Protein AF-0000000079817530 (afdb_homodimer)

Organism: NCBI:txid1608957

Radius of gyration: 26.68 Å; Cα contacts (8 Å, |Δi|>4): 1274; chains: 2; bounding box: 103×108×68 Å

Foldseek 3Di:
DPPDDPPPPPPPDPVVVVVVLQVCQQFLLVVLLVVLLVVLVVLDVCCPDPLNVLVLLLVLLLLLLLLLLQLLLQQLQAAALQLLLLLQLLQLQLLLCCVPPNNVVSLVCLLVSLLVLLLVLLCCCLVVVHGSVVSNVVVSVVSLVNSCVSQVQDKRAAPDLVLLCQQQNDDPSHHNSSVVSVVSQVVSQCCLPVDPLNVLSLVSLVPVVVSVVVPDPSSVSNSVSSSSSSSSSSNSSSNVCSNVRMRGSSGRPPSSVLSVLLQVLLPRDSSHNDGGSVSSSSSSSSLSSLVSSCVSSVNDCVCSVVVSVVSSVSSNVSNPVPPPD/DPPPDPPPPPPPDPVVVVVVLQVCQQFLLVVLLVVLLVVLVVLDVCCPDPLNVLVLLLVLLLLLLLLLLQLLLQQLQAAALQLLLLLQLLQLQLLLCCVPPNNVVSLVCLLVSLLVLLLVLLCCCLVVVHGSVVSNVVVSVVSLVNSCVSQVQDKRAAPDLVLLCQQQNDDPSHHNSSVVSVVSQVVSQCCLPVDPLNVLSLVSLVPVVVSVVVPDPSSVSNSVSSSSSSSSSSNSSSNVCSNVRMRGSSRRPPSSVLSVLLQVLLPRDSSHNDGGSVSSSSSSSSLSSLVSSCVSSVNDCVCSVVVSVVSSVSSNVSNPVPPPD

Secondary structure (DSSP, 8-state):
------------SHHHHHHHHHHHHHTHHHHHHHHHHHHHHHH-TTTTSHHHHHHHHHHHHHHHHHHHHHHHHHHTT---TTHHHHHHHHHHHHHHHHHHT-HHHHHHHHHHHHHHHHHHHHHHHHHHT--HHHHHHHHHHHHHHHHHHHHTTS-EE---HHHHHHHH-EETTEEHHHHHHHHHHHHHHHHHHHSHHHHHHHHHHH-HHHHHHTT--HHHHHHHHHHHHHHHHHHHHHHHHHHHTEE-TTTTTTHHHHHHHHHHHTT--TTSS---HHHHHHHHHHHHHHHHHHHHTT--GGGHHHHHHHHHHHHHHHHHTTTT-/------------SHHHHHHHHHHHHHTHHHHHHHHHHHHHHHH-TTTTSHHHHHHHHHHHHHHHHHHHHHHHHHHTT---TTHHHHHHHHHHHHHHHHHHT-HHHHHHHHHHHHHHHHHHHHHHHHHHT--HHHHHHHHHHHHHHHHHHHHTTS-EE---HHHHHHHH-EETTEEHHHHHHHHHHHHHHHHHHHSHHHHHHHHHHH-HHHHHHTT--HHHHHHHHHHHHHHHHHHHHHHHHHHHTEE-TTTTTTHHHHHHHHHHHTT--TTSS---HHHHHHHHHHHHHHHHHHHHTT--GGGHHHHHHHHHHHHHHHHHTTTT-

Solvent-accessible surface area (backbone atoms only — not comparable to full-atom values): 30224 Å² total; per-residue (Å²): 137,85,81,77,74,83,76,79,77,74,86,68,73,73,59,56,58,54,50,47,49,49,48,39,22,75,33,19,46,57,53,51,37,50,51,49,51,49,51,42,48,71,74,32,81,60,48,75,34,69,66,46,51,50,46,54,44,48,73,42,27,40,55,34,43,33,13,37,27,42,38,49,25,22,17,38,53,41,46,66,54,22,38,13,23,36,14,4,31,10,15,30,49,16,31,50,34,26,69,75,74,34,32,64,57,8,50,61,44,4,29,53,49,5,25,52,54,15,34,51,50,17,46,49,26,52,73,39,58,39,61,34,56,60,51,19,48,19,46,20,30,27,34,37,17,50,14,25,58,75,47,70,74,37,72,39,76,36,87,52,64,71,36,26,38,53,36,66,26,61,63,81,94,41,43,42,43,39,52,51,39,53,50,48,50,52,49,54,41,38,44,49,72,67,38,71,65,18,52,47,32,33,38,32,9,60,35,50,69,61,28,41,76,72,68,44,62,57,55,59,53,49,22,48,28,29,18,44,27,15,26,26,14,0,45,23,14,28,35,52,23,14,50,68,31,40,12,37,39,72,39,41,69,64,43,24,59,52,23,52,47,16,20,44,53,28,58,30,34,86,71,17,37,37,64,54,45,68,32,14,42,48,23,40,48,40,55,46,49,54,57,46,47,36,57,78,66,66,46,69,69,62,47,46,42,26,49,51,12,50,50,45,48,49,32,47,47,44,32,28,77,56,78,77,114,138,84,81,78,76,81,76,79,74,73,85,68,74,75,60,54,58,56,48,47,49,50,48,39,25,74,33,19,45,58,53,50,37,51,51,49,52,49,51,42,48,72,73,32,82,60,49,74,34,70,67,45,51,50,47,54,45,47,74,42,27,41,53,35,43,32,12,39,28,42,38,48,25,22,16,38,53,41,47,66,56,23,39,12,23,36,14,4,31,10,16,30,50,16,31,50,34,26,69,74,71,34,34,65,60,8,52,62,43,5,28,53,48,5,25,51,54,15,32,50,50,16,46,48,28,53,73,38,58,40,62,36,56,60,50,20,48,19,45,19,30,27,34,37,16,49,15,25,58,75,46,70,73,38,74,39,76,37,87,50,64,73,36,25,38,52,36,66,27,61,63,83,94,42,44,41,41,39,52,50,40,53,51,48,51,53,50,55,41,37,44,47,73,68,39,72,63,18,50,47,33,32,38,32,8,61,36,48,67,62,28,42,75,70,67,44,62,57,56,59,52,49,22,47,30,29,18,44,28,15,25,25,13,0,45,24,14,28,36,53,24,14,50,68,30,40,11,37,37,71,39,39,71,63,45,25,60,53,24,51,45,17,19,45,54,28,59,31,35,85,71,18,37,36,63,52,46,68,31,14,42,48,22,39,47,41,54,47,48,54,56,47,46,35,59,78,66,66,46,71,71,62,47,46,42,26,50,51,12,51,51,46,46,50,32,46,46,44,32,29,76,58,80,79,117

pLDDT: mean 91.44, std 15.15, range [30.28, 98.94]

Sequence (650 aa):
MTTSDPTLAIGSGGLSLERIGRWLRQYGVLVLLVALFVALSIGSDAFLSSRNLLNILNQNTPLAIIAMAGTLVIIAGGFDLSTGAMFGVASVTAAWVAVNIDPVLGLAIAPLVGLALGTVNGLVITGLKVHSFLATIASSLVYGGLAILITGGFLISVPDEAFAALGRGRVGPINVAVIVLVIAMAVFTYILNGTTVGRYVYAVGGNEEAASLSGIRVGRIKVMTFALSGLASGVAGAIAVSRIASGQPQAGAGLELEAVAAVILGGTSIYGGEGAVWRSVAGVMLLALIQNGFNILNANPFYKDLTTGLVIVLAVALSAGRKGKMTTSDPTLAIGSGGLSLERIGRWLRQYGVLVLLVALFVALSIGSDAFLSSRNLLNILNQNTPLAIIAMAGTLVIIAGGFDLSTGAMFGVASVTAAWVAVNIDPVLGLAIAPLVGLALGTVNGLVITGLKVHSFLATIASSLVYGGLAILITGGFLISVPDEAFAALGRGRVGPINVAVIVLVIAMAVFTYILNGTTVGRYVYAVGGNEEAASLSGIRVGRIKVMTFALSGLASGVAGAIAVSRIASGQPQAGAGLELEAVAAVILGGTSIYGGEGAVWRSVAGVMLLALIQNGFNILNANPFYKDLTTGLVIVLAVALSAGRKGK

Nearest PDB structures (foldseek):
  7lb8-assembly1_B  TM=5.061E-01  e=6.201E-01  Escherichia coli K-12
  7egl-assembly1_A  TM=1.457E-01  e=7.053E-01  Synechocystis sp. PCC 6803 substr. Kazusa
  7xa9-assembly1_B  TM=1.612E-01  e=4.095E+00  Arabidopsis thaliana
  7lb8-assembly1_B  TM=5.060E-01  e=7.347E-01  Escherichia coli K-12
  7egl-assembly1_A  TM=1.457E-01  e=5.937E-01  Synechocystis sp. PCC 6803 substr. Kazusa

Structure (mmCIF, N/CA/C/O backbone):
data_AF-0000000079817530-model_v1
#
loop_
_entity.id
_entity.type
_entity.pdbx_description
1 polymer 'Autoinducer 2 import system permease protein LsrD'
#
loop_
_atom_site.group_PDB
_atom_site.id
_atom_site.type_symbol
_atom_site.label_atom_id
_atom_site.label_alt_id
_atom_site.label_comp_id
_atom_site.label_asym_id
_atom_site.label_entity_id
_atom_site.label_seq_id
_atom_site.pdbx_PDB_ins_code
_atom_site.Cartn_x
_atom_site.Cartn_y
_atom_site.Cartn_z
_atom_site.occupancy
_atom_site.B_iso_or_equiv
_atom_site.auth_seq_id
_atom_site.auth_comp_id
_atom_site.auth_asym_id
_atom_site.auth_atom_id
_atom_site.pdbx_PDB_model_num
ATOM 1 N N . MET A 1 1 ? 69.75 7.031 37.188 1 30.28 1 MET A N 1
ATOM 2 C CA . MET A 1 1 ? 68.625 7.77 36.656 1 30.28 1 MET A CA 1
ATOM 3 C C . MET A 1 1 ? 67.75 6.875 35.781 1 30.28 1 MET A C 1
ATOM 5 O O . MET A 1 1 ? 68 6.668 34.594 1 30.28 1 MET A O 1
ATOM 9 N N . THR A 1 2 ? 67.062 5.766 36.312 1 34.59 2 THR A N 1
ATOM 10 C CA . THR A 1 2 ? 66.25 4.633 35.844 1 34.59 2 THR A CA 1
ATOM 11 C C . THR A 1 2 ? 64.938 5.098 35.25 1 34.59 2 THR A C 1
ATOM 13 O O . THR A 1 2 ? 64.062 5.629 36 1 34.59 2 THR A O 1
ATOM 16 N N . THR A 1 3 ? 64.875 5.609 34 1 34.84 3 THR A N 1
ATOM 17 C CA . THR A 1 3 ? 63.75 6.125 33.25 1 34.84 3 THR A CA 1
ATOM 18 C C . THR A 1 3 ? 62.625 5.082 33.156 1 34.84 3 THR A C 1
ATOM 20 O O . THR A 1 3 ? 62.875 3.949 32.719 1 34.84 3 THR A O 1
ATOM 23 N N . SER A 1 4 ? 61.594 5.094 34.094 1 38.53 4 SER A N 1
ATOM 24 C CA . SER A 1 4 ? 60.375 4.324 34.156 1 38.53 4 SER A CA 1
ATOM 25 C C . SER A 1 4 ? 59.562 4.41 32.875 1 38.53 4 SER A C 1
ATOM 27 O O . SER A 1 4 ? 59.281 5.504 32.375 1 38.53 4 SER A O 1
ATOM 29 N N . ASP A 1 5 ? 59.688 3.422 31.984 1 38.34 5 ASP A N 1
ATOM 30 C CA . ASP A 1 5 ? 59 3.26 30.703 1 38.34 5 ASP A CA 1
ATOM 31 C C . ASP A 1 5 ? 57.469 3.361 30.891 1 38.34 5 ASP A C 1
ATOM 33 O O . ASP A 1 5 ? 56.906 2.672 31.719 1 38.34 5 ASP A O 1
ATOM 37 N N . PRO A 1 6 ? 56.812 4.496 30.578 1 40.81 6 PRO A N 1
ATOM 38 C CA . PRO A 1 6 ? 55.344 4.609 30.672 1 40.81 6 PRO A CA 1
ATOM 39 C C . PRO A 1 6 ? 54.625 3.455 29.984 1 40.81 6 PRO A C 1
ATOM 41 O O . PRO A 1 6 ? 54.969 3.09 28.859 1 40.81 6 PRO A O 1
ATOM 44 N N . THR A 1 7 ? 54.188 2.414 30.688 1 36.19 7 THR A N 1
ATOM 45 C CA . THR A 1 7 ? 53.312 1.328 30.234 1 36.19 7 THR A CA 1
ATOM 46 C C . THR A 1 7 ? 52.094 1.876 29.5 1 36.19 7 THR A C 1
ATOM 48 O O . THR A 1 7 ? 51.344 2.688 30.031 1 36.19 7 THR A O 1
ATOM 51 N N . LEU A 1 8 ? 52.094 1.979 28.156 1 36.88 8 LEU A N 1
ATOM 52 C CA . LEU A 1 8 ? 50.969 2.201 27.25 1 36.88 8 LEU A CA 1
ATOM 53 C C . LEU A 1 8 ? 49.75 1.36 27.672 1 36.88 8 LEU A C 1
ATOM 55 O O . LEU A 1 8 ? 49.844 0.13 27.688 1 36.88 8 LEU A O 1
ATOM 59 N N . ALA A 1 9 ? 48.906 1.827 28.609 1 36.91 9 ALA A N 1
ATOM 60 C CA . ALA A 1 9 ? 47.594 1.244 28.891 1 36.91 9 ALA A CA 1
ATOM 61 C C . ALA A 1 9 ? 46.844 0.941 27.594 1 36.91 9 ALA A C 1
ATOM 63 O O . ALA A 1 9 ? 46.5 1.854 26.844 1 36.91 9 ALA A O 1
ATOM 64 N N . ILE A 1 10 ? 47.062 -0.14 26.953 1 34.88 10 ILE A N 1
ATOM 65 C CA . ILE A 1 10 ? 46.219 -0.729 25.906 1 34.88 10 ILE A CA 1
ATOM 66 C C . ILE A 1 10 ? 44.75 -0.752 26.359 1 34.88 10 ILE A C 1
ATOM 68 O O . ILE A 1 10 ? 44.406 -1.476 27.281 1 34.88 10 ILE A O 1
ATOM 72 N N . GLY A 1 11 ? 44.094 0.43 26.547 1 36.97 11 GLY A N 1
ATOM 73 C CA . GLY A 1 11 ? 42.656 0.365 26.688 1 36.97 11 GLY A CA 1
ATOM 74 C C . GLY A 1 11 ? 42 -0.581 25.688 1 36.97 11 GLY A C 1
ATOM 75 O O . GLY A 1 11 ? 41.75 -0.213 24.531 1 36.97 11 GLY A O 1
ATOM 76 N N . SER A 1 12 ? 42.156 -1.849 25.703 1 40 12 SER A N 1
ATOM 77 C CA . SER A 1 12 ? 41.75 -2.986 24.891 1 40 12 SER A CA 1
ATOM 78 C C . SER A 1 12 ? 40.25 -2.963 24.625 1 40 12 SER A C 1
ATOM 80 O O . SER A 1 12 ? 39.781 -3.254 23.516 1 40 12 SER A O 1
ATOM 82 N N . GLY A 1 13 ? 39.312 -3.201 25.625 1 43.59 13 GLY A N 1
ATOM 83 C CA . GLY A 1 13 ? 38.094 -3.971 25.594 1 43.59 13 GLY A CA 1
ATOM 84 C C . GLY A 1 13 ? 36.906 -3.191 25.031 1 43.59 13 GLY A C 1
ATOM 85 O O . GLY A 1 13 ? 35.844 -3.748 24.844 1 43.59 13 GLY A O 1
ATOM 86 N N . GLY A 1 14 ? 36.688 -1.979 25.297 1 45.59 14 GLY A N 1
ATOM 87 C CA . GLY A 1 14 ? 35.5 -1.174 25.047 1 45.59 14 GLY A CA 1
ATOM 88 C C . GLY A 1 14 ? 35.219 -0.959 23.578 1 45.59 14 GLY A C 1
ATOM 89 O O . GLY A 1 14 ? 34.219 -0.334 23.219 1 45.59 14 GLY A O 1
ATOM 90 N N . LEU A 1 15 ? 36.125 -0.898 22.766 1 50.31 15 LEU A N 1
ATOM 91 C CA . LEU A 1 15 ? 36.094 -0.636 21.328 1 50.31 15 LEU A CA 1
ATOM 92 C C . LEU A 1 15 ? 35.312 -1.735 20.609 1 50.31 15 LEU A C 1
ATOM 94 O O . LEU A 1 15 ? 34.656 -1.472 19.609 1 50.31 15 LEU A O 1
ATOM 98 N N . SER A 1 16 ? 35.406 -3.029 21.062 1 57.88 16 SER A N 1
ATOM 99 C CA . SER A 1 16 ? 34.875 -4.184 20.328 1 57.88 16 SER A CA 1
ATOM 100 C C . SER A 1 16 ? 33.344 -4.219 20.359 1 57.88 16 SER A C 1
ATOM 102 O O . SER A 1 16 ? 32.719 -4.477 19.344 1 57.88 16 SER A O 1
ATOM 104 N N . LEU A 1 17 ? 32.875 -3.939 21.5 1 57.25 17 LEU A N 1
ATOM 105 C CA . LEU A 1 17 ? 31.406 -4.023 21.594 1 57.25 17 LEU A CA 1
ATOM 106 C C . LEU A 1 17 ? 30.75 -2.898 20.812 1 57.25 17 LEU A C 1
ATOM 108 O O . LEU A 1 17 ? 29.688 -3.102 20.203 1 57.25 17 LEU A O 1
ATOM 112 N N . GLU A 1 18 ? 31.312 -1.746 20.906 1 60.56 18 GLU A N 1
ATOM 113 C CA . GLU A 1 18 ? 30.766 -0.627 20.141 1 60.56 18 GLU A CA 1
ATOM 114 C C . GLU A 1 18 ? 30.844 -0.899 18.641 1 60.56 18 GLU A C 1
ATOM 116 O O . GLU A 1 18 ? 29.938 -0.542 17.891 1 60.56 18 GLU A O 1
ATOM 121 N N . ARG A 1 19 ? 32.062 -1.456 18.219 1 61.78 19 ARG A N 1
ATOM 122 C CA . ARG A 1 19 ? 32.219 -1.803 16.812 1 61.78 19 ARG A CA 1
ATOM 123 C C . ARG A 1 19 ? 31.219 -2.877 16.406 1 61.78 19 ARG A C 1
ATOM 125 O O . ARG A 1 19 ? 30.656 -2.826 15.305 1 61.78 19 ARG A O 1
ATOM 132 N N . ILE A 1 20 ? 31.094 -3.799 17.281 1 61.09 20 ILE A N 1
ATOM 133 C CA . ILE A 1 20 ? 30.109 -4.855 17.031 1 61.09 20 ILE A CA 1
ATOM 134 C C . ILE A 1 20 ? 28.703 -4.262 16.969 1 61.09 20 ILE A C 1
ATOM 136 O O . ILE A 1 20 ? 27.906 -4.633 16.109 1 61.09 20 ILE A O 1
ATOM 140 N N . GLY A 1 21 ? 28.438 -3.461 17.828 1 60.38 21 GLY A N 1
ATOM 141 C CA . GLY A 1 21 ? 27.156 -2.777 17.844 1 60.38 21 GLY A CA 1
ATOM 142 C C . GLY A 1 21 ? 26.906 -1.968 16.594 1 60.38 21 GLY A C 1
ATOM 143 O O . GLY A 1 21 ? 25.797 -2.018 16.031 1 60.38 21 GLY A O 1
ATOM 144 N N . ARG A 1 22 ? 27.938 -1.28 16.188 1 61.44 22 ARG A N 1
ATOM 145 C CA . ARG A 1 22 ? 27.828 -0.491 14.969 1 61.44 22 ARG A CA 1
ATOM 146 C C . ARG A 1 22 ? 27.641 -1.391 13.75 1 61.44 22 ARG A C 1
ATOM 148 O O . ARG A 1 22 ? 26.844 -1.071 12.852 1 61.44 22 ARG A O 1
ATOM 155 N N . TRP A 1 23 ? 28.438 -2.418 13.766 1 61.47 23 TRP A N 1
ATOM 156 C CA . TRP A 1 23 ? 28.344 -3.367 12.664 1 61.47 23 TRP A CA 1
ATOM 157 C C . TRP A 1 23 ? 26.953 -4.008 12.625 1 61.47 23 TRP A C 1
ATOM 159 O O . TRP A 1 23 ? 26.359 -4.156 11.555 1 61.47 23 TRP A O 1
ATOM 169 N N . LEU A 1 24 ? 26.5 -4.41 13.758 1 61.25 24 LEU A N 1
ATOM 170 C CA . LEU A 1 24 ? 25.172 -5.012 13.859 1 61.25 24 LEU A CA 1
ATOM 171 C C . LEU A 1 24 ? 24.109 -4.027 13.406 1 61.25 24 LEU A C 1
ATOM 173 O O . LEU A 1 24 ? 23.125 -4.426 12.766 1 61.25 24 LEU A O 1
ATOM 177 N N . ARG A 1 25 ? 24.438 -2.951 13.633 1 60.34 25 ARG A N 1
ATOM 178 C CA . ARG A 1 25 ? 23.484 -1.906 13.266 1 60.34 25 ARG A CA 1
ATOM 179 C C . ARG A 1 25 ? 23.469 -1.681 11.758 1 60.34 25 ARG A C 1
ATOM 181 O O . ARG A 1 25 ? 22.422 -1.47 11.164 1 60.34 25 ARG A O 1
ATOM 188 N N . GLN A 1 26 ? 24.641 -1.758 11.258 1 65.12 26 GLN A N 1
ATOM 189 C CA . GLN A 1 26 ? 24.766 -1.524 9.82 1 65.12 26 GLN A CA 1
ATOM 190 C C . GLN A 1 26 ? 24.266 -2.732 9.031 1 65.12 26 GLN A C 1
ATOM 192 O O . GLN A 1 26 ? 23.75 -2.584 7.922 1 65.12 26 GLN A O 1
ATOM 197 N N . TYR A 1 27 ? 24.266 -3.809 9.805 1 74.88 27 TYR A N 1
ATOM 198 C CA . TYR A 1 27 ? 23.984 -5.027 9.047 1 74.88 27 TYR A CA 1
ATOM 199 C C . TYR A 1 27 ? 22.906 -5.863 9.734 1 74.88 27 TYR A C 1
ATOM 201 O O . TYR A 1 27 ? 22.953 -7.094 9.695 1 74.88 27 TYR A O 1
ATOM 209 N N . GLY A 1 28 ? 21.984 -5.203 10.406 1 80.94 28 GLY A N 1
ATOM 210 C CA . GLY A 1 28 ? 20.953 -5.918 11.141 1 80.94 28 GLY A CA 1
ATOM 211 C C . GLY A 1 28 ? 20.25 -6.969 10.305 1 80.94 28 GLY A C 1
ATOM 212 O O . GLY A 1 28 ? 20.078 -8.109 10.742 1 80.94 28 GLY A O 1
ATOM 213 N N . VAL A 1 29 ? 19.938 -6.684 9.102 1 86.56 29 VAL A N 1
ATOM 214 C CA . VAL A 1 29 ? 19.234 -7.609 8.227 1 86.56 29 VAL A CA 1
ATOM 215 C C . VAL A 1 29 ? 20.125 -8.812 7.926 1 86.56 29 VAL A C 1
ATOM 217 O O . VAL A 1 29 ? 19.641 -9.953 7.871 1 86.56 29 VAL A O 1
ATOM 220 N N . LEU A 1 30 ? 21.391 -8.594 7.766 1 90.19 30 LEU A N 1
ATOM 221 C CA . LEU A 1 30 ? 22.312 -9.688 7.469 1 90.19 30 LEU A CA 1
ATOM 222 C C . LEU A 1 30 ? 22.453 -10.625 8.664 1 90.19 30 LEU A C 1
ATOM 224 O O . LEU A 1 30 ? 22.547 -11.844 8.492 1 90.19 30 LEU A O 1
ATOM 228 N N . VAL A 1 31 ? 22.438 -10.008 9.836 1 91.44 31 VAL A N 1
ATOM 229 C CA . VAL A 1 31 ? 22.531 -10.812 11.047 1 91.44 31 VAL A CA 1
ATOM 230 C C . VAL A 1 31 ? 21.312 -11.734 11.156 1 91.44 31 VAL A C 1
ATOM 232 O O . VAL A 1 31 ? 21.453 -12.922 11.438 1 91.44 31 VAL A O 1
ATOM 235 N N . LEU A 1 32 ? 20.172 -11.156 10.93 1 93.5 32 LEU A N 1
ATOM 236 C CA . LEU A 1 32 ? 18.953 -11.961 11.016 1 93.5 32 LEU A CA 1
ATOM 237 C C . LEU A 1 32 ? 18.906 -13 9.898 1 93.5 32 LEU A C 1
ATOM 239 O O . LEU A 1 32 ? 18.406 -14.109 10.094 1 93.5 32 LEU A O 1
ATOM 243 N N . LEU A 1 33 ? 19.344 -12.562 8.719 1 95.31 33 LEU A N 1
ATOM 244 C CA . LEU A 1 33 ? 19.391 -13.477 7.586 1 95.31 33 LEU A CA 1
ATOM 245 C C . LEU A 1 33 ? 20.266 -14.688 7.906 1 95.31 33 LEU A C 1
ATOM 247 O O . LEU A 1 33 ? 19.875 -15.828 7.676 1 95.31 33 LEU A O 1
ATOM 251 N N . VAL A 1 34 ? 21.438 -14.461 8.445 1 95.56 34 VAL A N 1
ATOM 252 C CA . VAL A 1 34 ? 22.359 -15.531 8.789 1 95.56 34 VAL A CA 1
ATOM 253 C C . VAL A 1 34 ? 21.781 -16.375 9.922 1 95.56 34 VAL A C 1
ATOM 255 O O . VAL A 1 34 ? 21.844 -17.609 9.891 1 95.56 34 VAL A O 1
ATOM 258 N N . ALA A 1 35 ? 21.203 -15.703 10.914 1 96 35 ALA A N 1
ATOM 259 C CA . ALA A 1 35 ? 20.609 -16.422 12.039 1 96 35 ALA A CA 1
ATOM 260 C C . ALA A 1 35 ? 19.5 -17.359 11.555 1 96 35 ALA A C 1
ATOM 262 O O . ALA A 1 35 ? 19.422 -18.516 11.992 1 96 35 ALA A O 1
ATOM 263 N N . LEU A 1 36 ? 18.672 -16.844 10.68 1 97 36 LEU A N 1
ATOM 264 C CA . LEU A 1 36 ? 17.578 -17.656 10.156 1 97 36 LEU A CA 1
ATOM 265 C C . LEU A 1 36 ? 18.125 -18.797 9.289 1 97 36 LEU A C 1
ATOM 267 O O . LEU A 1 36 ? 17.594 -19.906 9.312 1 97 36 LEU A O 1
ATOM 271 N N . PHE A 1 37 ? 19.125 -18.453 8.523 1 97.81 37 PHE A N 1
ATOM 272 C CA . PHE A 1 37 ? 19.766 -19.469 7.684 1 97.81 37 PHE A CA 1
ATOM 273 C C . PHE A 1 37 ? 20.297 -20.609 8.531 1 97.81 37 PHE A C 1
ATOM 275 O O . PHE A 1 37 ? 20.078 -21.781 8.211 1 97.81 37 PHE A O 1
ATOM 282 N N . VAL A 1 38 ? 20.922 -20.281 9.594 1 97.81 38 VAL A N 1
ATOM 283 C CA . VAL A 1 38 ? 21.5 -21.266 10.5 1 97.81 38 VAL A CA 1
ATOM 284 C C . VAL A 1 38 ? 20.375 -22.031 11.203 1 97.81 38 VAL A C 1
ATOM 286 O O . VAL A 1 38 ? 20.422 -23.266 11.297 1 97.81 38 VAL A O 1
ATOM 289 N N . ALA A 1 39 ? 19.422 -21.344 11.656 1 97.25 39 ALA A N 1
ATOM 290 C CA . ALA A 1 39 ? 18.312 -21.984 12.352 1 97.25 39 ALA A CA 1
ATOM 291 C C . ALA A 1 39 ? 17.609 -23 11.461 1 97.25 39 ALA A C 1
ATOM 293 O O . ALA A 1 39 ? 17.281 -24.094 11.906 1 97.25 39 ALA A O 1
ATOM 294 N N . LEU A 1 40 ? 17.422 -22.594 10.211 1 97.94 40 LEU A N 1
ATOM 295 C CA . LEU A 1 40 ? 16.75 -23.5 9.289 1 97.94 40 LEU A CA 1
ATOM 296 C C . LEU A 1 40 ? 17.641 -24.656 8.898 1 97.94 40 LEU A C 1
ATOM 298 O O . LEU A 1 40 ? 17.156 -25.766 8.656 1 97.94 40 LEU A O 1
ATOM 302 N N . SER A 1 41 ? 18.969 -24.391 8.852 1 97.62 41 SER A N 1
ATOM 303 C CA . SER A 1 41 ? 19.922 -25.453 8.562 1 97.62 41 SER A CA 1
ATOM 304 C C . SER A 1 41 ? 19.906 -26.516 9.656 1 97.62 41 SER A C 1
ATOM 306 O O . SER A 1 41 ? 20.062 -27.703 9.375 1 97.62 41 SER A O 1
ATOM 308 N N . ILE A 1 42 ? 19.688 -26.109 10.852 1 97.31 42 ILE A N 1
ATOM 309 C CA . ILE A 1 42 ? 19.641 -27.016 11.992 1 97.31 42 ILE A CA 1
ATOM 310 C C . ILE A 1 42 ? 18.266 -27.672 12.062 1 97.31 42 ILE A C 1
ATOM 312 O O . ILE A 1 42 ? 18.141 -28.844 12.422 1 97.31 42 ILE A O 1
ATOM 316 N N . GLY A 1 43 ? 17.312 -27.016 11.703 1 96.12 43 GLY A N 1
ATOM 317 C CA . GLY A 1 43 ? 15.938 -27.453 11.867 1 96.12 43 GLY A CA 1
ATOM 318 C C . GLY A 1 43 ? 15.523 -28.516 10.852 1 96.12 43 GLY A C 1
ATOM 319 O O . GLY A 1 43 ? 14.602 -29.297 11.102 1 96.12 43 GLY A O 1
ATOM 320 N N . SER A 1 44 ? 16.203 -28.484 9.672 1 95.88 44 SER A N 1
ATOM 321 C CA . SER A 1 44 ? 15.852 -29.438 8.633 1 95.88 44 SER A CA 1
ATOM 322 C C . SER A 1 44 ? 17.062 -29.812 7.781 1 95.88 44 SER A C 1
ATOM 324 O O . SER A 1 44 ? 17.781 -28.922 7.309 1 95.88 44 SER A O 1
ATOM 326 N N . ASP A 1 45 ? 17.188 -31.047 7.43 1 94.56 45 ASP A N 1
ATOM 327 C CA . ASP A 1 45 ? 18.281 -31.531 6.582 1 94.56 45 ASP A CA 1
ATOM 328 C C . ASP A 1 45 ? 18.047 -31.141 5.125 1 94.56 45 ASP A C 1
ATOM 330 O O . ASP A 1 45 ? 19 -31.031 4.352 1 94.56 45 ASP A O 1
ATOM 334 N N . ALA A 1 46 ? 16.875 -30.922 4.875 1 96.25 46 ALA A N 1
ATOM 335 C CA . ALA A 1 46 ? 16.516 -30.625 3.492 1 96.25 46 ALA A CA 1
ATOM 336 C C . ALA A 1 46 ? 16.844 -29.172 3.145 1 96.25 46 ALA A C 1
ATOM 338 O O . ALA A 1 46 ? 16.906 -28.812 1.969 1 96.25 46 ALA A O 1
ATOM 339 N N . PHE A 1 47 ? 17.047 -28.391 4.148 1 97.88 47 PHE A N 1
ATOM 340 C CA . PHE A 1 47 ? 17.203 -26.969 3.914 1 97.88 47 PHE A CA 1
ATOM 341 C C . PHE A 1 47 ? 18.422 -26.688 3.029 1 97.88 47 PHE A C 1
ATOM 343 O O . PHE A 1 47 ? 18.328 -25.906 2.086 1 97.88 47 PHE A O 1
ATOM 350 N N . LEU A 1 48 ? 19.516 -27.359 3.266 1 96.69 48 LEU A N 1
ATOM 351 C CA . LEU A 1 48 ? 20.766 -27.047 2.59 1 96.69 48 LEU A CA 1
ATOM 352 C C . LEU A 1 48 ? 20.875 -27.781 1.263 1 96.69 48 LEU A C 1
ATOM 354 O O . LEU A 1 48 ? 21.859 -27.625 0.534 1 96.69 48 LEU A O 1
ATOM 358 N N . SER A 1 49 ? 19.859 -28.516 0.942 1 96.56 49 SER A N 1
ATOM 359 C CA . SER A 1 49 ? 19.906 -29.188 -0.349 1 96.56 49 SER A CA 1
ATOM 360 C C . SER A 1 49 ? 19.922 -28.188 -1.499 1 96.56 49 SER A C 1
ATOM 362 O O . SER A 1 49 ? 19.312 -27.125 -1.403 1 96.56 49 SER A O 1
ATOM 364 N N . SER A 1 50 ? 20.688 -28.562 -2.559 1 95.12 50 SER A N 1
ATOM 365 C CA . SER A 1 50 ? 20.75 -27.703 -3.734 1 95.12 50 SER A CA 1
ATOM 366 C C . SER A 1 50 ? 19.359 -27.453 -4.305 1 95.12 50 SER A C 1
ATOM 368 O O . SER A 1 50 ? 19.047 -26.344 -4.754 1 95.12 50 SER A O 1
ATOM 370 N N . ARG A 1 51 ? 18.578 -28.438 -4.254 1 94.75 51 ARG A N 1
ATOM 371 C CA . ARG A 1 51 ? 17.219 -28.312 -4.762 1 94.75 51 ARG A CA 1
ATOM 372 C C . ARG A 1 51 ? 16.422 -27.266 -3.984 1 94.75 51 ARG A C 1
ATOM 374 O O . ARG A 1 51 ? 15.758 -26.422 -4.578 1 94.75 51 ARG A O 1
ATOM 381 N N . ASN A 1 52 ? 16.516 -27.328 -2.682 1 97.38 52 ASN A N 1
ATOM 382 C CA . ASN A 1 52 ? 15.773 -26.375 -1.855 1 97.38 52 ASN A CA 1
ATOM 383 C C . ASN A 1 52 ? 16.312 -24.953 -2.018 1 97.38 52 ASN A C 1
ATOM 385 O O . ASN A 1 52 ? 15.531 -24 -2.141 1 97.38 52 ASN A O 1
ATOM 389 N N . LEU A 1 53 ? 17.531 -24.797 -2.031 1 97.19 53 LEU A N 1
ATOM 390 C CA . LEU A 1 53 ? 18.141 -23.484 -2.162 1 97.19 53 LEU A CA 1
ATOM 391 C C . LEU A 1 53 ? 17.797 -22.844 -3.51 1 97.19 53 LEU A C 1
ATOM 393 O O . LEU A 1 53 ? 17.516 -21.656 -3.59 1 97.19 53 LEU A O 1
ATOM 397 N N . LEU A 1 54 ? 17.828 -23.672 -4.566 1 96.69 54 LEU A N 1
ATOM 398 C CA . LEU A 1 54 ? 17.469 -23.172 -5.887 1 96.69 54 LEU A CA 1
ATOM 399 C C . LEU A 1 54 ? 15.984 -22.844 -5.953 1 96.69 54 LEU A C 1
ATOM 401 O O . LEU A 1 54 ? 15.586 -21.891 -6.637 1 96.69 54 LEU A O 1
ATOM 405 N N . ASN A 1 55 ? 15.211 -23.578 -5.227 1 96.62 55 ASN A N 1
ATOM 406 C CA . ASN A 1 55 ? 13.781 -23.281 -5.164 1 96.62 55 ASN A CA 1
ATOM 407 C C . ASN A 1 55 ? 13.5 -21.953 -4.477 1 96.62 55 ASN A C 1
ATOM 409 O O . ASN A 1 55 ? 12.609 -21.219 -4.891 1 96.62 55 ASN A O 1
ATOM 413 N N . ILE A 1 56 ? 14.203 -21.656 -3.455 1 98.06 56 ILE A N 1
ATOM 414 C CA . ILE A 1 56 ? 14.07 -20.375 -2.762 1 98.06 56 ILE A CA 1
ATOM 415 C C . ILE A 1 56 ? 14.344 -19.234 -3.736 1 98.06 56 ILE A C 1
ATOM 417 O O . ILE A 1 56 ? 13.562 -18.281 -3.818 1 98.06 56 ILE A O 1
ATOM 421 N N . LEU A 1 57 ? 15.406 -19.391 -4.484 1 98.06 57 LEU A N 1
ATOM 422 C CA . LEU A 1 57 ? 15.766 -18.344 -5.441 1 98.06 57 LEU A CA 1
ATOM 423 C C . LEU A 1 57 ? 14.719 -18.25 -6.547 1 98.06 57 LEU A C 1
ATOM 425 O O . LEU A 1 57 ? 14.266 -17.141 -6.875 1 98.06 57 LEU A O 1
ATOM 429 N N . ASN A 1 58 ? 14.336 -19.375 -7.059 1 97.56 58 ASN A N 1
ATOM 430 C CA . ASN A 1 58 ? 13.391 -19.422 -8.172 1 97.56 58 ASN A CA 1
ATOM 431 C C . ASN A 1 58 ? 12.062 -18.766 -7.812 1 97.56 58 ASN A C 1
ATOM 433 O O . ASN A 1 58 ? 11.539 -17.953 -8.578 1 97.56 58 ASN A O 1
ATOM 437 N N . GLN A 1 59 ? 11.594 -19.031 -6.629 1 97.06 59 GLN A N 1
ATOM 438 C CA . GLN A 1 59 ? 10.289 -18.547 -6.191 1 97.06 59 GLN A CA 1
ATOM 439 C C . GLN A 1 59 ? 10.312 -17.062 -5.883 1 97.06 59 GLN A C 1
ATOM 441 O O . GLN A 1 59 ? 9.289 -16.375 -5.969 1 97.06 59 GLN A O 1
ATOM 446 N N . ASN A 1 60 ? 11.461 -16.531 -5.562 1 98.31 60 ASN A N 1
ATOM 447 C CA . ASN A 1 60 ? 11.523 -15.148 -5.098 1 98.31 60 ASN A CA 1
ATOM 448 C C . ASN A 1 60 ? 12.195 -14.242 -6.121 1 98.31 60 ASN A C 1
ATOM 450 O O . ASN A 1 60 ? 12.414 -13.055 -5.867 1 98.31 60 ASN A O 1
ATOM 454 N N . THR A 1 61 ? 12.492 -14.789 -7.289 1 98.69 61 THR A N 1
ATOM 455 C CA . THR A 1 61 ? 13.164 -14.055 -8.359 1 98.69 61 THR A CA 1
ATOM 456 C C . THR A 1 61 ? 12.344 -12.836 -8.766 1 98.69 61 THR A C 1
ATOM 458 O O . THR A 1 61 ? 12.875 -11.727 -8.844 1 98.69 61 THR A O 1
ATOM 461 N N . PRO A 1 62 ? 11.008 -12.984 -8.984 1 98.75 62 PRO A N 1
ATOM 462 C CA . PRO A 1 62 ? 10.242 -11.805 -9.398 1 98.75 62 PRO A CA 1
ATOM 463 C C . PRO A 1 62 ? 10.328 -10.664 -8.383 1 98.75 62 PRO A C 1
ATOM 465 O O . PRO A 1 62 ? 10.609 -9.523 -8.758 1 98.75 62 PRO A O 1
ATOM 468 N N . LEU A 1 63 ? 10.188 -10.945 -7.137 1 98.75 63 LEU A N 1
ATOM 469 C CA . LEU A 1 63 ? 10.242 -9.93 -6.098 1 98.75 63 LEU A CA 1
ATOM 470 C C . LEU A 1 63 ? 11.633 -9.297 -6.027 1 98.75 63 LEU A C 1
ATOM 472 O O . LEU A 1 63 ? 11.766 -8.086 -5.859 1 98.75 63 LEU A O 1
ATOM 476 N N . ALA A 1 64 ? 12.602 -10.141 -6.145 1 98.88 64 ALA A N 1
ATOM 477 C CA . ALA A 1 64 ? 13.977 -9.656 -6.066 1 98.88 64 ALA A CA 1
ATOM 478 C C . ALA A 1 64 ? 14.281 -8.68 -7.199 1 98.88 64 ALA A C 1
ATOM 480 O O . ALA A 1 64 ? 14.914 -7.648 -6.988 1 98.88 64 ALA A O 1
ATOM 481 N N . ILE A 1 65 ? 13.828 -8.992 -8.367 1 98.94 65 ILE A N 1
ATOM 482 C CA . ILE A 1 65 ? 14.078 -8.148 -9.531 1 98.94 65 ILE A CA 1
ATOM 483 C C . ILE A 1 65 ? 13.391 -6.797 -9.336 1 98.94 65 ILE A C 1
ATOM 485 O O . ILE A 1 65 ? 13.984 -5.746 -9.578 1 98.94 65 ILE A O 1
ATOM 489 N N . ILE A 1 66 ? 12.18 -6.836 -8.867 1 98.88 66 ILE A N 1
ATOM 490 C CA . ILE A 1 66 ? 11.43 -5.609 -8.609 1 98.88 66 ILE A CA 1
ATOM 491 C C . ILE A 1 66 ? 12.117 -4.793 -7.523 1 98.88 66 ILE A C 1
ATOM 493 O O . ILE A 1 66 ? 12.266 -3.576 -7.645 1 98.88 66 ILE A O 1
ATOM 497 N N . ALA A 1 67 ? 12.57 -5.48 -6.5 1 98.81 67 ALA A N 1
ATOM 498 C CA . ALA A 1 67 ? 13.242 -4.805 -5.391 1 98.81 67 ALA A CA 1
ATOM 499 C C . ALA A 1 67 ? 14.539 -4.156 -5.848 1 98.81 67 ALA A C 1
ATOM 501 O O . ALA A 1 67 ? 14.883 -3.055 -5.402 1 98.81 67 ALA A O 1
ATOM 502 N N . MET A 1 68 ? 15.281 -4.789 -6.715 1 98.81 68 MET A N 1
ATOM 503 C CA . MET A 1 68 ? 16.531 -4.238 -7.219 1 98.81 68 MET A CA 1
ATOM 504 C C . MET A 1 68 ? 16.297 -2.934 -7.969 1 98.81 68 MET A C 1
ATOM 506 O O . MET A 1 68 ? 16.984 -1.941 -7.738 1 98.81 68 MET A O 1
ATOM 510 N N . ALA A 1 69 ? 15.32 -2.957 -8.828 1 98.88 69 ALA A N 1
ATOM 511 C CA . ALA A 1 69 ? 14.992 -1.729 -9.547 1 98.88 69 ALA A CA 1
ATOM 512 C C . ALA A 1 69 ? 14.43 -0.672 -8.602 1 98.88 69 ALA A C 1
ATOM 514 O O . ALA A 1 69 ? 14.727 0.516 -8.734 1 98.88 69 ALA A O 1
ATOM 515 N N . GLY A 1 70 ? 13.617 -1.135 -7.695 1 98.5 70 GLY A N 1
ATOM 516 C CA . GLY A 1 70 ? 13.078 -0.23 -6.695 1 98.5 70 GLY A CA 1
ATOM 517 C C . GLY A 1 70 ? 14.148 0.461 -5.875 1 98.5 70 GLY A C 1
ATOM 518 O O . GLY A 1 70 ? 13.969 1.598 -5.434 1 98.5 70 GLY A O 1
ATOM 519 N N . THR A 1 71 ? 15.242 -0.212 -5.68 1 98.5 71 THR A N 1
ATOM 520 C CA . THR A 1 71 ? 16.375 0.371 -4.969 1 98.5 71 THR A CA 1
ATOM 521 C C . THR A 1 71 ? 16.844 1.652 -5.652 1 98.5 71 THR A C 1
ATOM 523 O O . THR A 1 71 ? 17.109 2.654 -4.988 1 98.5 71 THR A O 1
ATOM 526 N N . LEU A 1 72 ? 16.891 1.64 -6.957 1 98.81 72 LEU A N 1
ATOM 527 C CA . LEU A 1 72 ? 17.312 2.822 -7.699 1 98.81 72 LEU A CA 1
ATOM 528 C C . LEU A 1 72 ? 16.312 3.961 -7.52 1 98.81 72 LEU A C 1
ATOM 530 O O . LEU A 1 72 ? 16.703 5.113 -7.336 1 98.81 72 LEU A O 1
ATOM 534 N N . VAL A 1 73 ? 15.047 3.623 -7.574 1 98.75 73 VAL A N 1
ATOM 535 C CA . VAL A 1 73 ? 13.992 4.621 -7.434 1 98.75 73 VAL A CA 1
ATOM 536 C C . VAL A 1 73 ? 14.086 5.285 -6.062 1 98.75 73 VAL A C 1
ATOM 538 O O . VAL A 1 73 ? 14.047 6.516 -5.957 1 98.75 73 VAL A O 1
ATOM 541 N N . ILE A 1 74 ? 14.297 4.477 -5.066 1 97.62 74 ILE A N 1
ATOM 542 C CA . ILE A 1 74 ? 14.312 4.984 -3.699 1 97.62 74 ILE A CA 1
ATOM 543 C C . ILE A 1 74 ? 15.602 5.773 -3.457 1 97.62 74 ILE A C 1
ATOM 545 O O . ILE A 1 74 ? 15.578 6.836 -2.834 1 97.62 74 ILE A O 1
ATOM 549 N N . ILE A 1 75 ? 16.719 5.344 -3.934 1 98 75 ILE A N 1
ATOM 550 C CA . ILE A 1 75 ? 17.969 6.082 -3.807 1 98 75 ILE A CA 1
ATOM 551 C C . ILE A 1 75 ? 17.828 7.461 -4.453 1 98 75 ILE A C 1
ATOM 553 O O . ILE A 1 75 ? 18.344 8.453 -3.939 1 98 75 ILE A O 1
ATOM 557 N N . ALA A 1 76 ? 17.078 7.488 -5.531 1 98.44 76 ALA A N 1
ATOM 558 C CA . ALA A 1 76 ? 16.906 8.742 -6.266 1 98.44 76 ALA A CA 1
ATOM 559 C C . ALA A 1 76 ? 15.883 9.641 -5.59 1 98.44 76 ALA A C 1
ATOM 561 O O . ALA A 1 76 ? 15.602 10.742 -6.066 1 98.44 76 ALA A O 1
ATOM 562 N N . GLY A 1 77 ? 15.312 9.18 -4.582 1 95.38 77 GLY A N 1
ATOM 563 C CA . GLY A 1 77 ? 14.406 10.016 -3.812 1 95.38 77 GLY A CA 1
ATOM 564 C C . GLY A 1 77 ? 12.953 9.805 -4.172 1 95.38 77 GLY A C 1
ATOM 565 O O . GLY A 1 77 ? 12.102 10.648 -3.873 1 95.38 77 GLY A O 1
ATOM 566 N N . GLY A 1 78 ? 12.641 8.656 -4.801 1 94.81 78 GLY A N 1
ATOM 567 C CA . GLY A 1 78 ? 11.273 8.375 -5.203 1 94.81 78 GLY A CA 1
ATOM 568 C C . GLY A 1 78 ? 10.719 7.105 -4.59 1 94.81 78 GLY A C 1
ATOM 569 O O . GLY A 1 78 ? 11.406 6.43 -3.822 1 94.81 78 GLY A O 1
ATOM 570 N N . PHE A 1 79 ? 9.398 6.844 -4.793 1 94.75 79 PHE A N 1
ATOM 571 C CA . PHE A 1 79 ? 8.695 5.617 -4.441 1 94.75 79 PHE A CA 1
ATOM 572 C C . PHE A 1 79 ? 7.809 5.152 -5.59 1 94.75 79 PHE A C 1
ATOM 574 O O . PHE A 1 79 ? 7.09 5.957 -6.188 1 94.75 79 PHE A O 1
ATOM 581 N N . ASP A 1 80 ? 7.969 3.963 -5.902 1 97.62 80 ASP A N 1
ATOM 582 C CA . ASP A 1 80 ? 7.109 3.426 -6.953 1 97.62 80 ASP A CA 1
ATOM 583 C C . ASP A 1 80 ? 6.113 2.416 -6.387 1 97.62 80 ASP A C 1
ATOM 585 O O . ASP A 1 80 ? 6.445 1.24 -6.215 1 97.62 80 ASP A O 1
ATOM 589 N N . LEU A 1 81 ? 4.879 2.82 -6.207 1 96.38 81 LEU A N 1
ATOM 590 C CA . LEU A 1 81 ? 3.852 1.948 -5.652 1 96.38 81 LEU A CA 1
ATOM 591 C C . LEU A 1 81 ? 3.014 1.321 -6.762 1 96.38 81 LEU A C 1
ATOM 593 O O . LEU A 1 81 ? 1.957 0.745 -6.496 1 96.38 81 LEU A O 1
ATOM 597 N N . SER A 1 82 ? 3.482 1.432 -7.961 1 97.88 82 SER A N 1
ATOM 598 C CA . SER A 1 82 ? 2.705 0.919 -9.086 1 97.88 82 SER A CA 1
ATOM 599 C C . SER A 1 82 ? 3.316 -0.363 -9.641 1 97.88 82 SER A C 1
ATOM 601 O O . SER A 1 82 ? 2.822 -0.917 -10.625 1 97.88 82 SER A O 1
ATOM 603 N N . THR A 1 83 ? 4.355 -0.833 -9.023 1 98.62 83 THR A N 1
ATOM 604 C CA . THR A 1 83 ? 5.078 -1.977 -9.562 1 98.62 83 THR A CA 1
ATOM 605 C C . THR A 1 83 ? 4.18 -3.209 -9.625 1 98.62 83 THR A C 1
ATOM 607 O O . THR A 1 83 ? 4.262 -3.998 -10.57 1 98.62 83 THR A O 1
ATOM 610 N N . GLY A 1 84 ? 3.377 -3.359 -8.633 1 98.06 84 GLY A N 1
ATOM 611 C CA . GLY A 1 84 ? 2.445 -4.473 -8.664 1 98.06 84 GLY A CA 1
ATOM 612 C C . GLY A 1 84 ? 1.479 -4.418 -9.828 1 98.06 84 GLY A C 1
ATOM 613 O O . GLY A 1 84 ? 1.22 -5.438 -10.477 1 98.06 84 GLY A O 1
ATOM 614 N N . ALA A 1 85 ? 0.956 -3.256 -10.047 1 98.31 85 ALA A N 1
ATOM 615 C CA . ALA A 1 85 ? 0.018 -3.084 -11.156 1 98.31 85 ALA A CA 1
ATOM 616 C C . ALA A 1 85 ? 0.72 -3.248 -12.5 1 98.31 85 ALA A C 1
ATOM 618 O O . ALA A 1 85 ? 0.152 -3.811 -13.438 1 98.31 85 ALA A O 1
ATOM 619 N N . MET A 1 86 ? 1.92 -2.738 -12.625 1 98.81 86 MET A N 1
ATOM 620 C CA . MET A 1 86 ? 2.68 -2.914 -13.859 1 98.81 86 MET A CA 1
ATOM 621 C C . MET A 1 86 ? 2.982 -4.391 -14.109 1 98.81 86 MET A C 1
ATOM 623 O O . MET A 1 86 ? 2.889 -4.867 -15.234 1 98.81 86 MET A O 1
ATOM 627 N N . PHE A 1 87 ? 3.326 -5.082 -13.039 1 98.81 87 PHE A N 1
ATOM 628 C CA . PHE A 1 87 ? 3.484 -6.531 -13.078 1 98.81 87 PHE A CA 1
ATOM 629 C C . PHE A 1 87 ? 2.229 -7.203 -13.617 1 98.81 87 PHE A C 1
ATOM 631 O O . PHE A 1 87 ? 2.311 -8.078 -14.484 1 98.81 87 PHE A O 1
ATOM 638 N N . GLY A 1 88 ? 1.129 -6.766 -13.117 1 98.62 88 GLY A N 1
ATOM 639 C CA . GLY A 1 88 ? -0.149 -7.309 -13.547 1 98.62 88 GLY A CA 1
ATOM 640 C C . GLY A 1 88 ? -0.43 -7.082 -15.023 1 98.62 88 GLY A C 1
ATOM 641 O O . GLY A 1 88 ? -0.775 -8.016 -15.75 1 98.62 88 GLY A O 1
ATOM 642 N N . VAL A 1 89 ? -0.257 -5.859 -15.453 1 98.75 89 VAL A N 1
ATOM 643 C CA . VAL A 1 89 ? -0.518 -5.523 -16.844 1 98.75 89 VAL A CA 1
ATOM 644 C C . VAL A 1 89 ? 0.42 -6.316 -17.75 1 98.75 89 VAL A C 1
ATOM 646 O O . VAL A 1 89 ? -0.011 -6.875 -18.766 1 98.75 89 VAL A O 1
ATOM 649 N N . ALA A 1 90 ? 1.64 -6.344 -17.375 1 98.88 90 ALA A N 1
ATOM 650 C CA . ALA A 1 90 ? 2.617 -7.082 -18.172 1 98.88 90 ALA A CA 1
ATOM 651 C C . ALA A 1 90 ? 2.254 -8.562 -18.25 1 98.88 90 ALA A C 1
ATOM 653 O O . ALA A 1 90 ? 2.338 -9.18 -19.312 1 98.88 90 ALA A O 1
ATOM 654 N N . SER A 1 91 ? 1.834 -9.133 -17.172 1 98.75 91 SER A N 1
ATOM 655 C CA . SER A 1 91 ? 1.482 -10.547 -17.078 1 98.75 91 SER A CA 1
ATOM 656 C C . SER A 1 91 ? 0.298 -10.875 -17.984 1 98.75 91 SER A C 1
ATOM 658 O O . SER A 1 91 ? 0.357 -11.828 -18.766 1 98.75 91 SER A O 1
ATOM 660 N N . VAL A 1 92 ? -0.733 -10.07 -17.891 1 98.81 92 VAL A N 1
ATOM 661 C CA . VAL A 1 92 ? -1.938 -10.398 -18.656 1 98.81 92 VAL A CA 1
ATOM 662 C C . VAL A 1 92 ? -1.717 -10.102 -20.125 1 98.81 92 VAL A C 1
ATOM 664 O O . VAL A 1 92 ? -2.254 -10.797 -21 1 98.81 92 VAL A O 1
ATOM 667 N N . THR A 1 93 ? -0.934 -9.086 -20.422 1 98.88 93 THR A N 1
ATOM 668 C CA . THR A 1 93 ? -0.587 -8.828 -21.812 1 98.88 93 THR A CA 1
ATOM 669 C C . THR A 1 93 ? 0.195 -9.992 -22.406 1 98.88 93 THR A C 1
ATOM 671 O O . THR A 1 93 ? -0.077 -10.43 -23.531 1 98.88 93 THR A O 1
ATOM 674 N N . ALA A 1 94 ? 1.125 -10.477 -21.641 1 98.81 94 ALA A N 1
ATOM 675 C CA . ALA A 1 94 ? 1.884 -11.648 -22.078 1 98.81 94 ALA A CA 1
ATOM 676 C C . ALA A 1 94 ? 0.959 -12.828 -22.359 1 98.81 94 ALA A C 1
ATOM 678 O O . ALA A 1 94 ? 1.076 -13.477 -23.406 1 98.81 94 ALA A O 1
ATOM 679 N N . ALA A 1 95 ? 0.07 -13.102 -21.484 1 98.81 95 ALA A N 1
ATOM 680 C CA . ALA A 1 95 ? -0.86 -14.219 -21.625 1 98.81 95 ALA A CA 1
ATOM 681 C C . ALA A 1 95 ? -1.757 -14.016 -22.844 1 98.81 95 ALA A C 1
ATOM 683 O O . ALA A 1 95 ? -1.956 -14.945 -23.641 1 98.81 95 ALA A O 1
ATOM 684 N N . TRP A 1 96 ? -2.271 -12.797 -22.969 1 98.69 96 TRP A N 1
ATOM 685 C CA . TRP A 1 96 ? -3.17 -12.5 -24.094 1 98.69 96 TRP A CA 1
ATOM 686 C C . TRP A 1 96 ? -2.457 -12.68 -25.422 1 98.69 96 TRP A C 1
ATOM 688 O O . TRP A 1 96 ? -2.986 -13.312 -26.344 1 98.69 96 TRP A O 1
ATOM 698 N N . VAL A 1 97 ? -1.26 -12.156 -25.578 1 98.69 97 VAL A N 1
ATOM 699 C CA . VAL A 1 97 ? -0.491 -12.266 -26.812 1 98.69 97 VAL A CA 1
ATOM 700 C C . VAL A 1 97 ? -0.119 -13.727 -27.062 1 98.69 97 VAL A C 1
ATOM 702 O O . VAL A 1 97 ? -0.142 -14.188 -28.203 1 98.69 97 VAL A O 1
ATOM 705 N N . ALA A 1 98 ? 0.183 -14.438 -25.984 1 98.56 98 ALA A N 1
ATOM 706 C CA . ALA A 1 98 ? 0.573 -15.844 -26.109 1 98.56 98 ALA A CA 1
ATOM 707 C C . ALA A 1 98 ? -0.555 -16.672 -26.734 1 98.56 98 ALA A C 1
ATOM 709 O O . ALA A 1 98 ? -0.313 -17.516 -27.594 1 98.56 98 ALA A O 1
ATOM 710 N N . VAL A 1 99 ? -1.772 -16.406 -26.312 1 98 99 VAL A N 1
ATOM 711 C CA . VAL A 1 99 ? -2.918 -17.203 -26.734 1 98 99 VAL A CA 1
ATOM 712 C C . VAL A 1 99 ? -3.369 -16.766 -28.125 1 98 99 VAL A C 1
ATOM 714 O O . VAL A 1 99 ? -3.791 -17.594 -28.938 1 98 99 VAL A O 1
ATOM 717 N N . ASN A 1 100 ? -3.219 -15.477 -28.438 1 97.81 100 ASN A N 1
ATOM 718 C CA . ASN A 1 100 ? -3.838 -14.953 -29.656 1 97.81 100 ASN A CA 1
ATOM 719 C C . ASN A 1 100 ? -2.822 -14.797 -30.781 1 97.81 100 ASN A C 1
ATOM 721 O O . ASN A 1 100 ? -3.199 -14.695 -31.953 1 97.81 100 ASN A O 1
ATOM 725 N N . ILE A 1 101 ? -1.599 -14.727 -30.438 1 97.94 101 ILE A N 1
ATOM 726 C CA . ILE A 1 101 ? -0.604 -14.461 -31.469 1 97.94 101 ILE A CA 1
ATOM 727 C C . ILE A 1 101 ? 0.512 -15.5 -31.391 1 97.94 101 ILE A C 1
ATOM 729 O O . ILE A 1 101 ? 0.573 -16.422 -32.219 1 97.94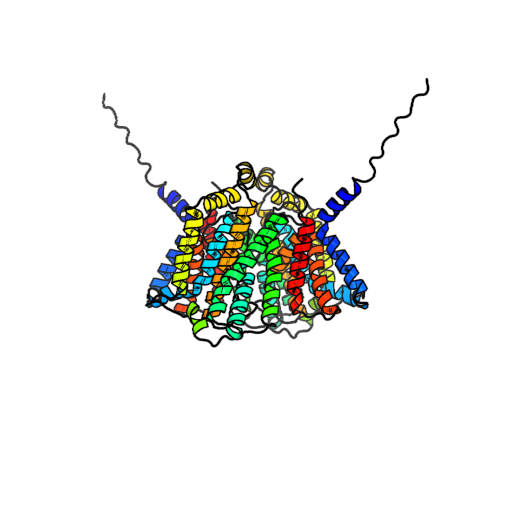 101 ILE A O 1
ATOM 733 N N . ASP A 1 102 ? 1.338 -15.422 -30.297 1 98.25 102 ASP A N 1
ATOM 734 C CA . ASP A 1 102 ? 2.51 -16.281 -30.188 1 98.25 102 ASP A CA 1
ATOM 735 C C . ASP A 1 102 ? 3.041 -16.297 -28.75 1 98.25 102 ASP A C 1
ATOM 737 O O . ASP A 1 102 ? 3.227 -15.242 -28.141 1 98.25 102 ASP A O 1
ATOM 741 N N . PRO A 1 103 ? 3.264 -17.5 -28.25 1 97.62 103 PRO A N 1
ATOM 742 C CA . PRO A 1 103 ? 3.713 -17.594 -26.859 1 97.62 103 PRO A CA 1
ATOM 743 C C . PRO A 1 103 ? 5.059 -16.906 -26.625 1 97.62 103 PRO A C 1
ATOM 745 O O . PRO A 1 103 ? 5.262 -16.266 -25.594 1 97.62 103 PRO A O 1
ATOM 748 N N . VAL A 1 104 ? 5.977 -17.062 -27.5 1 97.44 104 VAL A N 1
ATOM 749 C CA . VAL A 1 104 ? 7.305 -16.469 -27.344 1 97.44 104 VAL A CA 1
ATOM 750 C C . VAL A 1 104 ? 7.211 -14.953 -27.422 1 97.44 104 VAL A C 1
ATOM 752 O O . VAL A 1 104 ? 7.852 -14.242 -26.656 1 97.44 104 VAL A O 1
ATOM 755 N N . LEU A 1 105 ? 6.406 -14.484 -28.344 1 98.06 105 LEU A N 1
ATOM 756 C CA . LEU A 1 105 ? 6.176 -13.047 -28.438 1 98.06 105 LEU A CA 1
ATOM 757 C C . LEU A 1 105 ? 5.52 -12.516 -27.172 1 98.06 105 LEU A C 1
ATOM 759 O O . LEU A 1 105 ? 5.809 -11.398 -26.75 1 98.06 105 LEU A O 1
ATOM 763 N N . GLY A 1 106 ? 4.586 -13.312 -26.625 1 98.38 106 GLY A N 1
ATOM 764 C CA . GLY A 1 106 ? 3.949 -12.93 -25.375 1 98.38 106 GLY A CA 1
ATOM 765 C C . GLY A 1 106 ? 4.938 -12.68 -24.266 1 98.38 106 GLY A C 1
ATOM 766 O O . GLY A 1 106 ? 4.867 -11.648 -23.594 1 98.38 106 GLY A O 1
ATOM 767 N N . LEU A 1 107 ? 5.883 -13.523 -24.125 1 98.38 107 LEU A N 1
ATOM 768 C CA . LEU A 1 107 ? 6.891 -13.383 -23.078 1 98.38 107 LEU A CA 1
ATOM 769 C C . LEU A 1 107 ? 7.824 -12.219 -23.391 1 98.38 107 LEU A C 1
ATOM 771 O O . LEU A 1 107 ? 8.242 -11.5 -22.469 1 98.38 107 LEU A O 1
ATOM 775 N N . ALA A 1 108 ? 8.102 -11.953 -24.656 1 98.25 108 ALA A N 1
ATOM 776 C CA . ALA A 1 108 ? 9.047 -10.922 -25.062 1 98.25 108 ALA A CA 1
ATOM 777 C C . ALA A 1 108 ? 8.445 -9.531 -24.891 1 98.25 108 ALA A C 1
ATOM 779 O O . ALA A 1 108 ? 9.164 -8.57 -24.625 1 98.25 108 ALA A O 1
ATOM 780 N N . ILE A 1 109 ? 7.145 -9.414 -24.953 1 98.62 109 ILE A N 1
ATOM 781 C CA . ILE A 1 109 ? 6.512 -8.102 -24.969 1 98.62 109 ILE A CA 1
ATOM 782 C C . ILE A 1 109 ? 6.336 -7.605 -23.531 1 98.62 109 ILE A C 1
ATOM 784 O O . ILE A 1 109 ? 6.215 -6.398 -23.297 1 98.62 109 ILE A O 1
ATOM 788 N N . ALA A 1 110 ? 6.262 -8.539 -22.547 1 98.81 110 ALA A N 1
ATOM 789 C CA . ALA A 1 110 ? 5.969 -8.195 -21.156 1 98.81 110 ALA A CA 1
ATOM 790 C C . ALA A 1 110 ? 6.969 -7.172 -20.625 1 98.81 110 ALA A C 1
ATOM 792 O O . ALA A 1 110 ? 6.574 -6.137 -20.078 1 98.81 110 ALA A O 1
ATOM 793 N N . PRO A 1 111 ? 8.305 -7.395 -20.797 1 98.94 111 PRO A N 1
ATOM 794 C CA . PRO A 1 111 ? 9.258 -6.387 -20.328 1 98.94 111 PRO A CA 1
ATOM 795 C C . PRO A 1 111 ? 9.07 -5.035 -21.016 1 98.94 111 PRO A C 1
ATOM 797 O O . PRO A 1 111 ? 9.242 -3.988 -20.391 1 98.94 111 PRO A O 1
ATOM 800 N N . LEU A 1 112 ? 8.68 -5.008 -22.266 1 98.88 112 LEU A N 1
ATOM 801 C CA . LEU A 1 112 ? 8.484 -3.773 -23.016 1 98.88 112 LEU A CA 1
ATOM 802 C C . LEU A 1 112 ? 7.266 -3.012 -22.5 1 98.88 112 LEU A C 1
ATOM 804 O O . LEU A 1 112 ? 7.281 -1.781 -22.438 1 98.88 112 LEU A O 1
ATOM 808 N N . VAL A 1 113 ? 6.242 -3.787 -22.203 1 98.94 113 VAL A N 1
ATOM 809 C CA . VAL A 1 113 ? 5.051 -3.18 -21.625 1 98.94 113 VAL A CA 1
ATOM 810 C C . VAL A 1 113 ? 5.41 -2.516 -20.297 1 98.94 113 VAL A C 1
ATOM 812 O O . VAL A 1 113 ? 5.047 -1.362 -20.047 1 98.94 113 VAL A O 1
ATOM 815 N N . GLY A 1 114 ? 6.148 -3.25 -19.422 1 98.94 114 GLY A N 1
ATOM 816 C CA . GLY A 1 114 ? 6.602 -2.668 -18.172 1 98.94 114 GLY A CA 1
ATOM 817 C C . GLY A 1 114 ? 7.441 -1.418 -18.359 1 98.94 114 GLY A C 1
ATOM 818 O O . GLY A 1 114 ? 7.23 -0.413 -17.688 1 98.94 114 GLY A O 1
ATOM 819 N N . LEU A 1 115 ? 8.336 -1.51 -19.281 1 98.94 115 LEU A N 1
ATOM 820 C CA . LEU A 1 115 ? 9.195 -0.374 -19.594 1 98.94 115 LEU A CA 1
ATOM 821 C C . LEU A 1 115 ? 8.367 0.843 -20 1 98.94 115 LEU A C 1
ATOM 823 O O . LEU A 1 115 ? 8.633 1.956 -19.531 1 98.94 115 LEU A O 1
ATOM 827 N N . ALA A 1 116 ? 7.418 0.674 -20.812 1 98.94 116 ALA A N 1
ATOM 828 C CA . ALA A 1 116 ? 6.566 1.764 -21.281 1 98.94 116 ALA A CA 1
ATOM 829 C C . ALA A 1 116 ? 5.781 2.381 -20.125 1 98.94 116 ALA A C 1
ATOM 831 O O . ALA A 1 116 ? 5.734 3.605 -19.984 1 98.94 116 ALA A O 1
ATOM 832 N N . LEU A 1 117 ? 5.184 1.552 -19.312 1 98.88 117 LEU A N 1
ATOM 833 C CA . LEU A 1 117 ? 4.371 2.035 -18.203 1 98.88 117 LEU A CA 1
ATOM 834 C C . LEU A 1 117 ? 5.227 2.773 -17.188 1 98.88 117 LEU A C 1
ATOM 836 O O . LEU A 1 117 ? 4.824 3.816 -16.672 1 98.88 117 LEU A O 1
ATOM 840 N N . GLY A 1 118 ? 6.426 2.184 -16.906 1 98.94 118 GLY A N 1
ATOM 841 C CA . GLY A 1 118 ? 7.344 2.865 -16 1 98.94 118 GLY A CA 1
ATOM 842 C C . GLY A 1 118 ? 7.816 4.207 -16.531 1 98.94 118 GLY A C 1
ATOM 843 O O . GLY A 1 118 ? 7.953 5.168 -15.773 1 98.94 118 GLY A O 1
ATOM 844 N N . THR A 1 119 ? 8.062 4.27 -17.812 1 98.94 119 THR A N 1
ATOM 845 C CA . THR A 1 119 ? 8.469 5.52 -18.438 1 98.94 119 THR A CA 1
ATOM 846 C C . THR A 1 119 ? 7.359 6.562 -18.328 1 98.94 119 THR A C 1
ATOM 848 O O . THR A 1 119 ? 7.625 7.734 -18.047 1 98.94 119 THR A O 1
ATOM 851 N N . VAL A 1 120 ? 6.148 6.156 -18.516 1 98.62 120 VAL A N 1
ATOM 852 C CA . VAL A 1 120 ? 5.012 7.059 -18.359 1 98.62 120 VAL A CA 1
ATOM 853 C C . VAL A 1 120 ? 4.984 7.625 -16.938 1 98.62 120 VAL A C 1
ATOM 855 O O . VAL A 1 120 ? 4.793 8.828 -16.75 1 98.62 120 VAL A O 1
ATOM 858 N N . ASN A 1 121 ? 5.184 6.766 -15.977 1 98.44 121 ASN A N 1
ATOM 859 C CA . ASN A 1 121 ? 5.227 7.23 -14.594 1 98.44 121 ASN A CA 1
ATOM 860 C C . ASN A 1 121 ? 6.316 8.281 -14.391 1 98.44 121 ASN A C 1
ATOM 862 O O . ASN A 1 121 ? 6.066 9.328 -13.789 1 98.44 121 ASN A O 1
ATOM 866 N N . GLY A 1 122 ? 7.516 7.91 -14.906 1 98.56 122 GLY A N 1
ATOM 867 C CA . GLY A 1 122 ? 8.602 8.867 -14.781 1 98.56 122 GLY A CA 1
ATOM 868 C C . GLY A 1 122 ? 8.281 10.211 -15.406 1 98.56 122 GLY A C 1
ATOM 869 O O . GLY A 1 122 ? 8.555 11.266 -14.82 1 98.56 122 GLY A O 1
ATOM 870 N N . LEU A 1 123 ? 7.672 10.211 -16.516 1 98.19 123 LEU A N 1
ATOM 871 C CA . LEU A 1 123 ? 7.34 11.438 -17.25 1 98.19 123 LEU A CA 1
ATOM 872 C C . LEU A 1 123 ? 6.258 12.227 -16.516 1 98.19 123 LEU A C 1
ATOM 874 O O . LEU A 1 123 ? 6.309 13.453 -16.469 1 98.19 123 LEU A O 1
ATOM 878 N N . VAL A 1 124 ? 5.316 11.547 -16.016 1 96.62 124 VAL A N 1
ATOM 879 C CA . VAL A 1 124 ? 4.234 12.203 -15.281 1 96.62 124 VAL A CA 1
ATOM 880 C C . VAL A 1 124 ? 4.781 12.859 -14.016 1 96.62 124 VAL A C 1
ATOM 882 O O . VAL A 1 124 ? 4.48 14.016 -13.734 1 96.62 124 VAL A O 1
ATOM 885 N N . ILE A 1 125 ? 5.598 12.141 -13.32 1 96.06 125 ILE A N 1
ATOM 886 C CA . ILE A 1 125 ? 6.164 12.609 -12.062 1 96.06 125 ILE A CA 1
ATOM 887 C C . ILE A 1 125 ? 7.031 13.844 -12.312 1 96.06 125 ILE A C 1
ATOM 889 O O . ILE A 1 125 ? 6.91 14.852 -11.609 1 96.06 125 ILE A O 1
ATOM 893 N N . THR A 1 126 ? 7.879 13.781 -13.344 1 96.19 126 THR A N 1
ATOM 894 C CA . THR A 1 126 ? 8.812 14.867 -13.609 1 96.19 126 THR A CA 1
ATOM 895 C C . THR A 1 126 ? 8.133 16 -14.359 1 96.19 126 THR A C 1
ATOM 897 O O . THR A 1 126 ? 8.422 17.172 -14.133 1 96.19 126 THR A O 1
ATOM 900 N N . GLY A 1 127 ? 7.23 15.672 -15.242 1 94.44 127 GLY A N 1
ATOM 901 C CA . GLY A 1 127 ? 6.559 16.672 -16.047 1 94.44 127 GLY A CA 1
ATOM 902 C C . GLY A 1 127 ? 5.555 17.5 -15.258 1 94.44 127 GLY A C 1
ATOM 903 O O . GLY A 1 127 ? 5.461 18.719 -15.438 1 94.44 127 GLY A O 1
ATOM 904 N N . LEU A 1 128 ? 4.879 16.828 -14.359 1 90.81 128 LEU A N 1
ATOM 905 C CA . LEU A 1 128 ? 3.85 17.5 -13.586 1 90.81 128 LEU A CA 1
ATOM 906 C C . LEU A 1 128 ? 4.387 17.938 -12.219 1 90.81 128 LEU A C 1
ATOM 908 O O . LEU A 1 128 ? 3.684 18.594 -11.445 1 90.81 128 LEU A O 1
ATOM 912 N N . LYS A 1 129 ? 5.633 17.516 -11.953 1 90.38 129 LYS A N 1
ATOM 913 C CA . LYS A 1 129 ? 6.305 17.859 -10.703 1 90.38 129 LYS A CA 1
ATOM 914 C C . LYS A 1 129 ? 5.473 17.438 -9.492 1 90.38 129 LYS A C 1
ATOM 916 O O . LYS A 1 129 ? 5.219 18.234 -8.594 1 90.38 129 LYS A O 1
ATOM 921 N N . VAL A 1 130 ? 5.027 16.25 -9.609 1 88.56 130 VAL A N 1
ATOM 922 C CA . VAL A 1 130 ? 4.254 15.688 -8.508 1 88.56 130 VAL A CA 1
ATOM 923 C C . VAL A 1 130 ? 5.09 14.641 -7.77 1 88.56 130 VAL A C 1
ATOM 925 O O . VAL A 1 130 ? 6.004 14.047 -8.344 1 88.56 130 VAL A O 1
ATOM 928 N N . HIS A 1 131 ? 4.699 14.5 -6.508 1 87.56 131 HIS A N 1
ATOM 929 C CA . HIS A 1 131 ? 5.402 13.492 -5.723 1 87.56 131 HIS A CA 1
ATOM 930 C C . HIS A 1 131 ? 5.125 12.086 -6.254 1 87.56 131 HIS A C 1
ATOM 932 O O . HIS A 1 131 ? 3.986 11.773 -6.613 1 87.56 131 HIS A O 1
ATOM 938 N N . SER A 1 132 ? 6.164 11.312 -6.27 1 93.88 132 SER A N 1
ATOM 939 C CA . SER A 1 132 ? 6.098 9.984 -6.879 1 93.88 132 SER A CA 1
ATOM 940 C C . SER A 1 132 ? 5.109 9.086 -6.145 1 93.88 132 SER A C 1
ATOM 942 O O . SER A 1 132 ? 4.441 8.258 -6.758 1 93.88 132 SER A O 1
ATOM 944 N N . PHE A 1 133 ? 4.961 9.297 -4.832 1 89.44 133 PHE A N 1
ATOM 945 C CA . PHE A 1 133 ? 4.066 8.469 -4.027 1 89.44 133 PHE A CA 1
ATOM 946 C C . PHE A 1 133 ? 2.637 8.555 -4.547 1 89.44 133 PHE A C 1
ATOM 948 O O . PHE A 1 133 ? 2.006 7.531 -4.816 1 89.44 133 PHE A O 1
ATOM 955 N N . LEU A 1 134 ? 2.102 9.688 -4.656 1 89.62 134 LEU A N 1
ATOM 956 C CA . LEU A 1 134 ? 0.727 9.906 -5.094 1 89.62 134 LEU A CA 1
ATOM 957 C C . LEU A 1 134 ? 0.555 9.531 -6.562 1 89.62 134 LEU A C 1
ATOM 959 O O . LEU A 1 134 ? -0.439 8.898 -6.934 1 89.62 134 LEU A O 1
ATOM 963 N N . ALA A 1 135 ? 1.54 9.906 -7.387 1 94.12 135 ALA A N 1
ATOM 964 C CA . ALA A 1 135 ? 1.472 9.625 -8.812 1 94.12 135 ALA A CA 1
ATOM 965 C C . ALA A 1 135 ? 1.392 8.117 -9.07 1 94.12 135 ALA A C 1
ATOM 967 O O . ALA A 1 135 ? 0.646 7.672 -9.945 1 94.12 135 ALA A O 1
ATOM 968 N N . THR A 1 136 ? 2.096 7.398 -8.25 1 96.31 136 THR A N 1
ATOM 969 C CA . THR A 1 136 ? 2.176 5.977 -8.57 1 96.31 136 THR A CA 1
ATOM 970 C C . THR A 1 136 ? 1.025 5.215 -7.918 1 96.31 136 THR A C 1
ATOM 972 O O . THR A 1 136 ? 0.678 4.113 -8.359 1 96.31 136 THR A O 1
ATOM 975 N N . ILE A 1 137 ? 0.439 5.727 -6.867 1 93.38 137 ILE A N 1
ATOM 976 C CA . ILE A 1 137 ? -0.833 5.176 -6.414 1 93.38 137 ILE A CA 1
ATOM 977 C C . ILE A 1 137 ? -1.894 5.371 -7.496 1 93.38 137 ILE A C 1
ATOM 979 O O . ILE A 1 137 ? -2.619 4.434 -7.836 1 93.38 137 ILE A O 1
ATOM 983 N N . ALA A 1 138 ? -1.945 6.562 -8.023 1 95.06 138 ALA A N 1
ATOM 984 C CA . ALA A 1 138 ? -2.908 6.875 -9.078 1 95.06 138 ALA A CA 1
ATOM 985 C C . ALA A 1 138 ? -2.689 5.996 -10.305 1 95.06 138 ALA A C 1
ATOM 987 O O . ALA A 1 138 ? -3.637 5.41 -10.828 1 95.06 138 ALA A O 1
ATOM 988 N N . SER A 1 139 ? -1.458 5.918 -10.703 1 97 139 SER A N 1
ATOM 989 C CA . SER A 1 139 ? -1.199 5.117 -11.891 1 97 139 SER A CA 1
ATOM 990 C C . SER A 1 139 ? -1.438 3.635 -11.625 1 97 139 SER A C 1
ATOM 992 O O . SER A 1 139 ? -1.82 2.891 -12.531 1 97 139 SER A O 1
ATOM 994 N N . SER A 1 140 ? -1.188 3.225 -10.383 1 97.06 140 SER A N 1
ATOM 995 C CA . SER A 1 140 ? -1.495 1.839 -10.047 1 97.06 140 SER A CA 1
ATOM 996 C C . SER A 1 140 ? -2.965 1.519 -10.297 1 97.06 140 SER A C 1
ATOM 998 O O . SER A 1 140 ? -3.295 0.425 -10.766 1 97.06 140 SER A O 1
ATOM 1000 N N . LEU A 1 141 ? -3.84 2.432 -10.016 1 96 141 LEU A N 1
ATOM 1001 C CA . LEU A 1 141 ? -5.262 2.244 -10.289 1 96 141 LEU A CA 1
ATOM 1002 C C . LEU A 1 141 ? -5.523 2.172 -11.789 1 96 141 LEU A C 1
ATOM 1004 O O . LEU A 1 141 ? -6.258 1.298 -12.258 1 96 141 LEU A O 1
ATOM 1008 N N . VAL A 1 142 ? -4.883 3.045 -12.469 1 97.62 142 VAL A N 1
ATOM 1009 C CA . VAL A 1 142 ? -5.039 3.074 -13.922 1 97.62 142 VAL A CA 1
ATOM 1010 C C . VAL A 1 142 ? -4.57 1.749 -14.516 1 97.62 142 VAL A C 1
ATOM 1012 O O . VAL A 1 142 ? -5.285 1.125 -15.305 1 97.62 142 VAL A O 1
ATOM 1015 N N . TYR A 1 143 ? -3.404 1.361 -14.125 1 98.25 143 TYR A N 1
ATOM 1016 C CA . TYR A 1 143 ? -2.814 0.136 -14.656 1 98.25 143 TYR A CA 1
ATOM 1017 C C . TYR A 1 143 ? -3.613 -1.086 -14.219 1 98.25 143 TYR A C 1
ATOM 1019 O O . TYR A 1 143 ? -3.771 -2.039 -14.984 1 98.25 143 TYR A O 1
ATOM 1027 N N . GLY A 1 144 ? -4.082 -1.082 -13.008 1 97.06 144 GLY A N 1
ATOM 1028 C CA . GLY A 1 144 ? -4.973 -2.15 -12.586 1 97.06 144 GLY A CA 1
ATOM 1029 C C . GLY A 1 144 ? -6.215 -2.27 -13.453 1 97.06 144 GLY A C 1
ATOM 1030 O O . GLY A 1 144 ? -6.613 -3.375 -13.828 1 97.06 144 GLY A O 1
ATOM 1031 N N . GLY A 1 145 ? -6.805 -1.111 -13.742 1 96.75 145 GLY A N 1
ATOM 1032 C CA . GLY A 1 145 ? -7.938 -1.099 -14.648 1 96.75 145 GLY A CA 1
ATOM 1033 C C . GLY A 1 145 ? -7.598 -1.617 -16.031 1 96.75 145 GLY A C 1
ATOM 1034 O O . GLY A 1 145 ? -8.391 -2.33 -16.656 1 96.75 145 GLY A O 1
ATOM 1035 N N . LEU A 1 146 ? -6.461 -1.279 -16.484 1 97.94 146 LEU A N 1
ATOM 1036 C CA . LEU A 1 146 ? -6.016 -1.752 -17.797 1 97.94 146 LEU A CA 1
ATOM 1037 C C . LEU A 1 146 ? -5.906 -3.273 -17.812 1 97.94 146 LEU A C 1
ATOM 1039 O O . LEU A 1 146 ? -6.273 -3.914 -18.797 1 97.94 146 LEU A O 1
ATOM 1043 N N . ALA A 1 147 ? -5.375 -3.824 -16.734 1 98.19 147 ALA A N 1
ATOM 1044 C CA . ALA A 1 147 ? -5.266 -5.277 -16.656 1 98.19 147 ALA A CA 1
ATOM 1045 C C . ALA A 1 147 ? -6.637 -5.938 -16.719 1 98.19 147 ALA A C 1
ATOM 1047 O O . ALA A 1 147 ? -6.812 -6.953 -17.406 1 98.19 147 ALA A O 1
ATOM 1048 N N . ILE A 1 148 ? -7.574 -5.336 -16.109 1 97.25 148 ILE A N 1
ATOM 1049 C CA . ILE A 1 148 ? -8.93 -5.863 -16.094 1 97.25 148 ILE A CA 1
ATOM 1050 C C . ILE A 1 148 ? -9.531 -5.762 -17.5 1 97.25 148 ILE A C 1
ATOM 1052 O O . ILE A 1 148 ? -10.18 -6.695 -17.969 1 97.25 148 ILE A O 1
ATOM 1056 N N . LEU A 1 149 ? -9.289 -4.703 -18.141 1 97.06 149 LEU A N 1
ATOM 1057 C CA . LEU A 1 149 ? -9.828 -4.492 -19.469 1 97.06 149 LEU A CA 1
ATOM 1058 C C . LEU A 1 149 ? -9.234 -5.488 -20.469 1 97.06 149 LEU A C 1
ATOM 1060 O O . LEU A 1 149 ? -9.938 -5.988 -21.344 1 97.06 149 LEU A O 1
ATOM 1064 N N . ILE A 1 150 ? -7.977 -5.789 -20.312 1 97.38 150 ILE A N 1
ATOM 1065 C CA . ILE A 1 150 ? -7.301 -6.719 -21.219 1 97.38 150 ILE A CA 1
ATOM 1066 C C . ILE A 1 150 ? -7.883 -8.117 -21.047 1 97.38 150 ILE A C 1
ATOM 1068 O O . ILE A 1 150 ? -8.078 -8.844 -22.016 1 97.38 150 ILE A O 1
ATOM 1072 N N . THR A 1 151 ? -8.25 -8.508 -19.859 1 96.81 151 THR A N 1
ATOM 1073 C CA . THR A 1 151 ? -8.648 -9.883 -19.562 1 96.81 151 THR A CA 1
ATOM 1074 C C . THR A 1 151 ? -10.164 -10.016 -19.578 1 96.81 151 THR A C 1
ATOM 1076 O O . THR A 1 151 ? -10.695 -11.133 -19.609 1 96.81 151 THR A O 1
ATOM 1079 N N . GLY A 1 152 ? -10.844 -8.844 -19.594 1 94.81 152 GLY A N 1
ATOM 1080 C CA . GLY A 1 152 ? -12.281 -8.883 -19.375 1 94.81 152 GLY A CA 1
ATOM 1081 C C . GLY A 1 152 ? -12.664 -9.312 -17.969 1 94.81 152 GLY A C 1
ATOM 1082 O O . GLY A 1 152 ? -13.758 -9.836 -17.75 1 94.81 152 GLY A O 1
ATOM 1083 N N . GLY A 1 153 ? -11.727 -9.203 -17.062 1 93.5 153 GLY A N 1
ATOM 1084 C CA . GLY A 1 153 ? -11.977 -9.555 -15.672 1 93.5 153 GLY A CA 1
ATOM 1085 C C . GLY A 1 153 ? -11.781 -11.023 -15.375 1 93.5 153 GLY A C 1
ATOM 1086 O O . GLY A 1 153 ? -11.945 -11.469 -14.234 1 93.5 153 GLY A O 1
ATOM 1087 N N . PHE A 1 154 ? -11.289 -11.742 -16.391 1 95.19 154 PHE A N 1
ATOM 1088 C CA . PHE A 1 154 ? -11.148 -13.188 -16.234 1 95.19 154 PHE A CA 1
ATOM 1089 C C . PHE A 1 154 ? -9.695 -13.609 -16.359 1 95.19 154 PHE A C 1
ATOM 1091 O O . PHE A 1 154 ? -8.852 -12.836 -16.828 1 95.19 154 PHE A O 1
ATOM 1098 N N . LEU A 1 155 ? -9.445 -14.828 -15.867 1 96.81 155 LEU A N 1
ATOM 1099 C CA . LEU A 1 155 ? -8.133 -15.422 -16.062 1 96.81 155 LEU A CA 1
ATOM 1100 C C . LEU A 1 155 ? -7.934 -15.867 -17.5 1 96.81 155 LEU A C 1
ATOM 1102 O O . LEU A 1 155 ? -8.891 -16.281 -18.156 1 96.81 155 LEU A O 1
ATOM 1106 N N . ILE A 1 156 ? -6.703 -15.711 -18 1 98.25 156 ILE A N 1
ATOM 1107 C CA . ILE A 1 156 ? -6.32 -16.219 -19.312 1 98.25 156 ILE A CA 1
ATOM 1108 C C . ILE A 1 156 ? -5.387 -17.406 -19.156 1 98.25 156 ILE A C 1
ATOM 1110 O O . ILE A 1 156 ? -4.234 -17.25 -18.75 1 98.25 156 ILE A O 1
ATOM 1114 N N . SER A 1 157 ? -5.898 -18.562 -19.469 1 98.06 157 SER A N 1
ATOM 1115 C CA . SER A 1 157 ? -5.078 -19.766 -19.438 1 98.06 157 SER A CA 1
ATOM 1116 C C . SER A 1 157 ? -4.227 -19.891 -20.688 1 98.06 157 SER A C 1
ATOM 1118 O O . SER A 1 157 ? -4.711 -19.656 -21.797 1 98.06 157 SER A O 1
ATOM 1120 N N . VAL A 1 158 ? -2.934 -20.234 -20.422 1 98.06 158 VAL A N 1
ATOM 1121 C CA . VAL A 1 158 ? -2.025 -20.406 -21.562 1 98.06 158 VAL A CA 1
ATOM 1122 C C . VAL A 1 158 ? -1.487 -21.828 -21.578 1 98.06 158 VAL A C 1
ATOM 1124 O O . VAL A 1 158 ? -0.431 -22.109 -21 1 98.06 158 VAL A O 1
ATOM 1127 N N . PRO A 1 159 ? -2.055 -22.719 -22.312 1 93.56 159 PRO A N 1
ATOM 1128 C CA . PRO A 1 159 ? -1.661 -24.125 -22.281 1 93.56 159 PRO A CA 1
ATOM 1129 C C . PRO A 1 159 ? -0.404 -24.406 -23.094 1 93.56 159 PRO A C 1
ATOM 1131 O O . PRO A 1 159 ? 0.196 -25.484 -22.969 1 93.56 159 PRO A O 1
ATOM 1134 N N . ASP A 1 160 ? 0.13 -23.484 -23.75 1 95.31 160 ASP A N 1
ATOM 1135 C CA . ASP A 1 160 ? 1.276 -23.719 -24.625 1 95.31 160 ASP A CA 1
ATOM 1136 C C . ASP A 1 160 ? 2.555 -23.922 -23.812 1 95.31 160 ASP A C 1
ATOM 1138 O O . ASP A 1 160 ? 2.908 -23.078 -22.984 1 95.31 160 ASP A O 1
ATOM 1142 N N . GLU A 1 161 ? 3.264 -24.953 -24.125 1 94.88 161 GLU A N 1
ATOM 1143 C CA . GLU A 1 161 ? 4.473 -25.297 -23.391 1 94.88 161 GLU A CA 1
ATOM 1144 C C . GLU A 1 161 ? 5.566 -24.25 -23.594 1 94.88 161 GLU A C 1
ATOM 1146 O O . GLU A 1 161 ? 6.371 -24 -22.688 1 94.88 161 GLU A O 1
ATOM 1151 N N . ALA A 1 162 ? 5.621 -23.719 -24.734 1 96.44 162 ALA A N 1
ATOM 1152 C CA . ALA A 1 162 ? 6.621 -22.688 -25.016 1 96.44 162 ALA A CA 1
ATOM 1153 C C . ALA A 1 162 ? 6.453 -21.5 -24.078 1 96.44 162 ALA A C 1
ATOM 1155 O O . ALA A 1 162 ? 7.438 -20.844 -23.703 1 96.44 162 ALA A O 1
ATOM 1156 N N . PHE A 1 163 ? 5.234 -21.281 -23.672 1 97.44 163 PHE A N 1
ATOM 1157 C CA . PHE A 1 163 ? 4.938 -20.172 -22.766 1 97.44 163 PHE A CA 1
ATOM 1158 C C . PHE A 1 163 ? 5.469 -20.469 -21.375 1 97.44 163 PHE A C 1
ATOM 1160 O O . PHE A 1 163 ? 5.887 -19.547 -20.656 1 97.44 163 PHE A O 1
ATOM 1167 N N . ALA A 1 164 ? 5.555 -21.703 -21.047 1 96.56 164 ALA A N 1
ATOM 1168 C CA . ALA A 1 164 ? 5.949 -22.094 -19.688 1 96.56 164 ALA A CA 1
ATOM 1169 C C . ALA A 1 164 ? 7.469 -22.172 -19.562 1 96.56 164 ALA A C 1
ATOM 1171 O O . ALA A 1 164 ? 8 -22.266 -18.453 1 96.56 164 ALA A O 1
ATOM 1172 N N . ALA A 1 165 ? 8.156 -22.047 -20.609 1 94.44 165 ALA A N 1
ATOM 1173 C CA . ALA A 1 165 ? 9.594 -22.328 -20.672 1 94.44 165 ALA A CA 1
ATOM 1174 C C . ALA A 1 165 ? 10.375 -21.328 -19.812 1 94.44 165 ALA A C 1
ATOM 1176 O O . ALA A 1 165 ? 11.344 -21.703 -19.141 1 94.44 165 ALA A O 1
ATOM 1177 N N . LEU A 1 166 ? 9.953 -20.109 -19.75 1 96.06 166 LEU A N 1
ATOM 1178 C CA . LEU A 1 166 ? 10.672 -19.094 -18.984 1 96.06 166 LEU A CA 1
ATOM 1179 C C . LEU A 1 166 ? 10.539 -19.359 -17.484 1 96.06 166 LEU A C 1
ATOM 1181 O O . LEU A 1 166 ? 11.531 -19.344 -16.766 1 96.06 166 LEU A O 1
ATOM 1185 N N . GLY A 1 167 ? 9.328 -19.625 -17.078 1 95.88 167 GLY A N 1
ATOM 1186 C CA . GLY A 1 167 ? 9.047 -19.75 -15.656 1 95.88 167 GLY A CA 1
ATOM 1187 C C . GLY A 1 167 ? 9.375 -21.141 -15.109 1 95.88 167 GLY A C 1
ATOM 1188 O O . GLY A 1 167 ? 9.68 -21.281 -13.922 1 95.88 167 GLY A O 1
ATOM 1189 N N . ARG A 1 168 ? 9.359 -22.141 -15.984 1 96.12 168 ARG A N 1
ATOM 1190 C CA . ARG A 1 168 ? 9.547 -23.516 -15.516 1 96.12 168 ARG A CA 1
ATOM 1191 C C . ARG A 1 168 ? 10.812 -24.125 -16.094 1 96.12 168 ARG A C 1
ATOM 1193 O O . ARG A 1 168 ? 11.273 -25.172 -15.625 1 96.12 168 ARG A O 1
ATOM 1200 N N . GLY A 1 169 ? 11.398 -23.484 -17.062 1 95.12 169 GLY A N 1
ATOM 1201 C CA . GLY A 1 169 ? 12.547 -24.047 -17.75 1 95.12 169 GLY A CA 1
ATOM 1202 C C . GLY A 1 169 ? 13.812 -24.016 -16.906 1 95.12 169 GLY A C 1
ATOM 1203 O O . GLY A 1 169 ? 13.906 -23.266 -15.938 1 95.12 169 GLY A O 1
ATOM 1204 N N . ARG A 1 170 ? 14.758 -24.953 -17.328 1 96 170 ARG A N 1
ATOM 1205 C CA . ARG A 1 170 ? 16.016 -25.062 -16.594 1 96 170 ARG A CA 1
ATOM 1206 C C . ARG A 1 170 ? 17.188 -25.219 -17.562 1 96 170 ARG A C 1
ATOM 1208 O O . ARG A 1 170 ? 17.031 -25.688 -18.688 1 96 170 ARG A O 1
ATOM 1215 N N . VAL A 1 171 ? 18.312 -24.719 -17.234 1 95.62 171 VAL A N 1
ATOM 1216 C CA . VAL A 1 171 ? 19.609 -25 -17.828 1 95.62 171 VAL A CA 1
ATOM 1217 C C . VAL A 1 171 ? 20.453 -25.812 -16.828 1 95.62 171 VAL A C 1
ATOM 1219 O O . VAL A 1 171 ? 21.047 -25.25 -15.922 1 95.62 171 VAL A O 1
ATOM 1222 N N . GLY A 1 172 ? 20.453 -27.172 -17.047 1 94.69 172 GLY A N 1
ATOM 1223 C CA . GLY A 1 172 ? 20.984 -28.016 -16 1 94.69 172 GLY A CA 1
ATOM 1224 C C . GLY A 1 172 ? 20.156 -28 -14.734 1 94.69 172 GLY A C 1
ATOM 1225 O O . GLY A 1 172 ? 18.938 -28.172 -14.789 1 94.69 172 GLY A O 1
ATOM 1226 N N . PRO A 1 173 ? 20.781 -27.828 -13.617 1 94 173 PRO A N 1
ATOM 1227 C CA . PRO A 1 173 ? 20.031 -27.781 -12.352 1 94 173 PRO A CA 1
ATOM 1228 C C . PRO A 1 173 ? 19.5 -26.391 -12.031 1 94 173 PRO A C 1
ATOM 1230 O O . PRO A 1 173 ? 18.75 -26.219 -11.062 1 94 173 PRO A O 1
ATOM 1233 N N . ILE A 1 174 ? 19.766 -25.438 -12.844 1 97.31 174 ILE A N 1
ATOM 1234 C CA . ILE A 1 174 ? 19.453 -24.047 -12.508 1 97.31 174 ILE A CA 1
ATOM 1235 C C . ILE A 1 174 ? 18.25 -23.578 -13.32 1 97.31 174 ILE A C 1
ATOM 1237 O O . ILE A 1 174 ? 18.234 -23.703 -14.547 1 97.31 174 ILE A O 1
ATOM 1241 N N . ASN A 1 175 ? 17.25 -23.094 -12.625 1 97.81 175 ASN A N 1
ATOM 1242 C CA . ASN A 1 175 ? 16.078 -22.531 -13.297 1 97.81 175 ASN A CA 1
ATOM 1243 C C . ASN A 1 175 ? 16.453 -21.312 -14.125 1 97.81 175 ASN A C 1
ATOM 1245 O O . ASN A 1 175 ? 17.297 -20.516 -13.711 1 97.81 175 ASN A O 1
ATOM 1249 N N . VAL A 1 176 ? 15.805 -21.125 -15.266 1 98.06 176 VAL A N 1
ATOM 1250 C CA . VAL A 1 176 ? 16.047 -19.969 -16.141 1 98.06 176 VAL A CA 1
ATOM 1251 C C . VAL A 1 176 ? 15.797 -18.672 -15.367 1 98.06 176 VAL A C 1
ATOM 1253 O O . VAL A 1 176 ? 16.531 -17.703 -15.531 1 98.06 176 VAL A O 1
ATOM 1256 N N . ALA A 1 177 ? 14.742 -18.672 -14.508 1 98.19 177 ALA A N 1
ATOM 1257 C CA . ALA A 1 177 ? 14.414 -17.5 -13.703 1 98.19 177 ALA A CA 1
ATOM 1258 C C . ALA A 1 177 ? 15.594 -17.094 -12.828 1 98.19 177 ALA A C 1
ATOM 1260 O O . ALA A 1 177 ? 15.836 -15.906 -12.609 1 98.19 177 ALA A O 1
ATOM 1261 N N . VAL A 1 178 ? 16.312 -18.031 -12.305 1 98.5 178 VAL A N 1
ATOM 1262 C CA . VAL A 1 178 ? 17.453 -17.75 -11.445 1 98.5 178 VAL A CA 1
ATOM 1263 C C . VAL A 1 178 ? 18.578 -17.125 -12.266 1 98.5 178 VAL A C 1
ATOM 1265 O O . VAL A 1 178 ? 19.281 -16.234 -11.781 1 98.5 178 VAL A O 1
ATOM 1268 N N . ILE A 1 179 ? 18.766 -17.578 -13.445 1 98.5 179 ILE A N 1
ATOM 1269 C CA . ILE A 1 179 ? 19.75 -17 -14.352 1 98.5 179 ILE A CA 1
ATOM 1270 C C . ILE A 1 179 ? 19.391 -15.531 -14.617 1 98.5 179 ILE A C 1
ATOM 1272 O O . ILE A 1 179 ? 20.266 -14.664 -14.57 1 98.5 179 ILE A O 1
ATOM 1276 N N . VAL A 1 180 ? 18.109 -15.273 -14.859 1 98.56 180 VAL A N 1
ATOM 1277 C CA . VAL A 1 180 ? 17.656 -13.906 -15.078 1 98.56 180 VAL A CA 1
ATOM 1278 C C . VAL A 1 180 ? 17.922 -13.07 -13.836 1 98.56 180 VAL A C 1
ATOM 1280 O O . VAL A 1 180 ? 18.328 -11.906 -13.938 1 98.56 180 VAL A O 1
ATOM 1283 N N . LEU A 1 181 ? 17.688 -13.672 -12.688 1 98.62 181 LEU A N 1
ATOM 1284 C CA . LEU A 1 181 ? 17.953 -12.992 -11.422 1 98.62 181 LEU A CA 1
ATOM 1285 C C . LEU A 1 181 ? 19.406 -12.562 -11.32 1 98.62 181 LEU A C 1
ATOM 1287 O O . LEU A 1 181 ? 19.703 -11.414 -10.969 1 98.62 181 LEU A O 1
ATOM 1291 N N . VAL A 1 182 ? 20.344 -13.422 -11.609 1 98.5 182 VAL A N 1
ATOM 1292 C CA . VAL A 1 182 ? 21.766 -13.156 -11.516 1 98.5 182 VAL A CA 1
ATOM 1293 C C . VAL A 1 182 ? 22.156 -12.07 -12.523 1 98.5 182 VAL A C 1
ATOM 1295 O O . VAL A 1 182 ? 22.938 -11.172 -12.211 1 98.5 182 VAL A O 1
ATOM 1298 N N . ILE A 1 183 ? 21.625 -12.156 -13.711 1 98.69 183 ILE A N 1
ATOM 1299 C CA . ILE A 1 183 ? 21.906 -11.156 -14.734 1 98.69 183 ILE A CA 1
ATOM 1300 C C . ILE A 1 183 ? 21.375 -9.797 -14.289 1 98.69 183 ILE A C 1
ATOM 1302 O O . ILE A 1 183 ? 22.078 -8.789 -14.406 1 98.69 183 ILE A O 1
ATOM 1306 N N . ALA A 1 184 ? 20.156 -9.797 -13.758 1 98.75 184 ALA A N 1
ATOM 1307 C CA . ALA A 1 184 ? 19.562 -8.547 -13.273 1 98.75 184 ALA A CA 1
ATOM 1308 C C . ALA A 1 184 ? 20.406 -7.949 -12.148 1 98.75 184 ALA A C 1
ATOM 1310 O O . ALA A 1 184 ? 20.625 -6.738 -12.109 1 98.75 184 ALA A O 1
ATOM 1311 N N . MET A 1 185 ? 20.828 -8.828 -11.258 1 98.62 185 MET A N 1
ATOM 1312 C CA . MET A 1 185 ? 21.672 -8.359 -10.164 1 98.62 185 MET A CA 1
ATOM 1313 C C . MET A 1 185 ? 22.953 -7.711 -10.688 1 98.62 185 MET A C 1
ATOM 1315 O O . MET A 1 185 ? 23.344 -6.641 -10.227 1 98.62 185 MET A O 1
ATOM 1319 N N . ALA A 1 186 ? 23.578 -8.336 -11.641 1 98.56 186 ALA A N 1
ATOM 1320 C CA . ALA A 1 186 ? 24.797 -7.809 -12.25 1 98.56 186 ALA A CA 1
AT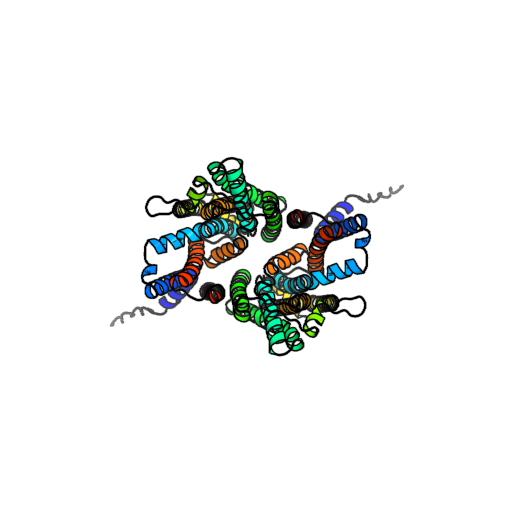OM 1321 C C . ALA A 1 186 ? 24.516 -6.48 -12.953 1 98.56 186 ALA A C 1
ATOM 1323 O O . ALA A 1 186 ? 25.281 -5.523 -12.797 1 98.56 186 ALA A O 1
ATOM 1324 N N . VAL A 1 187 ? 23.438 -6.406 -13.648 1 98.62 187 VAL A N 1
ATOM 1325 C CA . VAL A 1 187 ? 23.094 -5.227 -14.438 1 98.62 187 VAL A CA 1
ATOM 1326 C C . VAL A 1 187 ? 22.781 -4.059 -13.516 1 98.62 187 VAL A C 1
ATOM 1328 O O . VAL A 1 187 ? 23.328 -2.965 -13.672 1 98.62 187 VAL A O 1
ATOM 1331 N N . PHE A 1 188 ? 21.906 -4.262 -12.562 1 98.75 188 PHE A N 1
ATOM 1332 C CA . PHE A 1 188 ? 21.5 -3.174 -11.68 1 98.75 188 PHE A CA 1
ATOM 1333 C C . PHE A 1 188 ? 22.656 -2.732 -10.797 1 98.75 188 PHE A C 1
ATOM 1335 O O . PHE A 1 188 ? 22.797 -1.546 -10.492 1 98.75 188 PHE A O 1
ATOM 1342 N N . THR A 1 189 ? 23.516 -3.738 -10.367 1 98.38 189 THR A N 1
ATOM 1343 C CA . THR A 1 189 ? 24.703 -3.381 -9.609 1 98.38 189 THR A CA 1
ATOM 1344 C C . THR A 1 189 ? 25.656 -2.547 -10.461 1 98.38 189 THR A C 1
ATOM 1346 O O . THR A 1 189 ? 26.203 -1.551 -9.984 1 98.38 189 THR A O 1
ATOM 1349 N N . TYR A 1 190 ? 25.844 -2.896 -11.688 1 98.31 190 TYR A N 1
ATOM 1350 C CA . TYR A 1 190 ? 26.719 -2.158 -12.594 1 98.31 190 TYR A CA 1
ATOM 1351 C C . TYR A 1 190 ? 26.172 -0.762 -12.859 1 98.31 190 TYR A C 1
ATOM 1353 O O . TYR A 1 190 ? 26.922 0.216 -12.867 1 98.31 190 TYR A O 1
ATOM 1361 N N . ILE A 1 191 ? 24.844 -0.628 -13.109 1 98.38 191 ILE A N 1
ATOM 1362 C CA . ILE A 1 191 ? 24.219 0.667 -13.367 1 98.38 191 ILE A CA 1
ATOM 1363 C C . ILE A 1 191 ? 24.453 1.599 -12.18 1 98.38 191 ILE A C 1
ATOM 1365 O O . ILE A 1 191 ? 24.859 2.75 -12.359 1 98.38 191 ILE A O 1
ATOM 1369 N N . LEU A 1 192 ? 24.312 1.095 -11.008 1 97.94 192 LEU A N 1
ATOM 1370 C CA . LEU A 1 192 ? 24.359 1.929 -9.812 1 97.94 192 LEU A CA 1
ATOM 1371 C C . LEU A 1 192 ? 25.797 2.238 -9.422 1 97.94 192 LEU A C 1
ATOM 1373 O O . LEU A 1 192 ? 26.094 3.352 -8.984 1 97.94 192 LEU A O 1
ATOM 1377 N N . ASN A 1 193 ? 26.719 1.233 -9.609 1 97.12 193 ASN A N 1
ATOM 1378 C CA . ASN A 1 193 ? 28.047 1.388 -9.055 1 97.12 193 ASN A CA 1
ATOM 1379 C C . ASN A 1 193 ? 29.094 1.581 -10.148 1 97.12 193 ASN A C 1
ATOM 1381 O O . ASN A 1 193 ? 30.219 2.023 -9.875 1 97.12 193 ASN A O 1
ATOM 1385 N N . GLY A 1 194 ? 28.75 1.245 -11.336 1 97.62 194 GLY A N 1
ATOM 1386 C CA . GLY A 1 194 ? 29.781 1.222 -12.367 1 97.62 194 GLY A CA 1
ATOM 1387 C C . GLY A 1 194 ? 29.578 2.289 -13.43 1 97.62 194 GLY A C 1
ATOM 1388 O O . GLY A 1 194 ? 30.359 2.383 -14.375 1 97.62 194 GLY A O 1
ATOM 1389 N N . THR A 1 195 ? 28.547 3.098 -13.312 1 98.06 195 THR A N 1
ATOM 1390 C CA . THR A 1 195 ? 28.281 4.066 -14.367 1 98.06 195 THR A CA 1
ATOM 1391 C C . THR A 1 195 ? 28.094 5.469 -13.789 1 98.06 195 THR A C 1
ATOM 1393 O O . THR A 1 195 ? 27.969 5.629 -12.578 1 98.06 195 THR A O 1
ATOM 1396 N N . THR A 1 196 ? 28.172 6.484 -14.703 1 97.81 196 THR A N 1
ATOM 1397 C CA . THR A 1 196 ? 27.906 7.871 -14.328 1 97.81 196 THR A CA 1
ATOM 1398 C C . THR A 1 196 ? 26.453 8.062 -13.906 1 97.81 196 THR A C 1
ATOM 1400 O O . THR A 1 196 ? 26.172 8.867 -13.023 1 97.81 196 THR A O 1
ATOM 1403 N N . VAL A 1 197 ? 25.609 7.281 -14.469 1 97.75 197 VAL A N 1
ATOM 1404 C CA . VAL A 1 197 ? 24.188 7.352 -14.141 1 97.75 197 VAL A CA 1
ATOM 1405 C C . VAL A 1 197 ? 23.984 6.988 -12.672 1 97.75 197 VAL A C 1
ATOM 1407 O O . VAL A 1 197 ? 23.188 7.633 -11.977 1 97.75 197 VAL A O 1
ATOM 1410 N N . GLY A 1 198 ? 24.641 5.953 -12.273 1 98.38 198 GLY A N 1
ATOM 1411 C CA . GLY A 1 198 ? 24.547 5.562 -10.875 1 98.38 198 GLY A CA 1
ATOM 1412 C C . GLY A 1 198 ? 24.984 6.668 -9.922 1 98.38 198 GLY A C 1
ATOM 1413 O O . GLY A 1 198 ? 24.328 6.898 -8.898 1 98.38 198 GLY A O 1
ATOM 1414 N N . ARG A 1 199 ? 26.016 7.379 -10.297 1 98.19 199 ARG A N 1
ATOM 1415 C CA . ARG A 1 199 ? 26.469 8.5 -9.484 1 98.19 199 ARG A CA 1
ATOM 1416 C C . ARG A 1 199 ? 25.422 9.609 -9.445 1 98.19 199 ARG A C 1
ATOM 1418 O O . ARG A 1 199 ? 25.219 10.242 -8.406 1 98.19 199 ARG A O 1
ATOM 1425 N N . TYR A 1 200 ? 24.828 9.773 -10.555 1 98.75 200 TYR A N 1
ATOM 1426 C CA . TYR A 1 200 ? 23.797 10.797 -10.617 1 98.75 200 TYR A CA 1
ATOM 1427 C C . TYR A 1 200 ? 22.578 10.406 -9.789 1 98.75 200 TYR A C 1
ATOM 1429 O O . TYR A 1 200 ? 21.938 11.258 -9.18 1 98.75 200 TYR A O 1
ATOM 1437 N N . VAL A 1 201 ? 22.234 9.125 -9.742 1 98.75 201 VAL A N 1
ATOM 1438 C CA . VAL A 1 201 ? 21.125 8.633 -8.945 1 98.75 201 VAL A CA 1
ATOM 1439 C C . VAL A 1 201 ? 21.359 8.945 -7.465 1 98.75 201 VAL A C 1
ATOM 1441 O O . VAL A 1 201 ? 20.484 9.477 -6.785 1 98.75 201 VAL A O 1
ATOM 1444 N N . TYR A 1 202 ? 22.594 8.711 -6.988 1 98.5 202 TYR A N 1
ATOM 1445 C CA . TYR A 1 202 ? 22.938 9 -5.602 1 98.5 202 TYR A CA 1
ATOM 1446 C C . TYR A 1 202 ? 22.922 10.5 -5.336 1 98.5 202 TYR A C 1
ATOM 1448 O O . TYR A 1 202 ? 22.438 10.938 -4.289 1 98.5 202 TYR A O 1
ATOM 1456 N N . ALA A 1 203 ? 23.422 11.227 -6.262 1 98.44 203 ALA A N 1
ATOM 1457 C CA . ALA A 1 203 ? 23.484 12.68 -6.102 1 98.44 203 ALA A CA 1
ATOM 1458 C C . ALA A 1 203 ? 22.094 13.289 -6.02 1 98.44 203 ALA A C 1
ATOM 1460 O O . ALA A 1 203 ? 21.828 14.133 -5.16 1 98.44 203 ALA A O 1
ATOM 1461 N N . VAL A 1 204 ? 21.219 12.844 -6.922 1 98.44 204 VAL A N 1
ATOM 1462 C CA . VAL A 1 204 ? 19.844 13.336 -6.941 1 98.44 204 VAL A CA 1
ATOM 1463 C C . VAL A 1 204 ? 19.156 13 -5.621 1 98.44 204 VAL A C 1
ATOM 1465 O O . VAL A 1 204 ? 18.438 13.828 -5.059 1 98.44 204 VAL A O 1
ATOM 1468 N N . GLY A 1 205 ? 19.391 11.805 -5.164 1 97.62 205 GLY A N 1
ATOM 1469 C CA . GLY A 1 205 ? 18.797 11.375 -3.91 1 97.62 205 GLY A CA 1
ATOM 1470 C C . GLY A 1 205 ? 19.359 12.094 -2.699 1 97.62 205 GLY A C 1
ATOM 1471 O O . GLY A 1 205 ? 18.656 12.289 -1.705 1 97.62 205 GLY A O 1
ATOM 1472 N N . GLY A 1 206 ? 20.578 12.453 -2.785 1 96.38 206 GLY A N 1
ATOM 1473 C CA . GLY A 1 206 ? 21.203 13.164 -1.68 1 96.38 206 GLY A CA 1
ATOM 1474 C C . GLY A 1 206 ? 20.719 14.594 -1.53 1 96.38 206 GLY A C 1
ATOM 1475 O O . GLY A 1 206 ? 20.375 15.023 -0.429 1 96.38 206 GLY A O 1
ATOM 1476 N N . ASN A 1 207 ? 20.781 15.266 -2.607 1 96.81 207 ASN A N 1
ATOM 1477 C CA . ASN A 1 207 ? 20.312 16.656 -2.662 1 96.81 207 ASN A CA 1
ATOM 1478 C C . ASN A 1 207 ? 19.906 17.047 -4.082 1 96.81 207 ASN A C 1
ATOM 1480 O O . ASN A 1 207 ? 20.75 17.438 -4.883 1 96.81 207 ASN A O 1
ATOM 1484 N N . GLU A 1 208 ? 18.656 17.047 -4.285 1 96.62 208 GLU A N 1
ATOM 1485 C CA . GLU A 1 208 ? 18.156 17.297 -5.629 1 96.62 208 GLU A CA 1
ATOM 1486 C C . GLU A 1 208 ? 18.547 18.672 -6.133 1 96.62 208 GLU A C 1
ATOM 1488 O O . GLU A 1 208 ? 18.922 18.844 -7.293 1 96.62 208 GLU A O 1
ATOM 1493 N N . GLU A 1 209 ? 18.422 19.656 -5.277 1 95.94 209 GLU A N 1
ATOM 1494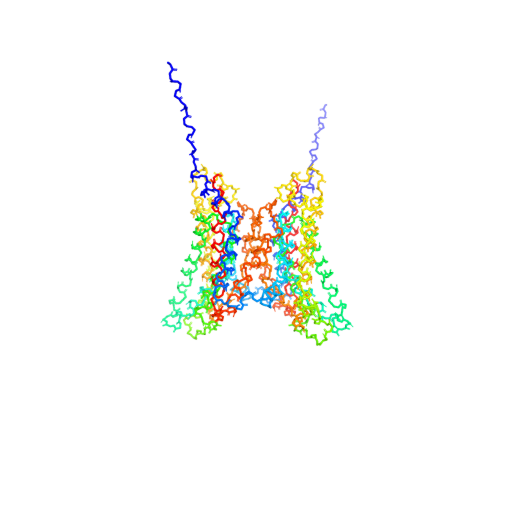 C CA . GLU A 1 209 ? 18.75 21.031 -5.656 1 95.94 209 GLU A CA 1
ATOM 1495 C C . GLU A 1 209 ? 20.234 21.172 -5.992 1 95.94 209 GLU A C 1
ATOM 1497 O O . GLU A 1 209 ? 20.594 21.781 -7.004 1 95.94 209 GLU A O 1
ATOM 1502 N N . ALA A 1 210 ? 21.016 20.609 -5.129 1 97.44 210 ALA A N 1
ATOM 1503 C CA . ALA A 1 210 ? 22.453 20.656 -5.363 1 97.44 210 ALA A CA 1
ATOM 1504 C C . ALA A 1 210 ? 22.828 19.922 -6.648 1 97.44 210 ALA A C 1
ATOM 1506 O O . ALA A 1 210 ? 23.703 20.375 -7.398 1 97.44 210 ALA A O 1
ATOM 1507 N N . ALA A 1 211 ? 22.156 18.812 -6.863 1 98.06 211 ALA A N 1
ATOM 1508 C CA . ALA A 1 211 ? 22.406 18.047 -8.078 1 98.06 211 ALA A CA 1
ATOM 1509 C C . ALA A 1 211 ? 22.062 18.844 -9.32 1 98.06 211 ALA A C 1
ATOM 1511 O O . ALA A 1 211 ? 22.812 18.875 -10.297 1 98.06 211 ALA A O 1
ATOM 1512 N N . SER A 1 212 ? 20.953 19.5 -9.281 1 97.38 212 SER A N 1
ATOM 1513 C CA . SER A 1 212 ? 20.516 20.328 -10.406 1 97.38 212 SER A CA 1
ATOM 1514 C C . SER A 1 212 ? 21.5 21.453 -10.68 1 97.38 212 SER A C 1
ATOM 1516 O O . SER A 1 212 ? 21.828 21.734 -11.828 1 97.38 212 SER A O 1
ATOM 1518 N N . LEU A 1 213 ? 21.953 22.078 -9.672 1 97.12 213 LEU A N 1
ATOM 1519 C CA . LEU A 1 213 ? 22.891 23.188 -9.773 1 97.12 213 LEU A CA 1
ATOM 1520 C C . LEU A 1 213 ? 24.234 22.719 -10.336 1 97.12 213 LEU A C 1
ATOM 1522 O O . LEU A 1 213 ? 24.984 23.516 -10.898 1 97.12 213 LEU A O 1
ATOM 1526 N N . SER A 1 214 ? 24.516 21.453 -10.164 1 97.44 214 SER A N 1
ATOM 1527 C CA . SER A 1 214 ? 25.766 20.891 -10.656 1 97.44 214 SER A CA 1
ATOM 1528 C C . SER A 1 214 ? 25.641 20.422 -12.102 1 97.44 214 SER A C 1
ATOM 1530 O O . SER A 1 214 ? 26.547 19.797 -12.641 1 97.44 214 SER A O 1
ATOM 1532 N N . GLY A 1 215 ? 24.438 20.656 -12.688 1 97.38 215 GLY A N 1
ATOM 1533 C CA . GLY A 1 215 ? 24.266 20.391 -14.109 1 97.38 215 GLY A CA 1
ATOM 1534 C C . GLY A 1 215 ? 23.594 19.062 -14.391 1 97.38 215 GLY A C 1
ATOM 1535 O O . GLY A 1 215 ? 23.391 18.688 -15.547 1 97.38 215 GLY A O 1
ATOM 1536 N N . ILE A 1 216 ? 23.266 18.375 -13.398 1 98.12 216 ILE A N 1
ATOM 1537 C CA . ILE A 1 216 ? 22.594 17.094 -13.586 1 98.12 216 ILE A CA 1
ATOM 1538 C C . ILE A 1 216 ? 21.141 17.312 -13.969 1 98.12 216 ILE A C 1
ATOM 1540 O O . ILE A 1 216 ? 20.438 18.109 -13.328 1 98.12 216 ILE A O 1
ATOM 1544 N N . ARG A 1 217 ? 20.766 16.656 -15.094 1 98.25 217 ARG A N 1
ATOM 1545 C CA . ARG A 1 217 ? 19.359 16.734 -15.477 1 98.25 217 ARG A CA 1
ATOM 1546 C C . ARG A 1 217 ? 18.5 15.797 -14.609 1 98.25 217 ARG A C 1
ATOM 1548 O O . ARG A 1 217 ? 18.203 14.68 -15.016 1 98.25 217 ARG A O 1
ATOM 1555 N N . VAL A 1 218 ? 18.047 16.297 -13.508 1 98.25 218 VAL A N 1
ATOM 1556 C CA . VAL A 1 218 ? 17.359 15.531 -12.469 1 98.25 218 VAL A CA 1
ATOM 1557 C C . VAL A 1 218 ? 16.156 14.805 -13.07 1 98.25 218 VAL A C 1
ATOM 1559 O O . VAL A 1 218 ? 15.93 13.625 -12.773 1 98.25 218 VAL A O 1
ATOM 1562 N N . GLY A 1 219 ? 15.422 15.453 -13.914 1 98.12 219 GLY A N 1
ATOM 1563 C CA . GLY A 1 219 ? 14.258 14.852 -14.539 1 98.12 219 GLY A CA 1
ATOM 1564 C C . GLY A 1 219 ? 14.578 13.586 -15.305 1 98.12 219 GLY A C 1
ATOM 1565 O O . GLY A 1 219 ? 13.859 12.594 -15.203 1 98.12 219 GLY A O 1
ATOM 1566 N N . ARG A 1 220 ? 15.617 13.602 -16.031 1 98.56 220 ARG A N 1
ATOM 1567 C CA . ARG A 1 220 ? 16 12.445 -16.828 1 98.56 220 ARG A CA 1
ATOM 1568 C C . ARG A 1 220 ? 16.406 11.273 -15.938 1 98.56 220 ARG A C 1
ATOM 1570 O O . ARG A 1 220 ? 16.141 10.117 -16.266 1 98.56 220 ARG A O 1
ATOM 1577 N N . ILE A 1 221 ? 17.062 11.633 -14.875 1 98.75 221 ILE A N 1
ATOM 1578 C CA . ILE A 1 221 ? 17.5 10.594 -13.945 1 98.75 221 ILE A CA 1
ATOM 1579 C C . ILE A 1 221 ? 16.281 9.922 -13.32 1 98.75 221 ILE A C 1
ATOM 1581 O O . ILE A 1 221 ? 16.203 8.695 -13.25 1 98.75 221 ILE A O 1
ATOM 1585 N N . LYS A 1 222 ? 15.344 10.703 -12.898 1 98.62 222 LYS A N 1
ATOM 1586 C CA . LYS A 1 222 ? 14.125 10.164 -12.305 1 98.62 222 LYS A CA 1
ATOM 1587 C C . LYS A 1 222 ? 13.344 9.328 -13.32 1 98.62 222 LYS A C 1
ATOM 1589 O O . LYS A 1 222 ? 12.914 8.211 -13.016 1 98.62 222 LYS A O 1
ATOM 1594 N N . VAL A 1 223 ? 13.227 9.844 -14.5 1 98.81 223 VAL A N 1
ATOM 1595 C CA . VAL A 1 223 ? 12.508 9.109 -15.539 1 98.81 223 VAL A CA 1
ATOM 1596 C C . VAL A 1 223 ? 13.188 7.766 -15.781 1 98.81 223 VAL A C 1
ATOM 1598 O O . VAL A 1 223 ? 12.516 6.738 -15.906 1 98.81 223 VAL A O 1
ATOM 1601 N N . MET A 1 224 ? 14.453 7.781 -15.789 1 98.81 224 MET A N 1
ATOM 1602 C CA . MET A 1 224 ? 15.203 6.551 -16.031 1 98.81 224 MET A CA 1
ATOM 1603 C C . MET A 1 224 ? 14.961 5.539 -14.914 1 98.81 224 MET A C 1
ATOM 1605 O O . MET A 1 224 ? 14.766 4.352 -15.18 1 98.81 224 MET A O 1
ATOM 1609 N N . THR A 1 225 ? 14.984 5.969 -13.672 1 98.88 225 THR A N 1
ATOM 1610 C CA . THR A 1 225 ? 14.789 5.027 -12.578 1 98.88 225 THR A CA 1
ATOM 1611 C C . THR A 1 225 ? 13.391 4.43 -12.617 1 98.88 225 THR A C 1
ATOM 1613 O O . THR A 1 225 ? 13.211 3.234 -12.367 1 98.88 225 THR A O 1
ATOM 1616 N N . PHE A 1 226 ? 12.383 5.184 -12.992 1 98.94 226 PHE A N 1
ATOM 1617 C CA . PHE A 1 226 ? 11.023 4.664 -13.086 1 98.94 226 PHE A CA 1
ATOM 1618 C C . PHE A 1 226 ? 10.867 3.768 -14.312 1 98.94 226 PHE A C 1
ATOM 1620 O O . PHE A 1 226 ? 10.117 2.791 -14.273 1 98.94 226 PHE A O 1
ATOM 1627 N N . ALA A 1 227 ? 11.547 4.109 -15.352 1 98.94 227 ALA A N 1
ATOM 1628 C CA . ALA A 1 227 ? 11.555 3.236 -16.516 1 98.94 227 ALA A CA 1
ATOM 1629 C C . ALA A 1 227 ? 12.125 1.864 -16.188 1 98.94 227 ALA A C 1
ATOM 1631 O O . ALA A 1 227 ? 11.562 0.837 -16.562 1 98.94 227 ALA A O 1
ATOM 1632 N N . LEU A 1 228 ? 13.188 1.884 -15.445 1 98.94 228 LEU A N 1
ATOM 1633 C CA . LEU A 1 228 ? 13.828 0.634 -15.047 1 98.94 228 LEU A CA 1
ATOM 1634 C C . LEU A 1 228 ? 12.938 -0.137 -14.07 1 98.94 228 LEU A C 1
ATOM 1636 O O . LEU A 1 228 ? 12.906 -1.369 -14.094 1 98.94 228 LEU A O 1
ATOM 1640 N N . SER A 1 229 ? 12.273 0.59 -13.203 1 98.94 229 SER A N 1
ATOM 1641 C CA . SER A 1 229 ? 11.305 -0.042 -12.305 1 98.94 229 SER A CA 1
ATOM 1642 C C . SER A 1 229 ? 10.211 -0.755 -13.094 1 98.94 229 SER A C 1
ATOM 1644 O O . SER A 1 229 ? 9.836 -1.88 -12.766 1 98.94 229 SER A O 1
ATOM 1646 N N . GLY A 1 230 ? 9.758 -0.092 -14.156 1 98.94 230 GLY A N 1
ATOM 1647 C CA . GLY A 1 230 ? 8.766 -0.707 -15.023 1 98.94 230 GLY A CA 1
ATOM 1648 C C . GLY A 1 230 ? 9.297 -1.914 -15.773 1 98.94 230 GLY A C 1
ATOM 1649 O O . GLY A 1 230 ? 8.617 -2.941 -15.859 1 98.94 230 GLY A O 1
ATOM 1650 N N . LEU A 1 231 ? 10.461 -1.773 -16.281 1 98.94 231 LEU A N 1
ATOM 1651 C CA . LEU A 1 231 ? 11.094 -2.893 -16.969 1 98.94 231 LEU A CA 1
ATOM 1652 C C . LEU A 1 231 ? 11.203 -4.105 -16.047 1 98.94 231 LEU A C 1
ATOM 1654 O O . LEU A 1 231 ? 10.875 -5.223 -16.453 1 98.94 231 LEU A O 1
ATOM 1658 N N . ALA A 1 232 ? 11.664 -3.865 -14.844 1 98.94 232 ALA A N 1
ATOM 1659 C CA . ALA A 1 232 ? 11.812 -4.934 -13.859 1 98.94 232 ALA A CA 1
ATOM 1660 C C . ALA A 1 232 ? 10.461 -5.582 -13.547 1 98.94 232 ALA A C 1
ATOM 1662 O O . ALA A 1 232 ? 10.359 -6.805 -13.445 1 98.94 232 ALA A O 1
ATOM 1663 N N . SER A 1 233 ? 9.438 -4.766 -13.43 1 98.94 233 SER A N 1
ATOM 1664 C CA . SER A 1 233 ? 8.094 -5.289 -13.164 1 98.94 233 SER A CA 1
ATOM 1665 C C . SER A 1 233 ? 7.602 -6.148 -14.32 1 98.94 233 SER A C 1
ATOM 1667 O O . SER A 1 233 ? 6.957 -7.176 -14.102 1 98.94 233 SER A O 1
ATOM 1669 N N . GLY A 1 234 ? 7.93 -5.691 -15.508 1 98.94 234 GLY A N 1
ATOM 1670 C CA . GLY A 1 234 ? 7.562 -6.469 -16.672 1 98.94 234 GLY A CA 1
ATOM 1671 C C . GLY A 1 234 ? 8.266 -7.809 -16.75 1 98.94 234 GLY A C 1
ATOM 1672 O O . GLY A 1 234 ? 7.645 -8.828 -17.047 1 98.94 234 GLY A O 1
ATOM 1673 N N . VAL A 1 235 ? 9.539 -7.812 -16.453 1 98.88 235 VAL A N 1
ATOM 1674 C CA . VAL A 1 235 ? 10.32 -9.047 -16.453 1 98.88 235 VAL A CA 1
ATOM 1675 C C . VAL A 1 235 ? 9.781 -9.984 -15.375 1 98.88 235 VAL A C 1
ATOM 1677 O O . VAL A 1 235 ? 9.586 -11.18 -15.625 1 98.88 235 VAL A O 1
ATOM 1680 N N . ALA A 1 236 ? 9.562 -9.453 -14.203 1 98.88 236 ALA A N 1
ATOM 1681 C CA . ALA A 1 236 ? 9 -10.227 -13.102 1 98.88 236 ALA A CA 1
ATOM 1682 C C . ALA A 1 236 ? 7.648 -10.82 -13.469 1 98.88 236 ALA A C 1
ATOM 1684 O O . ALA A 1 236 ? 7.371 -11.992 -13.188 1 98.88 236 ALA A O 1
ATOM 1685 N N . GLY A 1 237 ? 6.852 -9.992 -14.148 1 98.81 237 GLY A N 1
ATOM 1686 C CA . GLY A 1 237 ? 5.551 -10.461 -14.594 1 98.81 237 GLY A CA 1
ATOM 1687 C C . GLY A 1 237 ? 5.641 -11.602 -15.594 1 98.81 237 GLY A C 1
ATOM 1688 O O . GLY A 1 237 ? 4.891 -12.57 -15.508 1 98.81 237 GLY A O 1
ATOM 1689 N N . ALA A 1 238 ? 6.559 -11.484 -16.5 1 98.81 238 ALA A N 1
ATOM 1690 C CA . ALA A 1 238 ? 6.754 -12.523 -17.5 1 98.81 238 ALA A CA 1
ATOM 1691 C C . ALA A 1 238 ? 7.156 -13.844 -16.859 1 98.81 238 ALA A C 1
ATOM 1693 O O . ALA A 1 238 ? 6.645 -14.906 -17.234 1 98.81 238 ALA A O 1
ATOM 1694 N N . ILE A 1 239 ? 8.016 -13.773 -15.906 1 98.75 239 ILE A N 1
ATOM 1695 C CA . ILE A 1 239 ? 8.484 -14.977 -15.219 1 98.75 239 ILE A CA 1
ATOM 1696 C C . ILE A 1 239 ? 7.336 -15.617 -14.453 1 98.75 239 ILE A C 1
ATOM 1698 O O . ILE A 1 239 ? 7.105 -16.828 -14.562 1 98.75 239 ILE A O 1
ATOM 1702 N N . ALA A 1 240 ? 6.621 -14.852 -13.758 1 98.25 240 ALA A N 1
ATOM 1703 C CA . ALA A 1 240 ? 5.57 -15.367 -12.883 1 98.25 240 ALA A CA 1
ATOM 1704 C C . ALA A 1 240 ? 4.426 -15.961 -13.695 1 98.25 240 ALA A C 1
ATOM 1706 O O . ALA A 1 240 ? 3.932 -17.047 -13.383 1 98.25 240 ALA A O 1
ATOM 1707 N N . VAL A 1 241 ? 4.027 -15.188 -14.734 1 98.38 241 VAL A N 1
ATOM 1708 C CA . VAL A 1 241 ? 2.906 -15.664 -15.531 1 98.38 241 VAL A CA 1
ATOM 1709 C C . VAL A 1 241 ? 3.311 -16.922 -16.297 1 98.38 241 VAL A C 1
ATOM 1711 O O . VAL A 1 241 ? 2.496 -17.828 -16.484 1 98.38 241 VAL A O 1
ATOM 1714 N N . SER A 1 242 ? 4.496 -17 -16.75 1 98.38 242 SER A N 1
ATOM 1715 C CA . SER A 1 242 ? 5.035 -18.172 -17.422 1 98.38 242 SER A CA 1
ATOM 1716 C C . SER A 1 242 ? 5.059 -19.375 -16.5 1 98.38 242 SER A C 1
ATOM 1718 O O . SER A 1 242 ? 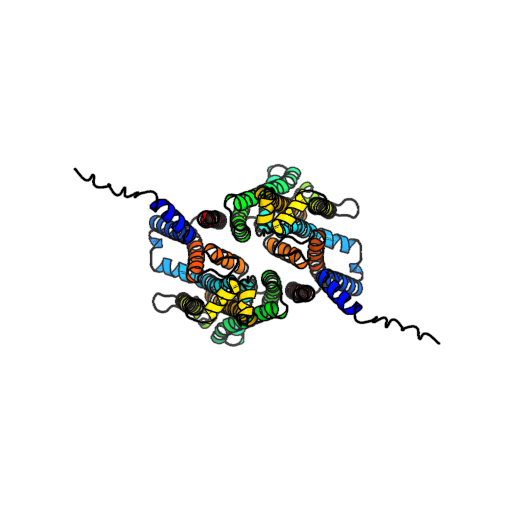4.75 -20.5 -16.906 1 98.38 242 SER A O 1
ATOM 1720 N N . ARG A 1 243 ? 5.383 -19.156 -15.281 1 97.5 243 ARG A N 1
ATOM 1721 C CA . ARG A 1 243 ? 5.504 -20.234 -14.297 1 97.5 243 ARG A CA 1
ATOM 1722 C C . ARG A 1 243 ? 4.152 -20.891 -14.047 1 97.5 243 ARG A C 1
ATOM 1724 O O . ARG A 1 243 ? 4.062 -22.125 -13.969 1 97.5 243 ARG A O 1
ATOM 1731 N N . ILE A 1 244 ? 3.137 -20.109 -13.969 1 96.25 244 ILE A N 1
ATOM 1732 C CA . ILE A 1 244 ? 1.827 -20.656 -13.633 1 96.25 244 ILE A CA 1
ATOM 1733 C C . ILE A 1 244 ? 1.001 -20.844 -14.906 1 96.25 244 ILE A C 1
ATOM 1735 O O . ILE A 1 244 ? -0.097 -21.406 -14.859 1 96.25 244 ILE A O 1
ATOM 1739 N N . ALA A 1 245 ? 1.402 -20.344 -15.977 1 97.5 245 ALA A N 1
ATOM 1740 C CA . ALA A 1 245 ? 0.78 -20.469 -17.297 1 97.5 245 ALA A CA 1
ATOM 1741 C C . ALA A 1 245 ? -0.632 -19.891 -17.297 1 97.5 245 ALA A C 1
ATOM 1743 O O . ALA A 1 245 ? -1.55 -20.484 -17.875 1 97.5 245 ALA A O 1
ATOM 1744 N N . SER A 1 246 ? -0.776 -18.875 -16.625 1 97.06 246 SER A N 1
ATOM 1745 C CA . SER A 1 246 ? -2.07 -18.203 -16.547 1 97.06 246 SER A CA 1
ATOM 1746 C C . SER A 1 246 ? -1.915 -16.75 -16.156 1 97.06 246 SER A C 1
ATOM 1748 O O . SER A 1 246 ? -1.178 -16.422 -15.227 1 97.06 246 SER A O 1
ATOM 1750 N N . GLY A 1 247 ? -2.561 -15.898 -16.953 1 97.69 247 GLY A N 1
ATOM 1751 C CA . GLY A 1 247 ? -2.592 -14.484 -16.625 1 97.69 247 GLY A CA 1
ATOM 1752 C C . GLY A 1 247 ? -3.82 -14.078 -15.836 1 97.69 247 GLY A C 1
ATOM 1753 O O . GLY A 1 247 ? -4.941 -14.453 -16.188 1 97.69 247 GLY A O 1
ATOM 1754 N N . GLN A 1 248 ? -3.58 -13.414 -14.727 1 96.94 248 GLN A N 1
ATOM 1755 C CA . GLN A 1 248 ? -4.664 -12.906 -13.883 1 96.94 248 GLN A CA 1
ATOM 1756 C C . GLN A 1 248 ? -4.555 -11.398 -13.695 1 96.94 248 GLN A C 1
ATOM 1758 O O . GLN A 1 248 ? -3.461 -10.867 -13.5 1 96.94 248 GLN A O 1
ATOM 1763 N N . PRO A 1 249 ? -5.707 -10.672 -13.75 1 93.81 249 PRO A N 1
ATOM 1764 C CA . PRO A 1 249 ? -5.66 -9.211 -13.68 1 93.81 249 PRO A CA 1
ATOM 1765 C C . PRO A 1 249 ? -5.027 -8.703 -12.391 1 93.81 249 PRO A C 1
ATOM 1767 O O . PRO A 1 249 ? -4.344 -7.672 -12.391 1 93.81 249 PRO A O 1
ATOM 1770 N N . GLN A 1 250 ? -5.211 -9.281 -11.258 1 91.81 250 GLN A N 1
ATOM 1771 C CA . GLN A 1 250 ? -4.703 -8.773 -9.992 1 91.81 250 GLN A CA 1
ATOM 1772 C C . GLN A 1 250 ? -3.434 -9.508 -9.57 1 91.81 250 GLN A C 1
ATOM 1774 O O . GLN A 1 250 ? -3.055 -9.484 -8.398 1 91.81 250 GLN A O 1
ATOM 1779 N N . ALA A 1 251 ? -2.863 -9.977 -10.711 1 93.38 251 ALA A N 1
ATOM 1780 C CA . ALA A 1 251 ? -1.59 -10.633 -10.414 1 93.38 251 ALA A CA 1
ATOM 1781 C C . ALA A 1 251 ? -0.562 -9.617 -9.914 1 93.38 251 ALA A C 1
ATOM 1783 O O . ALA A 1 251 ? -0.475 -8.5 -10.43 1 93.38 251 ALA A O 1
ATOM 1784 N N . GLY A 1 252 ? 0.028 -9.688 -8.797 1 95 252 GLY A N 1
ATOM 1785 C CA . GLY A 1 252 ? 1.09 -8.844 -8.273 1 95 252 GLY A CA 1
ATOM 1786 C C . GLY A 1 252 ? 0.627 -7.922 -7.16 1 95 252 GLY A C 1
ATOM 1787 O O . GLY A 1 252 ? 1.419 -7.152 -6.617 1 95 252 GLY A O 1
ATOM 1788 N N . ALA A 1 253 ? -0.727 -7.91 -6.957 1 91.31 253 ALA A N 1
ATOM 1789 C CA . ALA A 1 253 ? -1.248 -7.082 -5.871 1 91.31 253 ALA A CA 1
ATOM 1790 C C . ALA A 1 253 ? -0.465 -7.312 -4.582 1 91.31 253 ALA A C 1
ATOM 1792 O O . ALA A 1 253 ? -0.29 -8.453 -4.148 1 91.31 253 ALA A O 1
ATOM 1793 N N . GLY A 1 254 ? 0.052 -6.25 -4.047 1 90.5 254 GLY A N 1
ATOM 1794 C CA . GLY A 1 254 ? 0.784 -6.344 -2.795 1 90.5 254 GLY A CA 1
ATOM 1795 C C . GLY A 1 254 ? 2.287 -6.422 -2.984 1 90.5 254 GLY A C 1
ATOM 1796 O O . GLY A 1 254 ? 3.049 -6.16 -2.053 1 90.5 254 GLY A O 1
ATOM 1797 N N . LEU A 1 255 ? 2.727 -6.699 -4.211 1 94.75 255 LEU A N 1
ATOM 1798 C CA . LEU A 1 255 ? 4.152 -6.852 -4.492 1 94.75 255 LEU A CA 1
ATOM 1799 C C . LEU A 1 255 ? 4.887 -5.527 -4.309 1 94.75 255 LEU A C 1
ATOM 1801 O O . LEU A 1 255 ? 6.055 -5.512 -3.914 1 94.75 255 LEU A O 1
ATOM 1805 N N . GLU A 1 256 ? 4.207 -4.461 -4.609 1 95.25 256 GLU A N 1
ATOM 1806 C CA . GLU A 1 256 ? 4.848 -3.152 -4.488 1 95.25 256 GLU A CA 1
ATOM 1807 C C . GLU A 1 256 ? 5.242 -2.863 -3.045 1 95.25 256 GLU A C 1
ATOM 1809 O O . GLU A 1 256 ? 6.348 -2.381 -2.783 1 95.25 256 GLU A O 1
ATOM 1814 N N . LEU A 1 257 ? 4.355 -3.176 -2.096 1 92.38 257 LEU A N 1
ATOM 1815 C CA . LEU A 1 257 ? 4.648 -2.924 -0.689 1 92.38 257 LEU A CA 1
ATOM 1816 C C . LEU A 1 257 ? 5.688 -3.908 -0.166 1 92.38 257 LEU A C 1
ATOM 1818 O O . LEU A 1 257 ? 6.535 -3.545 0.65 1 92.38 257 LEU A O 1
ATOM 1822 N N . GLU A 1 258 ? 5.582 -5.121 -0.64 1 94.38 258 GLU A N 1
ATOM 1823 C CA . GLU A 1 258 ? 6.574 -6.113 -0.247 1 94.38 258 GLU A CA 1
ATOM 1824 C C . GLU A 1 258 ? 7.965 -5.73 -0.742 1 94.38 258 GLU A C 1
ATOM 1826 O O . GLU A 1 258 ? 8.953 -5.871 -0.015 1 94.38 258 GLU A O 1
ATOM 1831 N N . ALA A 1 259 ? 8.008 -5.277 -1.966 1 97.62 259 ALA A N 1
ATOM 1832 C CA . ALA A 1 259 ? 9.281 -4.844 -2.537 1 97.62 259 ALA A CA 1
ATOM 1833 C C . ALA A 1 259 ? 9.859 -3.656 -1.769 1 97.62 259 ALA A C 1
ATOM 1835 O O . ALA A 1 259 ? 11.039 -3.639 -1.436 1 97.62 259 ALA A O 1
ATOM 1836 N N . VAL A 1 260 ? 9.016 -2.713 -1.538 1 95 260 VAL A N 1
ATOM 1837 C CA . VAL A 1 260 ? 9.453 -1.537 -0.797 1 95 260 VAL A CA 1
ATOM 1838 C C . VAL A 1 260 ? 9.945 -1.953 0.587 1 95 260 VAL A C 1
ATOM 1840 O O . VAL A 1 260 ? 11 -1.498 1.042 1 95 260 VAL A O 1
ATOM 1843 N N . ALA A 1 261 ? 9.203 -2.82 1.251 1 93.31 261 ALA A N 1
ATOM 1844 C CA . ALA A 1 261 ? 9.602 -3.314 2.566 1 93.31 261 ALA A CA 1
ATOM 1845 C C . ALA A 1 261 ? 10.969 -3.982 2.51 1 93.31 261 ALA A C 1
ATOM 1847 O O . ALA A 1 261 ? 11.82 -3.742 3.371 1 93.31 261 ALA A O 1
ATOM 1848 N N . ALA A 1 262 ? 11.156 -4.773 1.499 1 95.75 262 ALA A N 1
ATOM 1849 C CA . ALA A 1 262 ? 12.43 -5.48 1.359 1 95.75 262 ALA A CA 1
ATOM 1850 C C . ALA A 1 262 ? 13.578 -4.504 1.14 1 95.75 262 ALA A C 1
ATOM 1852 O O . ALA A 1 262 ? 14.672 -4.684 1.693 1 95.75 262 ALA A O 1
ATOM 1853 N N . VAL A 1 263 ? 13.398 -3.514 0.31 1 96.06 263 VAL A N 1
ATOM 1854 C CA . VAL A 1 263 ? 14.422 -2.527 -0.006 1 96.06 263 VAL A CA 1
ATOM 1855 C C . VAL A 1 263 ? 14.812 -1.764 1.258 1 96.06 263 VAL A C 1
ATOM 1857 O O . VAL A 1 263 ? 16 -1.594 1.548 1 96.06 263 VAL A O 1
ATOM 1860 N N . ILE A 1 264 ? 13.812 -1.374 1.985 1 90.75 264 ILE A N 1
ATOM 1861 C CA . ILE A 1 264 ? 14.062 -0.588 3.188 1 90.75 264 ILE A CA 1
ATOM 1862 C C . ILE A 1 264 ? 14.672 -1.479 4.27 1 90.75 264 ILE A C 1
ATOM 1864 O O . ILE A 1 264 ? 15.602 -1.072 4.969 1 90.75 264 ILE A O 1
ATOM 1868 N N . LEU A 1 265 ? 14.125 -2.627 4.332 1 91 265 LEU A N 1
ATOM 1869 C CA . LEU A 1 265 ? 14.664 -3.613 5.258 1 91 265 LEU A CA 1
ATOM 1870 C C . LEU A 1 265 ? 16.141 -3.881 4.965 1 91 265 LEU A C 1
ATOM 1872 O O . LEU A 1 265 ? 16.938 -4.09 5.887 1 91 265 LEU A O 1
ATOM 1876 N N . GLY A 1 266 ? 16.516 -3.875 3.732 1 91.75 266 GLY A N 1
ATOM 1877 C CA . GLY A 1 266 ? 17.891 -4.09 3.309 1 91.75 266 GLY A CA 1
ATOM 1878 C C . GLY A 1 266 ? 18.797 -2.934 3.66 1 91.75 266 GLY A C 1
ATOM 1879 O O . GLY A 1 266 ? 20.031 -3.047 3.539 1 91.75 266 GLY A O 1
ATOM 1880 N N . GLY A 1 267 ? 18.297 -1.795 4.02 1 88.5 267 GLY A N 1
ATOM 1881 C CA . GLY A 1 267 ? 19.141 -0.714 4.5 1 88.5 267 GLY A CA 1
ATOM 1882 C C . GLY A 1 267 ? 19.156 0.487 3.572 1 88.5 267 GLY A C 1
ATOM 1883 O O . GLY A 1 267 ? 19.938 1.422 3.773 1 88.5 267 GLY A O 1
ATOM 1884 N N . THR A 1 268 ? 18.359 0.399 2.518 1 91 268 THR A N 1
ATOM 1885 C CA . THR A 1 268 ? 18.266 1.573 1.658 1 91 268 THR A CA 1
ATOM 1886 C C . THR A 1 268 ? 17.531 2.705 2.373 1 91 268 THR A C 1
ATOM 1888 O O . THR A 1 268 ? 16.5 2.477 3.016 1 91 268 THR A O 1
ATOM 1891 N N . SER A 1 269 ? 18.094 3.924 2.299 1 89.81 269 SER A N 1
ATOM 1892 C CA . SER A 1 269 ? 17.5 5.07 2.984 1 89.81 269 SER A CA 1
ATOM 1893 C C . SER A 1 269 ? 16.219 5.527 2.301 1 89.81 269 SER A C 1
ATOM 1895 O O . SER A 1 269 ? 16.203 5.738 1.086 1 89.81 269 SER A O 1
ATOM 1897 N N . ILE A 1 270 ? 15.281 5.746 3.076 1 86.31 270 ILE A N 1
ATOM 1898 C CA . ILE A 1 270 ? 14.008 6.23 2.545 1 86.31 270 ILE A CA 1
ATOM 1899 C C . ILE A 1 270 ? 14.148 7.688 2.121 1 86.31 270 ILE A C 1
ATOM 1901 O O . ILE A 1 270 ? 13.281 8.227 1.428 1 86.31 270 ILE A O 1
ATOM 1905 N N . TYR A 1 271 ? 15.188 8.359 2.553 1 87.31 271 TYR A N 1
ATOM 1906 C CA . TYR A 1 271 ? 15.391 9.781 2.266 1 87.31 271 TYR A CA 1
ATOM 1907 C C . TYR A 1 271 ? 16.234 9.961 1.006 1 87.31 271 TYR A C 1
ATOM 1909 O O . TYR A 1 271 ? 16.484 11.094 0.578 1 87.31 271 TYR A O 1
ATOM 1917 N N . GLY A 1 272 ? 16.578 8.844 0.419 1 92.56 272 GLY A N 1
ATOM 1918 C CA . GLY A 1 272 ? 17.359 8.914 -0.807 1 92.56 272 GLY A CA 1
ATOM 1919 C C . GLY A 1 272 ? 18.859 9.023 -0.558 1 92.56 272 GLY A C 1
ATOM 1920 O O . GLY A 1 272 ? 19.281 9.203 0.583 1 92.56 272 GLY A O 1
ATOM 1921 N N . GLY A 1 273 ? 19.625 8.766 -1.516 1 95.94 273 GLY A N 1
ATOM 1922 C CA . GLY A 1 273 ? 21.047 9.062 -1.529 1 95.94 273 GLY A CA 1
ATOM 1923 C C . GLY A 1 273 ? 21.891 7.922 -0.997 1 95.94 273 GLY A C 1
ATOM 1924 O O . GLY A 1 273 ? 23.125 7.957 -1.089 1 95.94 273 GLY A O 1
ATOM 1925 N N . GLU A 1 274 ? 21.266 6.93 -0.403 1 95.06 274 GLU A N 1
ATOM 1926 C CA . GLU A 1 274 ? 22.031 5.816 0.151 1 95.06 274 GLU A CA 1
ATOM 1927 C C . GLU A 1 274 ? 21.312 4.488 -0.083 1 95.06 274 GLU A C 1
ATOM 1929 O O . GLU A 1 274 ? 20.094 4.395 0.061 1 95.06 274 GLU A O 1
ATOM 1934 N N . GLY A 1 275 ? 22.062 3.475 -0.383 1 94.69 275 GLY A N 1
ATOM 1935 C CA . GLY A 1 275 ? 21.547 2.131 -0.589 1 94.69 275 GLY A CA 1
ATOM 1936 C C . GLY A 1 275 ? 22.406 1.294 -1.516 1 94.69 275 GLY A C 1
ATOM 1937 O O . GLY A 1 275 ? 23.469 1.743 -1.966 1 94.69 275 GLY A O 1
ATOM 1938 N N . ALA A 1 276 ? 22.031 0.111 -1.67 1 96.5 276 ALA A N 1
ATOM 1939 C CA . ALA A 1 276 ? 22.75 -0.81 -2.557 1 96.5 276 ALA A CA 1
ATOM 1940 C C . ALA A 1 276 ? 21.828 -1.944 -3.012 1 96.5 276 ALA A C 1
ATOM 1942 O O . ALA A 1 276 ? 20.969 -2.4 -2.252 1 96.5 276 ALA A O 1
ATOM 1943 N N . VAL A 1 277 ? 22.125 -2.379 -4.199 1 97.81 277 VAL A N 1
ATOM 1944 C CA . VAL A 1 277 ? 21.297 -3.408 -4.816 1 97.81 277 VAL A CA 1
ATOM 1945 C C . VAL A 1 277 ? 21.375 -4.695 -3.996 1 97.81 277 VAL A C 1
ATOM 1947 O O . VAL A 1 277 ? 20.359 -5.312 -3.701 1 97.81 277 VAL A O 1
ATOM 1950 N N . TRP A 1 278 ? 22.547 -5.051 -3.545 1 95.88 278 TRP A N 1
ATOM 1951 C CA . TRP A 1 278 ? 22.719 -6.324 -2.852 1 95.88 278 TRP A CA 1
ATOM 1952 C C . TRP A 1 278 ? 22.016 -6.309 -1.501 1 95.88 278 TRP A C 1
ATOM 1954 O O . TRP A 1 278 ? 21.578 -7.352 -1.01 1 95.88 278 TRP A O 1
ATOM 1964 N N . ARG A 1 279 ? 21.859 -5.203 -0.909 1 94.44 279 ARG A N 1
ATOM 1965 C CA . ARG A 1 279 ? 21.156 -5.09 0.366 1 94.44 279 ARG A CA 1
ATOM 1966 C C . ARG A 1 279 ? 19.672 -5.363 0.199 1 94.44 279 ARG A C 1
ATOM 1968 O O . ARG A 1 279 ? 19.047 -6 1.056 1 94.44 279 ARG A O 1
ATOM 1975 N N . SER A 1 280 ? 19.156 -4.848 -0.896 1 96.19 280 SER A N 1
ATOM 1976 C CA . SER A 1 280 ? 17.75 -5.105 -1.184 1 96.19 280 SER A CA 1
ATOM 1977 C C . SER A 1 280 ? 17.5 -6.586 -1.448 1 96.19 280 SER A C 1
ATOM 1979 O O . SER A 1 280 ? 16.484 -7.133 -1.039 1 96.19 280 SER A O 1
ATOM 1981 N N . VAL A 1 281 ? 18.438 -7.172 -2.1 1 97.69 281 VAL A N 1
ATOM 1982 C CA . VAL A 1 281 ? 18.328 -8.609 -2.342 1 97.69 281 VAL A CA 1
ATOM 1983 C C . VAL A 1 281 ? 18.391 -9.359 -1.016 1 97.69 281 VAL A C 1
ATOM 1985 O O . VAL A 1 281 ? 17.656 -10.336 -0.818 1 97.69 281 VAL A O 1
ATOM 1988 N N . ALA A 1 282 ? 19.219 -8.914 -0.097 1 96.25 282 ALA A N 1
ATOM 1989 C CA . ALA A 1 282 ? 19.266 -9.508 1.235 1 96.25 282 ALA A CA 1
ATOM 1990 C C . ALA A 1 282 ? 17.922 -9.383 1.946 1 96.25 282 ALA A C 1
ATOM 1992 O O . ALA A 1 282 ? 17.484 -10.305 2.639 1 96.25 282 ALA A O 1
ATOM 1993 N N . GLY A 1 283 ? 17.312 -8.25 1.766 1 95.94 283 GLY A N 1
ATOM 1994 C CA . GLY A 1 283 ? 15.984 -8.078 2.32 1 95.94 283 GLY A CA 1
ATOM 1995 C C . GLY A 1 283 ? 14.977 -9.07 1.776 1 95.94 283 GLY A C 1
ATOM 1996 O O . GLY A 1 283 ? 14.211 -9.664 2.537 1 95.94 283 GLY A O 1
ATOM 1997 N N . VAL A 1 284 ? 14.992 -9.25 0.486 1 98.12 284 VAL A N 1
ATOM 1998 C CA . VAL A 1 284 ? 14.094 -10.211 -0.158 1 98.12 284 VAL A CA 1
ATOM 1999 C C . VAL A 1 284 ? 14.398 -11.617 0.347 1 98.12 284 VAL A C 1
ATOM 2001 O O . VAL A 1 284 ? 13.484 -12.406 0.598 1 98.12 284 VAL A O 1
ATOM 2004 N N . MET A 1 285 ? 15.672 -11.906 0.518 1 97.88 285 MET A N 1
ATOM 2005 C CA . MET A 1 285 ? 16.062 -13.25 0.943 1 97.88 285 MET A CA 1
ATOM 2006 C C . MET A 1 285 ? 15.625 -13.516 2.379 1 97.88 285 MET A C 1
ATOM 2008 O O . MET A 1 285 ? 15.297 -14.648 2.73 1 97.88 285 MET A O 1
ATOM 2012 N N . LEU A 1 286 ? 15.648 -12.5 3.186 1 96.62 286 LEU A N 1
ATOM 2013 C CA . LEU A 1 286 ? 15.148 -12.672 4.547 1 96.62 286 LEU A CA 1
ATOM 2014 C C . LEU A 1 286 ? 13.688 -13.086 4.539 1 96.62 286 LEU A C 1
ATOM 2016 O O . LEU A 1 286 ? 13.297 -14.031 5.23 1 96.62 286 LEU A O 1
ATOM 2020 N N . LEU A 1 287 ? 12.961 -12.383 3.756 1 96.44 287 LEU A N 1
ATOM 2021 C CA . LEU A 1 287 ? 11.547 -12.719 3.629 1 96.44 287 LEU A CA 1
ATOM 2022 C C . LEU A 1 287 ? 11.367 -14.117 3.035 1 96.44 287 LEU A C 1
ATOM 2024 O O . LEU A 1 287 ? 10.508 -14.875 3.471 1 96.44 287 LEU A O 1
ATOM 2028 N N . ALA A 1 288 ? 12.188 -14.391 2.104 1 98 288 ALA A N 1
ATOM 2029 C CA . ALA A 1 288 ? 12.141 -15.688 1.425 1 98 288 ALA A CA 1
ATOM 2030 C C . ALA A 1 288 ? 12.43 -16.828 2.396 1 98 288 ALA A C 1
ATOM 2032 O O . ALA A 1 288 ? 11.805 -17.891 2.324 1 98 288 ALA A O 1
ATOM 2033 N N . LEU A 1 289 ? 13.352 -16.594 3.26 1 98 289 LEU A N 1
ATOM 2034 C CA . LEU A 1 289 ? 13.727 -17.641 4.219 1 98 289 LEU A CA 1
ATOM 2035 C C . LEU A 1 289 ? 12.594 -17.891 5.207 1 98 289 LEU A C 1
ATOM 2037 O O . LEU A 1 289 ? 12.367 -19.031 5.617 1 98 289 LEU A O 1
ATOM 2041 N N . ILE A 1 290 ? 11.93 -16.859 5.582 1 97.19 290 ILE A N 1
ATOM 2042 C CA . ILE A 1 290 ? 10.789 -17.031 6.477 1 97.19 290 ILE A CA 1
ATOM 2043 C C . ILE A 1 290 ? 9.719 -17.891 5.801 1 97.19 290 ILE A C 1
ATOM 2045 O O . ILE A 1 290 ? 9.227 -18.859 6.387 1 97.19 290 ILE A O 1
ATOM 2049 N N . GLN A 1 291 ? 9.445 -17.484 4.566 1 96.94 291 GLN A N 1
ATOM 2050 C CA . GLN A 1 291 ? 8.445 -18.234 3.805 1 96.94 291 GLN A CA 1
ATOM 2051 C C . GLN A 1 291 ? 8.859 -19.688 3.633 1 96.94 291 GLN A C 1
ATOM 2053 O O . GLN A 1 291 ? 8.055 -20.594 3.838 1 96.94 291 GLN A O 1
ATOM 2058 N N . ASN A 1 292 ? 10.102 -19.906 3.26 1 97.69 292 ASN A N 1
ATOM 2059 C CA . ASN A 1 292 ? 10.609 -21.266 3.078 1 97.69 292 ASN A CA 1
ATOM 2060 C C . ASN A 1 292 ? 10.594 -22.047 4.391 1 97.69 292 ASN A C 1
ATOM 2062 O O . ASN A 1 292 ? 10.312 -23.234 4.402 1 97.69 292 ASN A O 1
ATOM 2066 N N . GLY A 1 293 ? 10.953 -21.438 5.477 1 97.44 293 GLY A N 1
ATOM 2067 C CA . GLY A 1 293 ? 10.953 -22.078 6.785 1 97.44 293 GLY A CA 1
ATOM 2068 C C . GLY A 1 293 ? 9.602 -22.641 7.164 1 97.44 293 GLY A C 1
ATOM 2069 O O . GLY A 1 293 ? 9.516 -23.766 7.668 1 97.44 293 GLY A O 1
ATOM 2070 N N . PHE A 1 294 ? 8.602 -21.891 6.918 1 97.12 294 PHE A N 1
ATOM 2071 C CA . PHE A 1 294 ? 7.266 -22.391 7.227 1 97.12 294 PHE A CA 1
ATOM 2072 C C . PHE A 1 294 ? 6.93 -23.594 6.359 1 97.12 294 PHE A C 1
ATOM 2074 O O . PHE A 1 294 ? 6.277 -24.547 6.824 1 97.12 294 PHE A O 1
ATOM 2081 N N . ASN A 1 295 ? 7.43 -23.516 5.105 1 95.38 295 ASN A N 1
ATOM 2082 C CA . ASN A 1 295 ? 7.164 -24.609 4.188 1 95.38 295 ASN A CA 1
ATOM 2083 C C . ASN A 1 295 ? 7.953 -25.859 4.566 1 95.38 295 ASN A C 1
ATOM 2085 O O . ASN A 1 295 ? 7.379 -26.938 4.723 1 95.38 295 ASN A O 1
ATOM 2089 N N . ILE A 1 296 ? 9.188 -25.734 4.773 1 95.88 296 ILE A N 1
ATOM 2090 C CA . ILE A 1 296 ? 10.07 -26.891 4.938 1 95.88 296 ILE A CA 1
ATOM 2091 C C . ILE A 1 296 ? 9.828 -27.531 6.301 1 95.88 296 ILE A C 1
ATOM 2093 O O . ILE A 1 296 ? 9.992 -28.734 6.461 1 95.88 296 ILE A O 1
ATOM 2097 N N . LEU A 1 297 ? 9.398 -26.75 7.324 1 96.62 297 LEU A N 1
ATOM 2098 C CA . LEU A 1 297 ? 9.133 -27.266 8.656 1 96.62 297 LEU A CA 1
ATOM 2099 C C . LEU A 1 297 ? 7.66 -27.641 8.812 1 96.62 297 LEU A C 1
ATOM 2101 O O . LEU A 1 297 ? 7.227 -28.047 9.898 1 96.62 297 LEU A O 1
ATOM 2105 N N . ASN A 1 298 ? 6.926 -27.438 7.723 1 95.75 298 ASN A N 1
ATOM 2106 C CA . ASN A 1 298 ? 5.492 -27.719 7.723 1 95.75 298 ASN A CA 1
ATOM 2107 C C . ASN A 1 298 ? 4.785 -27 8.867 1 95.75 298 ASN A C 1
ATOM 2109 O O . ASN A 1 298 ? 3.994 -27.609 9.594 1 95.75 298 ASN A O 1
ATOM 2113 N N . ALA A 1 299 ? 5.184 -25.781 9.047 1 95.19 299 ALA A N 1
ATOM 2114 C CA . ALA A 1 299 ? 4.566 -24.969 10.094 1 95.19 299 ALA A CA 1
ATOM 2115 C C . ALA A 1 299 ? 3.207 -24.438 9.648 1 95.19 299 ALA A C 1
ATOM 2117 O O . ALA A 1 299 ? 2.934 -24.359 8.445 1 95.19 299 ALA A O 1
ATOM 2118 N N . ASN A 1 300 ? 2.322 -24.172 10.641 1 95.38 300 ASN A N 1
ATOM 2119 C CA . ASN A 1 300 ? 1.002 -23.609 10.367 1 95.38 300 ASN A CA 1
ATOM 2120 C C . ASN A 1 300 ? 1.1 -22.266 9.648 1 95.38 300 ASN A C 1
ATOM 2122 O O . ASN A 1 300 ? 1.629 -21.297 10.195 1 95.38 300 ASN A O 1
ATOM 2126 N N . PRO A 1 301 ? 0.532 -22.188 8.477 1 93.62 301 PRO A N 1
ATOM 2127 C CA . PRO A 1 301 ? 0.675 -20.969 7.664 1 93.62 301 PRO A CA 1
ATOM 2128 C C . PRO A 1 301 ? -0.009 -19.766 8.289 1 93.62 301 PRO A C 1
ATOM 2130 O O . PRO A 1 301 ? 0.289 -18.625 7.922 1 93.62 301 PRO A O 1
ATOM 2133 N N . PHE A 1 302 ? -0.858 -19.969 9.266 1 92.69 302 PHE A N 1
ATOM 2134 C CA . PHE A 1 302 ? -1.582 -18.875 9.898 1 92.69 302 PHE A CA 1
ATOM 2135 C C . PHE A 1 302 ? -0.629 -17.984 10.672 1 92.69 302 PHE A C 1
ATOM 2137 O O . PHE A 1 302 ? -0.933 -16.812 10.914 1 92.69 302 PHE A O 1
ATOM 2144 N N . TYR A 1 303 ? 0.528 -18.5 10.945 1 95.19 303 TYR A N 1
ATOM 2145 C CA . TYR A 1 303 ? 1.483 -17.75 11.742 1 95.19 303 TYR A CA 1
ATOM 2146 C C . TYR A 1 303 ? 2.521 -17.078 10.859 1 95.19 303 TYR A C 1
ATOM 2148 O O . TYR A 1 303 ? 3.379 -16.328 11.344 1 95.19 303 TYR A O 1
ATOM 2156 N N . LYS A 1 304 ? 2.477 -17.297 9.609 1 95.06 304 LYS A N 1
ATOM 2157 C CA . LYS A 1 304 ? 3.545 -16.859 8.719 1 95.06 304 LYS A CA 1
ATOM 2158 C C . LYS A 1 304 ? 3.637 -15.328 8.695 1 95.06 304 LYS A C 1
ATOM 2160 O O . LYS A 1 304 ? 4.711 -14.766 8.922 1 95.06 304 LYS A O 1
ATOM 2165 N N . ASP A 1 305 ? 2.518 -14.648 8.422 1 93.75 305 ASP A N 1
ATOM 2166 C CA . ASP A 1 305 ? 2.535 -13.188 8.344 1 93.75 305 ASP A CA 1
ATOM 2167 C C . ASP A 1 305 ? 2.861 -12.57 9.703 1 93.75 305 ASP A C 1
ATOM 2169 O O . ASP A 1 305 ? 3.594 -11.578 9.781 1 93.75 305 ASP A O 1
ATOM 2173 N N . LEU A 1 306 ? 2.32 -13.141 10.727 1 95.31 306 LEU A N 1
ATOM 2174 C CA . LEU A 1 306 ? 2.643 -12.703 12.078 1 95.31 306 LEU A CA 1
ATOM 2175 C C . LEU A 1 306 ? 4.145 -12.789 12.336 1 95.31 306 LEU A C 1
ATOM 2177 O O . LEU A 1 306 ? 4.758 -11.828 12.812 1 95.31 306 LEU A O 1
ATOM 2181 N N . THR A 1 307 ? 4.707 -13.93 11.984 1 95.44 307 THR A N 1
ATOM 2182 C CA . THR A 1 307 ? 6.133 -14.156 12.18 1 95.44 307 THR A CA 1
ATOM 2183 C C . THR A 1 307 ? 6.957 -13.211 11.312 1 95.44 307 THR A C 1
ATOM 2185 O O . THR A 1 307 ? 7.922 -12.609 11.789 1 95.44 307 THR A O 1
ATOM 2188 N N . THR A 1 308 ? 6.551 -13.094 10.094 1 95.31 308 THR A N 1
ATOM 2189 C CA . THR A 1 308 ? 7.258 -12.211 9.172 1 95.31 308 THR A CA 1
ATOM 2190 C C . THR A 1 308 ? 7.293 -10.781 9.703 1 95.31 308 THR A C 1
ATOM 2192 O O . THR A 1 308 ? 8.352 -10.148 9.734 1 95.31 308 THR A O 1
ATOM 2195 N N . GLY A 1 309 ? 6.113 -10.289 10.117 1 95.12 309 GLY A N 1
ATOM 2196 C CA . GLY A 1 309 ? 6.047 -8.945 10.672 1 95.12 309 GLY A CA 1
ATOM 2197 C C . GLY A 1 309 ? 6.93 -8.766 11.898 1 95.12 309 GLY A C 1
ATOM 2198 O O . GLY A 1 309 ? 7.629 -7.758 12.016 1 95.12 309 GLY A O 1
ATOM 2199 N N . LEU A 1 310 ? 6.941 -9.695 12.75 1 95.25 310 LEU A N 1
ATOM 2200 C CA . LEU A 1 310 ? 7.738 -9.633 13.969 1 95.25 310 LEU A CA 1
ATOM 2201 C C . LEU A 1 310 ? 9.227 -9.648 13.648 1 95.25 310 LEU A C 1
ATOM 2203 O O . LEU A 1 310 ? 10.016 -8.93 14.273 1 95.25 310 LEU A O 1
ATOM 2207 N N . VAL A 1 311 ? 9.562 -10.445 12.68 1 93.31 311 VAL A N 1
ATOM 2208 C CA . VAL A 1 311 ? 10.961 -10.516 12.273 1 93.31 311 VAL A CA 1
ATOM 2209 C C . VAL A 1 311 ? 11.391 -9.172 11.672 1 93.31 311 VAL A C 1
ATOM 2211 O O . VAL A 1 311 ? 12.5 -8.695 11.922 1 93.31 311 VAL A O 1
ATOM 2214 N N . ILE A 1 312 ? 10.484 -8.594 10.875 1 91.56 312 ILE A N 1
ATOM 2215 C CA . ILE A 1 312 ? 10.805 -7.305 10.266 1 91.56 312 ILE A CA 1
ATOM 2216 C C . ILE A 1 312 ? 10.977 -6.25 11.359 1 91.56 312 ILE A C 1
ATOM 2218 O O . ILE A 1 312 ? 11.93 -5.473 11.328 1 91.56 312 ILE A O 1
ATOM 2222 N N . VAL A 1 313 ? 10.086 -6.223 12.32 1 89.25 313 VAL A N 1
ATOM 2223 C CA . VAL A 1 313 ? 10.188 -5.277 13.422 1 89.25 313 VAL A CA 1
ATOM 2224 C C . VAL A 1 313 ? 11.516 -5.484 14.156 1 89.25 313 VAL A C 1
ATOM 2226 O O . VAL A 1 313 ? 12.203 -4.516 14.5 1 89.25 313 VAL A O 1
ATOM 2229 N N . LEU A 1 314 ? 11.867 -6.707 14.367 1 89.19 314 LEU A N 1
ATOM 2230 C CA . LEU A 1 314 ? 13.125 -7.02 15.039 1 89.19 314 LEU A CA 1
ATOM 2231 C C . LEU A 1 314 ? 14.32 -6.562 14.203 1 89.19 314 LEU A C 1
ATOM 2233 O O . LEU A 1 314 ? 15.289 -6.027 14.742 1 89.19 314 LEU A O 1
ATOM 2237 N N . ALA A 1 315 ? 14.211 -6.816 12.969 1 87.88 315 ALA A N 1
ATOM 2238 C CA . ALA A 1 315 ? 15.289 -6.426 12.062 1 87.88 315 ALA A CA 1
ATOM 2239 C C . ALA A 1 315 ? 15.492 -4.914 12.078 1 87.88 315 ALA A C 1
ATOM 2241 O O . ALA A 1 315 ? 16.625 -4.434 12.109 1 87.88 315 ALA A O 1
ATOM 2242 N N . VAL A 1 316 ? 14.453 -4.242 12.047 1 81.06 316 VAL A N 1
ATOM 2243 C CA . VAL A 1 316 ? 14.516 -2.785 12.023 1 81.06 316 VAL A CA 1
ATOM 2244 C C . VAL A 1 316 ? 15.016 -2.266 13.367 1 81.06 316 VAL A C 1
ATOM 2246 O O . VAL A 1 316 ? 15.773 -1.294 13.422 1 81.06 316 VAL A O 1
ATOM 2249 N N . ALA A 1 317 ? 14.555 -2.863 14.406 1 81.75 317 ALA A N 1
ATOM 2250 C CA . ALA A 1 317 ? 15.008 -2.488 15.742 1 81.75 317 ALA A CA 1
ATOM 2251 C C . ALA A 1 317 ? 16.516 -2.662 15.883 1 81.75 317 ALA A C 1
ATOM 2253 O O . ALA A 1 317 ? 17.188 -1.835 16.5 1 81.75 317 ALA A O 1
ATOM 2254 N N . LEU A 1 318 ? 17.016 -3.619 15.281 1 79.75 318 LEU A N 1
ATOM 2255 C CA . LEU A 1 318 ? 18.453 -3.891 15.336 1 79.75 318 LEU A CA 1
ATOM 2256 C C . LEU A 1 318 ? 19.219 -2.883 14.492 1 79.75 318 LEU A C 1
ATOM 2258 O O . LEU A 1 318 ? 20.359 -2.537 14.828 1 79.75 318 LEU A O 1
ATOM 2262 N N . SER A 1 319 ? 18.516 -2.354 13.453 1 72.12 319 SER A N 1
ATOM 2263 C CA . SER A 1 319 ? 19.188 -1.442 12.531 1 72.12 319 SER A CA 1
ATOM 2264 C C . SER A 1 319 ? 19.078 0.002 13.016 1 72.12 319 SER A C 1
ATOM 2266 O O . SER A 1 319 ? 19.891 0.852 12.609 1 72.12 319 SER A O 1
ATOM 2268 N N . ALA A 1 320 ? 17.953 0.507 13.594 1 65.75 320 ALA A N 1
ATOM 2269 C CA . ALA A 1 320 ? 17.672 1.881 14.008 1 65.75 320 ALA A CA 1
ATOM 2270 C C . ALA A 1 320 ? 18.609 2.322 15.125 1 65.75 320 ALA A C 1
ATOM 2272 O O . ALA A 1 320 ? 18.875 3.516 15.289 1 65.75 320 ALA A O 1
ATOM 2273 N N . GLY A 1 321 ? 19.062 1.61 16 1 56.12 321 GLY A N 1
ATOM 2274 C CA . GLY A 1 321 ? 19.922 2.1 17.062 1 56.12 321 GLY A CA 1
ATOM 2275 C C . GLY A 1 321 ? 21.047 2.986 16.562 1 56.12 321 GLY A C 1
ATOM 2276 O O . GLY A 1 321 ? 21.891 3.432 17.344 1 56.12 321 GLY A O 1
ATOM 2277 N N . ARG A 1 322 ? 21.141 3.4 15.344 1 49.84 322 ARG A N 1
ATOM 2278 C CA . ARG A 1 322 ? 22.203 4.191 14.75 1 49.84 322 ARG A CA 1
ATOM 2279 C C . ARG A 1 322 ? 22.109 5.652 15.172 1 49.84 322 ARG A C 1
ATOM 2281 O O . ARG A 1 322 ? 23.125 6.312 15.383 1 49.84 322 ARG A O 1
ATOM 2288 N N . LYS A 1 323 ? 20.984 6.516 14.875 1 46.12 323 LYS A N 1
ATOM 2289 C CA . LYS A 1 323 ? 21.109 7.941 14.57 1 46.12 323 LYS A CA 1
ATOM 2290 C C . LYS A 1 323 ? 21.281 8.766 15.844 1 46.12 323 LYS A C 1
ATOM 2292 O O . LYS A 1 323 ? 21.453 9.984 15.789 1 46.12 323 LYS A O 1
ATOM 2297 N N . GLY A 1 324 ? 21.141 8.203 16.938 1 39.31 324 GLY A N 1
ATOM 2298 C CA . GLY A 1 324 ? 21.297 9.172 18.016 1 39.31 324 GLY A CA 1
ATOM 2299 C C . GLY A 1 324 ? 22.734 9.531 18.297 1 39.31 324 GLY A C 1
ATOM 2300 O O . GLY A 1 324 ? 23.031 10.359 19.156 1 39.31 324 GLY A O 1
ATOM 2301 N N . LYS A 1 325 ? 23.75 8.828 17.984 1 35.34 325 LYS A N 1
ATOM 2302 C CA . LYS A 1 325 ? 24.891 9.531 18.547 1 35.34 325 LYS A CA 1
ATOM 2303 C C . LYS A 1 325 ? 25.453 10.562 17.578 1 35.34 325 LYS A C 1
ATOM 2305 O O . LYS A 1 325 ? 25.484 10.328 16.375 1 35.34 325 LYS A O 1
ATOM 2310 N N . MET B 1 1 ? -0.504 77.25 -16.969 1 30.92 1 MET B N 1
ATOM 2311 C CA . MET B 1 1 ? 0.27 76.125 -16.391 1 30.92 1 MET B CA 1
ATOM 2312 C C . MET B 1 1 ? -0.635 74.938 -16 1 30.92 1 MET B C 1
ATOM 2314 O O . MET B 1 1 ? -1.269 75 -14.945 1 30.92 1 MET B O 1
ATOM 2318 N N . THR B 1 2 ? -1.327 74.25 -16.984 1 35.34 2 THR B N 1
ATOM 2319 C CA . THR B 1 2 ? -2.359 73.188 -17.078 1 35.34 2 THR B CA 1
ATOM 2320 C C . THR B 1 2 ? -1.841 71.875 -16.562 1 35.34 2 THR B C 1
ATOM 2322 O O . THR B 1 2 ? -0.907 71.312 -17.141 1 35.34 2 THR B O 1
ATOM 2325 N N . THR B 1 3 ? -1.837 71.562 -15.242 1 35.53 3 THR B N 1
ATOM 2326 C CA . THR B 1 3 ? -1.404 70.375 -14.5 1 35.53 3 THR B CA 1
ATOM 2327 C C . THR B 1 3 ? -2.109 69.125 -15.016 1 35.53 3 THR B C 1
ATOM 2329 O O . THR B 1 3 ? -3.34 69.062 -15 1 35.53 3 THR B O 1
ATOM 2332 N N . SER B 1 4 ? -1.536 68.438 -16.047 1 38.25 4 SER B N 1
ATOM 2333 C CA . SER B 1 4 ? -1.948 67.125 -16.625 1 38.25 4 SER B CA 1
ATOM 2334 C C . SER B 1 4 ? -2.131 66.062 -15.547 1 38.25 4 SER B C 1
ATOM 2336 O O . SER B 1 4 ? -1.246 65.875 -14.711 1 38.25 4 SER B O 1
ATOM 2338 N N . ASP B 1 5 ? -3.354 65.688 -15.18 1 37.72 5 ASP B N 1
ATOM 2339 C CA . ASP B 1 5 ? -3.836 64.688 -14.234 1 37.72 5 ASP B CA 1
ATOM 2340 C C . ASP B 1 5 ? -3.25 63.344 -14.555 1 37.72 5 ASP B C 1
ATOM 2342 O O . ASP B 1 5 ? -3.359 62.844 -15.68 1 37.72 5 ASP B O 1
ATOM 2346 N N . PRO B 1 6 ? -2.166 62.844 -13.898 1 41.44 6 PRO B N 1
ATOM 2347 C CA . PRO B 1 6 ? -1.635 61.5 -14.133 1 41.44 6 PRO B CA 1
ATOM 2348 C C . PRO B 1 6 ? -2.715 60.438 -14.086 1 41.44 6 PRO B C 1
ATOM 2350 O O . PRO B 1 6 ? -3.508 60.375 -13.141 1 41.44 6 PRO B O 1
ATOM 2353 N N . THR B 1 7 ? -3.301 60 -15.188 1 37.75 7 THR B N 1
ATOM 2354 C CA . THR B 1 7 ? -4.203 58.844 -15.32 1 37.75 7 THR B CA 1
ATOM 2355 C C . THR B 1 7 ? -3.611 57.594 -14.656 1 37.75 7 THR B C 1
ATOM 2357 O O . THR B 1 7 ? -2.504 57.188 -14.992 1 37.75 7 THR B O 1
ATOM 2360 N N . LEU B 1 8 ? -3.967 57.281 -13.398 1 38.28 8 LEU B N 1
ATOM 2361 C CA . LEU B 1 8 ? -3.785 56.031 -12.703 1 38.28 8 LEU B CA 1
ATOM 2362 C C . LEU B 1 8 ? -4.141 54.844 -13.609 1 38.28 8 LEU B C 1
ATOM 2364 O O . LEU B 1 8 ? -5.293 54.719 -14.031 1 38.28 8 LEU B O 1
ATOM 2368 N N . ALA B 1 9 ? -3.258 54.375 -14.516 1 38.28 9 ALA B N 1
ATOM 2369 C CA . ALA B 1 9 ? -3.422 53.125 -15.242 1 38.28 9 ALA B CA 1
ATOM 2370 C C . ALA B 1 9 ? -3.795 51.969 -14.289 1 38.28 9 ALA B C 1
ATOM 2372 O O . ALA B 1 9 ? -3.014 51.625 -13.406 1 38.28 9 ALA B O 1
ATOM 2373 N N . ILE B 1 10 ? -5.027 51.75 -13.977 1 35.94 10 ILE B N 1
ATOM 2374 C CA . ILE B 1 10 ? -5.605 50.562 -13.383 1 35.94 10 ILE B CA 1
ATOM 2375 C C . ILE B 1 10 ? -5.105 49.312 -14.125 1 35.94 10 ILE B C 1
ATOM 2377 O O . ILE B 1 10 ? -5.441 49.125 -15.297 1 35.94 10 ILE B O 1
ATOM 2381 N N . GLY B 1 11 ? -3.811 49 -14.094 1 37.34 11 GLY B N 1
ATOM 2382 C CA . GLY B 1 11 ? -3.445 47.656 -14.562 1 37.34 11 GLY B CA 1
ATOM 2383 C C . GLY B 1 11 ? -4.395 46.594 -14.086 1 37.34 11 GLY B C 1
ATOM 2384 O O . GLY B 1 11 ? -4.27 46.094 -12.961 1 37.34 11 GLY B O 1
ATOM 2385 N N . SER B 1 12 ? -5.609 46.469 -14.461 1 39.47 12 SER B N 1
ATOM 2386 C CA . SER B 1 12 ? -6.762 45.594 -14.156 1 39.47 12 SER B CA 1
ATOM 2387 C C . SER B 1 12 ? -6.395 44.125 -14.234 1 39.47 12 SER B C 1
ATOM 2389 O O . SER B 1 12 ? -6.789 43.344 -13.367 1 39.47 12 SER B O 1
ATOM 2391 N N . GLY B 1 13 ? -6.195 43.469 -15.453 1 43.72 13 GLY B N 1
ATOM 2392 C CA . GLY B 1 13 ? -6.637 42.156 -15.898 1 43.72 13 GLY B CA 1
ATOM 2393 C C . GLY B 1 13 ? -5.734 41.031 -15.438 1 43.72 13 GLY B C 1
ATOM 2394 O O . GLY B 1 13 ? -6.023 39.844 -15.68 1 43.72 13 GLY B O 1
ATOM 2395 N N . GLY B 1 14 ? -4.492 41.125 -15.414 1 45.47 14 GLY B N 1
ATOM 2396 C CA . GLY B 1 14 ? -3.504 40.062 -15.234 1 45.47 14 GLY B CA 1
ATOM 2397 C C . GLY B 1 14 ? -3.566 39.406 -13.875 1 45.47 14 GLY B C 1
ATOM 2398 O O . GLY B 1 14 ? -2.762 38.531 -13.562 1 45.47 14 GLY B O 1
ATOM 2399 N N . LEU B 1 15 ? -3.908 40 -12.898 1 49.91 15 LEU B N 1
ATOM 2400 C CA . LEU B 1 15 ? -3.99 39.562 -11.508 1 49.91 15 LEU B CA 1
ATOM 2401 C C . LEU B 1 15 ? -4.992 38.438 -11.352 1 49.91 15 LEU B C 1
ATOM 2403 O O . LEU B 1 15 ? -4.82 37.562 -10.492 1 49.91 15 LEU B O 1
ATOM 2407 N N . SER B 1 16 ? -6.105 38.375 -12.156 1 58 16 SER B N 1
ATOM 2408 C CA . SER B 1 16 ? -7.223 37.438 -11.953 1 58 16 SER B CA 1
ATOM 2409 C C . SER B 1 16 ? -6.84 36.031 -12.352 1 58 16 SER B C 1
ATOM 2411 O O . SER B 1 16 ? -7.156 35.062 -11.633 1 58 16 SER B O 1
ATOM 2413 N N . LEU B 1 17 ? -6.195 35.969 -13.43 1 57.22 17 LEU B N 1
ATOM 2414 C CA . LEU B 1 17 ? -5.867 34.625 -13.891 1 57.22 17 LEU B CA 1
ATOM 2415 C C . LEU B 1 17 ? -4.832 33.969 -12.977 1 57.22 17 LEU B C 1
ATOM 2417 O O . LEU B 1 17 ? -4.895 32.75 -12.727 1 57.22 17 LEU B O 1
ATOM 2421 N N . GLU B 1 18 ? -3.863 34.719 -12.602 1 60.03 18 GLU B N 1
ATOM 2422 C CA . GLU B 1 18 ? -2.863 34.188 -11.68 1 60.03 18 GLU B CA 1
ATOM 2423 C C . GLU B 1 18 ? -3.498 33.781 -10.359 1 60.03 18 GLU B C 1
ATOM 2425 O O . GLU B 1 18 ? -3.107 32.75 -9.766 1 60.03 18 GLU B O 1
ATOM 2430 N N . ARG B 1 19 ? -4.41 34.719 -9.852 1 61.66 19 ARG B N 1
ATOM 2431 C CA . ARG B 1 19 ? -5.109 34.375 -8.617 1 61.66 19 ARG B CA 1
ATOM 2432 C C . ARG B 1 19 ? -5.965 33.125 -8.797 1 61.66 19 ARG B C 1
ATOM 2434 O O . ARG B 1 19 ? -6.027 32.281 -7.906 1 61.66 19 ARG B O 1
ATOM 2441 N N . ILE B 1 20 ? -6.586 33.094 -9.914 1 60.88 20 ILE B N 1
ATOM 2442 C CA . ILE B 1 20 ? -7.391 31.906 -10.234 1 60.88 20 ILE B CA 1
ATOM 2443 C C . ILE B 1 20 ? -6.492 30.688 -10.328 1 60.88 20 ILE B C 1
ATOM 2445 O O . ILE B 1 20 ? -6.844 29.609 -9.836 1 60.88 20 ILE B O 1
ATOM 2449 N N . GLY B 1 21 ? -5.461 30.828 -10.938 1 59.84 21 GLY B N 1
ATOM 2450 C CA . GLY B 1 21 ? -4.492 29.75 -11.039 1 59.84 21 GLY B CA 1
ATOM 2451 C C . GLY B 1 21 ? -3.975 29.281 -9.688 1 59.84 21 GLY B C 1
ATOM 2452 O O . GLY B 1 21 ? -3.879 28.078 -9.438 1 59.84 21 GLY B O 1
ATOM 2453 N N . ARG B 1 22 ? -3.695 30.266 -8.859 1 60.66 22 ARG B N 1
ATOM 2454 C CA . ARG B 1 22 ? -3.229 29.938 -7.52 1 60.66 22 ARG B CA 1
ATOM 2455 C C . ARG B 1 22 ? -4.32 29.234 -6.719 1 60.66 22 ARG B C 1
ATOM 2457 O O . ARG B 1 22 ? -4.043 28.297 -5.977 1 60.66 22 ARG B O 1
ATOM 2464 N N . TRP B 1 23 ? -5.484 29.844 -6.855 1 61.03 23 TRP B N 1
ATOM 2465 C CA . TRP B 1 23 ? -6.617 29.234 -6.156 1 61.03 23 TRP B CA 1
ATOM 2466 C C . TRP B 1 23 ? -6.871 27.812 -6.641 1 61.03 23 TRP B C 1
ATOM 2468 O O . TRP B 1 23 ? -7.125 26.922 -5.84 1 61.03 23 TRP B O 1
ATOM 2478 N N . LEU B 1 24 ? -6.859 27.672 -7.906 1 60.84 24 LEU B N 1
ATOM 2479 C CA . LEU B 1 24 ? -7.051 26.344 -8.5 1 60.84 24 LEU B CA 1
ATOM 2480 C C . LEU B 1 24 ? -5.969 25.375 -8.031 1 60.84 24 LEU B C 1
ATOM 2482 O O . LEU B 1 24 ? -6.246 24.203 -7.801 1 60.84 24 LEU B O 1
ATOM 2486 N N . ARG B 1 25 ? -4.992 25.953 -7.836 1 59.5 25 ARG B N 1
ATOM 2487 C CA . ARG B 1 25 ? -3.861 25.141 -7.402 1 59.5 25 ARG B CA 1
ATOM 2488 C C . ARG B 1 25 ? -4.02 24.719 -5.945 1 59.5 25 ARG B C 1
ATOM 2490 O O . ARG B 1 25 ? -3.695 23.578 -5.582 1 59.5 25 ARG B O 1
ATOM 2497 N N . GLN B 1 26 ? -4.504 25.672 -5.238 1 64.25 26 GLN B N 1
ATOM 2498 C CA . GLN B 1 26 ? -4.672 25.391 -3.816 1 64.25 26 GLN B CA 1
ATOM 2499 C C . GLN B 1 26 ? -5.879 24.484 -3.572 1 64.25 26 GLN B C 1
ATOM 2501 O O . GLN B 1 26 ? -5.883 23.688 -2.631 1 64.25 26 GLN B O 1
ATOM 2506 N N . TYR B 1 27 ? -6.68 24.516 -4.633 1 74.38 27 TYR B N 1
ATOM 2507 C CA . TYR B 1 27 ? -7.938 23.828 -4.379 1 74.38 27 TYR B CA 1
ATOM 2508 C C . TYR B 1 27 ? -8.281 22.875 -5.52 1 74.38 27 TYR B C 1
ATOM 2510 O O . TYR B 1 27 ? -9.453 22.688 -5.844 1 74.38 27 TYR B O 1
ATOM 2518 N N . GLY B 1 28 ? -7.258 22.328 -6.16 1 80.38 28 GLY B N 1
ATOM 2519 C CA . GLY B 1 28 ? -7.492 21.438 -7.293 1 80.38 28 GLY B CA 1
ATOM 2520 C C . GLY B 1 28 ? -8.5 20.344 -7 1 80.38 28 GLY B C 1
ATOM 2521 O O . GLY B 1 28 ? -9.422 20.109 -7.789 1 80.38 28 GLY B O 1
ATOM 2522 N N . VAL B 1 29 ? -8.43 19.75 -5.887 1 86.44 29 VAL B N 1
ATOM 2523 C CA . VAL B 1 29 ? -9.336 18.672 -5.523 1 86.44 29 VAL B CA 1
ATOM 2524 C C . VAL B 1 29 ? -10.758 19.203 -5.395 1 86.44 29 VAL B C 1
ATOM 2526 O O . VAL B 1 29 ? -11.719 18.531 -5.797 1 86.44 29 VAL B O 1
ATOM 2529 N N . LEU B 1 30 ? -10.906 20.391 -4.887 1 89.94 30 LEU B N 1
ATOM 2530 C CA . LEU B 1 30 ? -12.234 20.969 -4.723 1 89.94 30 LEU B CA 1
ATOM 2531 C C . LEU B 1 30 ? -12.859 21.281 -6.078 1 89.94 30 LEU B C 1
ATOM 2533 O O . LEU B 1 30 ? -14.07 21.125 -6.258 1 89.94 30 LEU B O 1
ATOM 2537 N N . VAL B 1 31 ? -12.008 21.719 -6.977 1 91.19 31 VAL B N 1
ATOM 2538 C CA . VAL B 1 31 ? -12.492 22.031 -8.32 1 91.19 31 VAL B CA 1
ATOM 2539 C C . VAL B 1 31 ? -13.023 20.75 -8.984 1 91.19 31 VAL B C 1
ATOM 2541 O O . VAL B 1 31 ? -14.102 20.75 -9.57 1 91.19 31 VAL B O 1
ATOM 2544 N N . LEU B 1 32 ? -12.242 19.734 -8.867 1 93.44 32 LEU B N 1
ATOM 2545 C CA . LEU B 1 32 ? -12.656 18.469 -9.469 1 93.44 32 LEU B CA 1
ATOM 2546 C C . LEU B 1 32 ? -13.891 17.906 -8.766 1 93.44 32 LEU B C 1
ATOM 2548 O O . LEU B 1 32 ? -14.75 17.297 -9.398 1 93.44 32 LEU B O 1
ATOM 2552 N N . LEU B 1 33 ? -13.883 18.047 -7.438 1 95.25 33 LEU B N 1
ATOM 2553 C CA . LEU B 1 33 ? -15.023 17.594 -6.656 1 95.25 33 LEU B CA 1
ATOM 2554 C C . LEU B 1 33 ? -16.297 18.297 -7.105 1 95.25 33 LEU B C 1
ATOM 2556 O O . LEU B 1 33 ? -17.328 17.641 -7.332 1 95.25 33 LEU B O 1
ATOM 2560 N N . VAL B 1 34 ? -16.25 19.594 -7.27 1 95.5 34 VAL B N 1
ATOM 2561 C CA . VAL B 1 34 ? -17.406 20.375 -7.691 1 95.5 34 VAL B CA 1
ATOM 2562 C C . VAL B 1 34 ? -17.781 20.016 -9.125 1 95.5 34 VAL B C 1
ATOM 2564 O O . VAL B 1 34 ? -18.969 19.844 -9.445 1 95.5 34 VAL B O 1
ATOM 2567 N N . ALA B 1 35 ? -16.781 19.891 -9.977 1 95.94 35 ALA B N 1
ATOM 2568 C CA . ALA B 1 35 ? -17.016 19.531 -11.367 1 95.94 35 ALA B CA 1
ATOM 2569 C C . ALA B 1 35 ? -17.734 18.188 -11.469 1 95.94 35 ALA B C 1
ATOM 2571 O O . ALA B 1 35 ? -18.703 18.047 -12.227 1 95.94 35 ALA B O 1
ATOM 2572 N N . LEU B 1 36 ? -17.25 17.234 -10.703 1 97 36 LEU B N 1
ATOM 2573 C CA . LEU B 1 36 ? -17.875 15.914 -10.719 1 97 36 LEU B CA 1
ATOM 2574 C C . LEU B 1 36 ? -19.281 15.961 -10.125 1 97 36 LEU B C 1
ATOM 2576 O O . LEU B 1 36 ? -20.172 15.273 -10.609 1 97 36 LEU B O 1
ATOM 2580 N N . PHE B 1 37 ? -19.406 16.734 -9.078 1 97.75 37 PHE B N 1
ATOM 2581 C CA . PHE B 1 37 ? -20.719 16.906 -8.453 1 97.75 37 PHE B CA 1
ATOM 2582 C C . PHE B 1 37 ? -21.719 17.469 -9.445 1 97.75 37 PHE B C 1
ATOM 2584 O O . PHE B 1 37 ? -22.844 16.953 -9.555 1 97.75 37 PHE B O 1
ATOM 2591 N N . VAL B 1 38 ? -21.312 18.422 -10.188 1 97.75 38 VAL B N 1
ATOM 2592 C CA . VAL B 1 38 ? -22.172 19.047 -11.18 1 97.75 38 VAL B CA 1
ATOM 2593 C C . VAL B 1 38 ? -22.438 18.078 -12.32 1 97.75 38 VAL B C 1
ATOM 2595 O O . VAL B 1 38 ? -23.578 17.922 -12.766 1 97.75 38 VAL B O 1
ATOM 2598 N N . ALA B 1 39 ? -21.438 17.422 -12.766 1 97.19 39 ALA B N 1
ATOM 2599 C CA . ALA B 1 39 ? -21.594 16.484 -13.867 1 97.19 39 ALA B CA 1
ATOM 2600 C C . ALA B 1 39 ? -22.578 15.375 -13.508 1 97.19 39 ALA B C 1
ATOM 2602 O O . ALA B 1 39 ? -23.422 15 -14.328 1 97.19 39 ALA B O 1
ATOM 2603 N N . LEU B 1 40 ? -22.453 14.906 -12.273 1 97.94 40 LEU B N 1
ATOM 2604 C CA . LEU B 1 40 ? -23.344 13.836 -11.852 1 97.94 40 LEU B CA 1
ATOM 2605 C C . LEU B 1 40 ? -24.75 14.359 -11.625 1 97.94 40 LEU B C 1
ATOM 2607 O O . LEU B 1 40 ? -25.734 13.641 -11.844 1 97.94 40 LEU B O 1
ATOM 2611 N N . SER B 1 41 ? -24.844 15.633 -11.195 1 97.56 41 SER B N 1
ATOM 2612 C CA . SER B 1 41 ? -26.156 16.25 -11.016 1 97.56 41 SER B CA 1
ATOM 2613 C C . SER B 1 41 ? -26.891 16.375 -12.352 1 97.56 41 SER B C 1
ATOM 2615 O O . SER B 1 41 ? -28.125 16.234 -12.398 1 97.56 41 SER B O 1
ATOM 2617 N N . ILE B 1 42 ? -26.172 16.609 -13.391 1 97.25 42 ILE B N 1
ATOM 2618 C CA . ILE B 1 42 ? -26.75 16.734 -14.727 1 97.25 42 ILE B CA 1
ATOM 2619 C C . ILE B 1 42 ? -27 15.344 -15.312 1 97.25 42 ILE B C 1
ATOM 2621 O O . ILE B 1 42 ? -28 15.133 -16.016 1 97.25 42 ILE B O 1
ATOM 2625 N N . GLY B 1 43 ? -26.234 14.453 -15.008 1 96.06 43 GLY B N 1
ATOM 2626 C CA . GLY B 1 43 ? -26.266 13.125 -15.609 1 96.06 43 GLY B CA 1
ATOM 2627 C C . GLY B 1 43 ? -27.391 12.258 -15.086 1 96.06 43 GLY B C 1
ATOM 2628 O O . GLY B 1 43 ? -27.828 11.328 -15.758 1 96.06 43 GLY B O 1
ATOM 2629 N N . SER B 1 44 ? -27.797 12.562 -13.828 1 95.75 44 SER B N 1
ATOM 2630 C CA . SER B 1 44 ? -28.859 11.75 -13.227 1 95.75 44 SER B CA 1
ATOM 2631 C C . SER B 1 44 ? -29.703 12.562 -12.266 1 95.75 44 SER B C 1
ATOM 2633 O O . SER B 1 44 ? -29.172 13.266 -11.406 1 95.75 44 SER B O 1
ATOM 2635 N N . ASP B 1 45 ? -30.984 12.367 -12.266 1 94.44 45 ASP B N 1
ATOM 2636 C CA . ASP B 1 45 ? -31.922 13.047 -11.367 1 94.44 45 ASP B CA 1
ATOM 2637 C C . ASP B 1 45 ? -31.844 12.469 -9.961 1 94.44 45 ASP B C 1
ATOM 2639 O O . ASP B 1 45 ? -32.156 13.156 -8.984 1 94.44 45 ASP B O 1
ATOM 2643 N N . ALA B 1 46 ? -31.406 11.328 -9.938 1 96.12 46 ALA B N 1
ATOM 2644 C CA . ALA B 1 46 ? -31.359 10.633 -8.656 1 96.12 46 ALA B CA 1
ATOM 2645 C C . ALA B 1 46 ? -30.156 11.086 -7.824 1 96.12 46 ALA B C 1
ATOM 2647 O O . ALA B 1 46 ? -30.125 10.867 -6.609 1 96.12 46 ALA B O 1
ATOM 2648 N N . PHE B 1 47 ? -29.25 11.719 -8.477 1 97.75 47 PHE B N 1
ATOM 2649 C CA . PHE B 1 47 ? -28 12.039 -7.797 1 97.75 47 PHE B CA 1
ATOM 2650 C C . PHE B 1 47 ? -28.266 12.969 -6.613 1 97.75 47 PHE B C 1
ATOM 2652 O O . PHE B 1 47 ? -27.719 12.75 -5.523 1 97.75 47 PHE B O 1
ATOM 2659 N N . LEU B 1 48 ? -29.094 13.961 -6.777 1 96.62 48 LEU B N 1
ATOM 2660 C CA . LEU B 1 48 ? -29.281 14.992 -5.766 1 96.62 48 LEU B CA 1
ATOM 2661 C C . LEU B 1 48 ? -30.312 14.57 -4.73 1 96.62 48 LEU B C 1
ATOM 2663 O O . LEU B 1 48 ? -30.578 15.305 -3.777 1 96.62 48 LEU B O 1
ATOM 2667 N N . SER B 1 49 ? -30.828 13.398 -4.883 1 96.56 49 SER B N 1
ATOM 2668 C CA . SER B 1 49 ? -31.781 12.938 -3.881 1 96.56 49 SER B CA 1
ATOM 2669 C C . SER B 1 49 ? -31.109 12.781 -2.518 1 96.56 49 SER B C 1
ATOM 2671 O O . SER B 1 49 ? -29.938 12.43 -2.43 1 96.56 49 SER B O 1
ATOM 2673 N N . SER B 1 50 ? -31.922 13.125 -1.468 1 95.06 50 SER B N 1
ATOM 2674 C CA . SER B 1 50 ? -31.406 12.984 -0.109 1 95.06 50 SER B CA 1
ATOM 2675 C C . SER B 1 50 ? -30.969 11.547 0.165 1 95.06 50 SER B C 1
ATOM 2677 O O . SER B 1 50 ? -29.953 11.328 0.847 1 95.06 50 SER B O 1
ATOM 2679 N N . ARG B 1 51 ? -31.672 10.656 -0.367 1 94.69 51 ARG B N 1
ATOM 2680 C CA . ARG B 1 51 ? -31.344 9.25 -0.183 1 94.69 51 ARG B CA 1
ATOM 2681 C C . ARG B 1 51 ? -29.984 8.922 -0.775 1 94.69 51 ARG B C 1
ATOM 2683 O O . ARG B 1 51 ? -29.156 8.273 -0.129 1 94.69 51 ARG B O 1
ATOM 2690 N N . ASN B 1 52 ? -29.734 9.391 -1.97 1 97.25 52 ASN B N 1
ATOM 2691 C CA . ASN B 1 52 ? -28.453 9.109 -2.625 1 97.25 52 ASN B CA 1
ATOM 2692 C C . ASN B 1 52 ? -27.297 9.812 -1.926 1 97.25 52 ASN B C 1
ATOM 2694 O O . ASN B 1 52 ? -26.25 9.219 -1.709 1 97.25 52 ASN B O 1
ATOM 2698 N N . LEU B 1 53 ? -27.469 10.992 -1.586 1 97.12 53 LEU B N 1
ATOM 2699 C CA . LEU B 1 53 ? -26.406 11.766 -0.927 1 97.12 53 LEU B CA 1
ATOM 2700 C C . LEU B 1 53 ? -26.062 11.156 0.427 1 97.12 53 LEU B C 1
ATOM 2702 O O . LEU B 1 53 ? -24.891 11.078 0.792 1 97.12 53 LEU B O 1
ATOM 2706 N N . LEU B 1 54 ? -27.094 10.719 1.167 1 96.56 54 LEU B N 1
ATOM 2707 C CA . LEU B 1 54 ? -26.844 10.078 2.455 1 96.56 54 LEU B CA 1
ATOM 2708 C C . LEU B 1 54 ? -26.172 8.719 2.266 1 96.56 54 LEU B C 1
ATOM 2710 O O . LEU B 1 54 ? -25.344 8.312 3.088 1 96.56 54 LEU B O 1
ATOM 2714 N N . ASN B 1 55 ? -26.5 8.07 1.197 1 96.56 55 ASN B N 1
ATOM 2715 C CA . ASN B 1 55 ? -25.859 6.797 0.888 1 96.56 55 ASN B CA 1
ATOM 2716 C C . ASN B 1 55 ? -24.375 6.969 0.583 1 96.56 55 ASN B C 1
ATOM 2718 O O . ASN B 1 55 ? -23.547 6.137 0.974 1 96.56 55 ASN B O 1
ATOM 2722 N N . ILE B 1 56 ? -24.016 7.988 -0.102 1 98.06 56 ILE B N 1
ATOM 2723 C CA . ILE B 1 56 ? -22.625 8.297 -0.394 1 98.06 56 ILE B CA 1
ATOM 2724 C C . ILE B 1 56 ? -21.844 8.469 0.911 1 98.06 56 ILE B C 1
ATOM 2726 O O . ILE B 1 56 ? -20.781 7.879 1.088 1 98.06 56 ILE B O 1
ATOM 2730 N N . LEU B 1 57 ? -22.453 9.219 1.798 1 98 57 LEU B N 1
ATOM 2731 C CA . LEU B 1 57 ? -21.781 9.453 3.078 1 98 57 LEU B CA 1
ATOM 2732 C C . LEU B 1 57 ? -21.688 8.172 3.889 1 98 57 LEU B C 1
ATOM 2734 O O . LEU B 1 57 ? -20.625 7.84 4.41 1 98 57 LEU B O 1
ATOM 2738 N N . ASN B 1 58 ? -22.781 7.461 3.934 1 97.44 58 ASN B N 1
ATOM 2739 C CA . ASN B 1 58 ? -22.844 6.242 4.734 1 97.44 58 ASN B CA 1
ATOM 2740 C C . ASN B 1 58 ? -21.812 5.215 4.281 1 97.44 58 ASN B C 1
ATOM 2742 O O . ASN B 1 58 ? -21.094 4.637 5.105 1 97.44 58 ASN B O 1
ATOM 2746 N N . GLN B 1 59 ? -21.656 5.066 3.004 1 97 59 GLN B N 1
ATOM 2747 C CA . GLN B 1 59 ? -20.781 4.051 2.428 1 97 59 GLN B CA 1
ATOM 2748 C C . GLN B 1 59 ? -19.312 4.434 2.592 1 97 59 GLN B C 1
ATOM 2750 O O . GLN B 1 59 ? -18.438 3.564 2.633 1 97 59 GLN B O 1
ATOM 2755 N N . ASN B 1 60 ? -19.031 5.699 2.719 1 98.31 60 ASN B N 1
ATOM 2756 C CA . ASN B 1 60 ? -17.641 6.145 2.711 1 98.31 60 ASN B CA 1
ATOM 2757 C C . ASN B 1 60 ? -17.203 6.633 4.09 1 98.31 60 ASN B C 1
ATOM 2759 O O . ASN B 1 60 ? -16.078 7.121 4.25 1 98.31 60 ASN B O 1
ATOM 2763 N N . THR B 1 61 ? -18.062 6.473 5.07 1 98.69 61 THR B N 1
ATOM 2764 C CA . THR B 1 61 ? -17.781 6.914 6.434 1 98.69 61 THR B CA 1
ATOM 2765 C C . THR B 1 61 ? -16.531 6.234 6.98 1 98.69 61 THR B C 1
ATOM 2767 O O . THR B 1 61 ? -15.641 6.902 7.508 1 98.69 61 THR B O 1
ATOM 2770 N N . PRO B 1 62 ? -16.391 4.887 6.824 1 98.75 62 PRO B N 1
ATOM 2771 C CA . PRO B 1 62 ? -15.188 4.254 7.375 1 98.75 62 PRO B CA 1
ATOM 2772 C C . PRO B 1 62 ? -13.898 4.832 6.797 1 98.75 62 PRO B C 1
ATOM 2774 O O . PRO B 1 62 ? -12.984 5.184 7.547 1 98.75 62 PRO B O 1
ATOM 2777 N N . LEU B 1 63 ? -13.836 5.023 5.523 1 98.75 63 LEU B N 1
ATOM 2778 C CA . LEU B 1 63 ? -12.648 5.562 4.875 1 98.75 63 LEU B CA 1
ATOM 2779 C C . LEU B 1 63 ? -12.383 6.996 5.328 1 98.75 63 LEU B C 1
ATOM 2781 O O . LEU B 1 63 ? -11.234 7.379 5.559 1 98.75 63 LEU B O 1
ATOM 2785 N N . ALA B 1 64 ? -13.445 7.727 5.414 1 98.88 64 ALA B N 1
ATOM 2786 C CA . ALA B 1 64 ? -13.305 9.125 5.812 1 98.88 64 ALA B CA 1
ATOM 2787 C C . ALA B 1 64 ? -12.734 9.242 7.223 1 98.88 64 ALA B C 1
ATOM 2789 O O . ALA B 1 64 ? -11.875 10.086 7.484 1 98.88 64 ALA B O 1
ATOM 2790 N N . ILE B 1 65 ? -13.195 8.414 8.102 1 98.94 65 ILE B N 1
ATOM 2791 C CA . ILE B 1 65 ? -12.734 8.453 9.492 1 98.94 65 ILE B CA 1
ATOM 2792 C C . ILE B 1 65 ? -11.258 8.094 9.547 1 98.94 65 ILE B C 1
ATOM 2794 O O . ILE B 1 65 ? -10.469 8.766 10.227 1 98.94 65 ILE B O 1
ATOM 2798 N N . ILE B 1 66 ? -10.875 7.094 8.805 1 98.88 66 ILE B N 1
ATOM 2799 C CA . ILE B 1 66 ? -9.477 6.68 8.758 1 98.88 66 ILE B CA 1
ATOM 2800 C C . ILE B 1 66 ? -8.625 7.793 8.156 1 98.88 66 ILE B C 1
ATOM 2802 O O . ILE B 1 66 ? -7.547 8.109 8.664 1 98.88 66 ILE B O 1
ATOM 2806 N N . ALA B 1 67 ? -9.141 8.406 7.113 1 98.81 67 ALA B N 1
ATOM 2807 C CA . ALA B 1 67 ? -8.406 9.477 6.445 1 98.81 67 ALA B CA 1
ATOM 2808 C C . ALA B 1 67 ? -8.234 10.68 7.371 1 98.81 67 ALA B C 1
ATOM 2810 O O . ALA B 1 67 ? -7.18 11.32 7.367 1 98.81 67 ALA B O 1
ATOM 2811 N N . MET B 1 68 ? -9.219 11 8.164 1 98.81 68 MET B N 1
ATOM 2812 C CA . MET B 1 68 ? -9.133 12.125 9.086 1 98.81 68 MET B CA 1
ATOM 2813 C C . MET B 1 68 ? -8.031 11.906 10.109 1 98.81 68 MET B C 1
ATOM 2815 O O . MET B 1 68 ? -7.215 12.797 10.359 1 98.81 68 MET B O 1
ATOM 2819 N N . ALA B 1 69 ? -8 10.727 10.664 1 98.88 69 ALA B N 1
ATOM 2820 C CA . ALA B 1 69 ? -6.938 10.422 11.617 1 98.88 69 ALA B CA 1
ATOM 2821 C C . ALA B 1 69 ? -5.582 10.352 10.914 1 98.88 69 ALA B C 1
ATOM 2823 O O . ALA B 1 69 ? -4.574 10.805 11.469 1 98.88 69 ALA B O 1
ATOM 2824 N N . GLY B 1 70 ? -5.605 9.781 9.75 1 98.5 70 GLY B N 1
ATOM 2825 C CA . GLY B 1 70 ? -4.383 9.727 8.961 1 98.5 70 GLY B CA 1
ATOM 2826 C C . GLY B 1 70 ? -3.811 11.102 8.664 1 98.5 70 GLY B C 1
ATOM 2827 O O . GLY B 1 70 ? -2.592 11.258 8.547 1 98.5 70 GLY B O 1
ATOM 2828 N N . THR B 1 71 ? -4.668 12.078 8.539 1 98.5 71 THR B N 1
ATOM 2829 C CA . THR B 1 71 ? -4.234 13.453 8.328 1 98.5 71 THR B CA 1
ATOM 2830 C C . THR B 1 71 ? -3.307 13.914 9.453 1 98.5 71 THR B C 1
ATOM 2832 O O . THR B 1 71 ? -2.273 14.531 9.195 1 98.5 71 THR B O 1
ATOM 2835 N N . LEU B 1 72 ? -3.637 13.57 10.664 1 98.81 72 LEU B N 1
ATOM 2836 C CA . LEU B 1 72 ? -2.805 13.945 11.797 1 98.81 72 LEU B CA 1
ATOM 2837 C C . LEU B 1 72 ? -1.445 13.258 11.727 1 98.81 72 LEU B C 1
ATOM 2839 O O . LEU B 1 72 ? -0.416 13.883 11.992 1 98.81 72 LEU B O 1
ATOM 2843 N N . VAL B 1 73 ? -1.463 11.992 11.375 1 98.75 73 VAL B N 1
ATOM 2844 C CA . VAL B 1 73 ? -0.229 11.219 11.289 1 98.75 73 VAL B CA 1
ATOM 2845 C C . VAL B 1 73 ? 0.693 11.828 10.242 1 98.75 73 VAL B C 1
ATOM 2847 O O . VAL B 1 73 ? 1.882 12.039 10.492 1 98.75 73 VAL B O 1
ATOM 2850 N N . ILE B 1 74 ? 0.11 12.188 9.133 1 97.62 74 ILE B N 1
ATOM 2851 C CA . ILE B 1 74 ? 0.906 12.695 8.023 1 97.62 74 ILE B CA 1
ATOM 2852 C C . ILE B 1 74 ? 1.386 14.109 8.336 1 97.62 74 ILE B C 1
ATOM 2854 O O . ILE B 1 74 ? 2.539 14.461 8.062 1 97.62 74 ILE B O 1
ATOM 2858 N N . ILE B 1 75 ? 0.593 14.961 8.922 1 98 75 ILE B N 1
ATOM 2859 C CA . ILE B 1 75 ? 1.012 16.297 9.328 1 98 75 ILE B CA 1
ATOM 2860 C C . ILE B 1 75 ? 2.191 16.203 10.289 1 98 75 ILE B C 1
ATOM 2862 O O . ILE B 1 75 ? 3.119 17.016 10.227 1 98 75 ILE B O 1
ATOM 2866 N N . ALA B 1 76 ? 2.154 15.18 11.109 1 98.44 76 ALA B N 1
ATOM 2867 C CA . ALA B 1 76 ? 3.199 15.023 12.125 1 98.44 76 ALA B CA 1
ATOM 2868 C C . ALA B 1 76 ? 4.461 14.414 11.516 1 98.44 76 ALA B C 1
ATOM 2870 O O . ALA B 1 76 ? 5.457 14.211 12.211 1 98.44 76 ALA B O 1
ATOM 2871 N N . GLY B 1 77 ? 4.395 14.102 10.305 1 95.38 77 GLY B N 1
ATOM 2872 C CA . GLY B 1 77 ? 5.586 13.625 9.625 1 95.38 77 GLY B CA 1
ATOM 2873 C C . GLY B 1 77 ? 5.664 12.109 9.547 1 95.38 77 GLY B C 1
ATOM 2874 O O . GLY B 1 77 ? 6.738 11.555 9.312 1 95.38 77 GLY B O 1
ATOM 2875 N N . GLY B 1 78 ? 4.52 11.438 9.727 1 94.69 78 GLY B N 1
ATOM 2876 C CA . GLY B 1 78 ? 4.5 9.984 9.688 1 94.69 78 GLY B CA 1
ATOM 2877 C C . GLY B 1 78 ? 3.576 9.422 8.617 1 94.69 78 GLY B C 1
ATOM 2878 O O . GLY B 1 78 ? 2.945 10.18 7.879 1 94.69 78 GLY B O 1
ATOM 2879 N N . PHE B 1 79 ? 3.615 8.078 8.414 1 94.69 79 PHE B N 1
ATOM 2880 C CA . PHE B 1 79 ? 2.713 7.309 7.562 1 94.69 79 PHE B CA 1
ATOM 2881 C C . PHE B 1 79 ? 2.232 6.055 8.281 1 94.69 79 PHE B C 1
ATOM 2883 O O . PHE B 1 79 ? 3.025 5.348 8.914 1 94.69 79 PHE B O 1
ATOM 2890 N N . ASP B 1 80 ? 1.006 5.902 8.266 1 97.62 80 ASP B N 1
ATOM 2891 C CA . ASP B 1 80 ? 0.472 4.691 8.875 1 97.62 80 ASP B CA 1
ATOM 2892 C C . ASP B 1 80 ? -0.098 3.746 7.82 1 97.62 80 ASP B C 1
ATOM 2894 O O . ASP B 1 80 ? -1.246 3.9 7.398 1 97.62 80 ASP B O 1
ATOM 2898 N N . LEU B 1 81 ? 0.629 2.715 7.48 1 96.31 81 LEU B N 1
ATOM 2899 C CA . LEU B 1 81 ? 0.197 1.762 6.465 1 96.31 81 LEU B CA 1
ATOM 2900 C C . LEU B 1 81 ? -0.446 0.537 7.105 1 96.31 81 LEU B C 1
ATOM 2902 O O . LEU B 1 81 ? -0.666 -0.476 6.438 1 96.31 81 LEU B O 1
ATOM 2906 N N . SER B 1 82 ? -0.735 0.635 8.359 1 97.81 82 SER B N 1
ATOM 2907 C CA . SER B 1 82 ? -1.288 -0.517 9.062 1 97.81 82 SER B CA 1
ATOM 2908 C C . SER B 1 82 ? -2.775 -0.332 9.344 1 97.81 82 SER B C 1
ATOM 2910 O O . SER B 1 82 ? -3.406 -1.183 9.977 1 97.81 82 SER B O 1
ATOM 2912 N N . THR B 1 83 ? -3.324 0.75 8.875 1 98.62 83 THR B N 1
ATOM 2913 C CA . THR B 1 83 ? -4.707 1.069 9.211 1 98.62 83 THR B CA 1
ATOM 2914 C C . THR B 1 83 ? -5.656 -0.004 8.688 1 98.62 83 THR B C 1
ATOM 2916 O O . THR B 1 83 ? -6.641 -0.346 9.344 1 98.62 83 THR B O 1
ATOM 2919 N N . GLY B 1 84 ? -5.375 -0.498 7.539 1 98.06 84 GLY B N 1
ATOM 2920 C CA . GLY B 1 84 ? -6.195 -1.576 7.012 1 98.06 84 GLY B CA 1
ATOM 2921 C C . GLY B 1 84 ? -6.18 -2.818 7.883 1 98.06 84 GLY B C 1
ATOM 2922 O O . GLY B 1 84 ? -7.223 -3.428 8.125 1 98.06 84 GLY B O 1
ATOM 2923 N N . ALA B 1 85 ? -5.004 -3.17 8.297 1 98.25 85 ALA B N 1
ATOM 2924 C CA . ALA B 1 85 ? -4.875 -4.348 9.148 1 98.25 85 ALA B CA 1
ATOM 2925 C C . ALA B 1 85 ? -5.52 -4.113 10.516 1 98.25 85 ALA B C 1
ATOM 2927 O O . ALA B 1 85 ? -6.125 -5.023 11.086 1 98.25 85 ALA B O 1
ATOM 2928 N N . MET B 1 86 ? -5.367 -2.938 11.07 1 98.81 86 MET B N 1
ATOM 2929 C CA . MET B 1 86 ? -6.012 -2.619 12.336 1 98.81 86 MET B CA 1
ATOM 2930 C C . MET B 1 86 ? -7.531 -2.668 12.203 1 98.81 86 MET B C 1
ATOM 2932 O O . MET B 1 86 ? -8.219 -3.176 13.086 1 98.81 86 MET B O 1
ATOM 2936 N N . PHE B 1 87 ? -8.023 -2.164 11.094 1 98.81 87 PHE B N 1
ATOM 2937 C CA . PHE B 1 87 ? -9.43 -2.275 10.734 1 98.81 87 PHE B CA 1
ATOM 2938 C C . PHE B 1 87 ? -9.875 -3.734 10.734 1 98.81 87 PHE B C 1
ATOM 2940 O O . PHE B 1 87 ? -10.922 -4.066 11.297 1 98.81 87 PHE B O 1
ATOM 2947 N N . GLY B 1 88 ? -9.07 -4.539 10.141 1 98.62 88 GLY B N 1
ATOM 2948 C CA . GLY B 1 88 ? -9.367 -5.961 10.078 1 98.62 88 GLY B CA 1
ATOM 2949 C C . GLY B 1 88 ? -9.43 -6.621 11.438 1 98.62 88 GLY B C 1
ATOM 2950 O O . GLY B 1 88 ? -10.398 -7.32 11.758 1 98.62 88 GLY B O 1
ATOM 2951 N N . VAL B 1 89 ? -8.43 -6.371 12.25 1 98.75 89 VAL B N 1
ATOM 2952 C CA . VAL B 1 89 ? -8.375 -6.973 13.578 1 98.75 89 VAL B CA 1
ATOM 2953 C C . VAL B 1 89 ? -9.57 -6.496 14.406 1 98.75 89 VAL B C 1
ATOM 2955 O O . VAL B 1 89 ? -10.227 -7.297 15.07 1 98.75 89 VAL B O 1
ATOM 2958 N N . ALA B 1 90 ? -9.805 -5.246 14.328 1 98.88 90 ALA B N 1
ATOM 2959 C CA . ALA B 1 90 ? -10.93 -4.691 15.078 1 98.88 90 ALA B CA 1
ATOM 2960 C C . ALA B 1 90 ? -12.242 -5.312 14.625 1 98.88 90 ALA B C 1
ATOM 2962 O O . ALA B 1 90 ? -13.094 -5.66 15.453 1 98.88 90 ALA B O 1
ATOM 2963 N N . SER B 1 91 ? -12.422 -5.484 13.359 1 98.75 91 SER B N 1
ATOM 2964 C CA . SER B 1 91 ? -13.648 -6.031 12.773 1 98.75 91 SER B CA 1
ATOM 2965 C C . SER B 1 91 ? -13.875 -7.469 13.227 1 98.75 91 SER B C 1
ATOM 2967 O O . SER B 1 91 ? -14.969 -7.812 13.688 1 98.75 91 SER B O 1
ATOM 2969 N N . VAL B 1 92 ? -12.836 -8.266 13.141 1 98.81 92 VAL B N 1
ATOM 2970 C CA . VAL B 1 92 ? -13.023 -9.68 13.461 1 98.81 92 VAL B CA 1
ATOM 2971 C C . VAL B 1 92 ? -13.148 -9.852 14.969 1 98.81 92 VAL B C 1
ATOM 2973 O O . VAL B 1 92 ? -13.875 -10.734 15.438 1 98.81 92 VAL B O 1
ATOM 2976 N N . THR B 1 93 ? -12.453 -9.031 15.734 1 98.88 93 THR B N 1
ATOM 2977 C CA . THR B 1 93 ? -12.625 -9.078 17.188 1 98.88 93 THR B CA 1
ATOM 2978 C C . THR B 1 93 ? -14.062 -8.719 17.562 1 98.88 93 THR B C 1
ATOM 2980 O O . THR B 1 93 ? -14.664 -9.383 18.406 1 98.88 93 THR B O 1
ATOM 2983 N N . ALA B 1 94 ? -14.57 -7.703 16.938 1 98.81 94 ALA B N 1
ATOM 2984 C CA . ALA B 1 94 ? -15.953 -7.324 17.188 1 98.81 94 ALA B CA 1
ATOM 2985 C C . ALA B 1 94 ? -16.906 -8.484 16.875 1 98.81 94 ALA B C 1
ATOM 2987 O O . ALA B 1 94 ? -17.781 -8.797 17.672 1 98.81 94 ALA B O 1
ATOM 2988 N N . ALA B 1 95 ? -16.719 -9.102 15.758 1 98.81 95 ALA B N 1
ATOM 2989 C CA . ALA B 1 95 ? -17.578 -10.219 15.352 1 98.81 95 ALA B CA 1
ATOM 2990 C C . ALA B 1 95 ? -17.453 -11.383 16.328 1 98.81 95 ALA B C 1
ATOM 2992 O O . ALA B 1 95 ? -18.469 -11.969 16.734 1 98.81 95 ALA B O 1
ATOM 2993 N N . TRP B 1 96 ? -16.219 -11.688 16.688 1 98.62 96 TRP B N 1
ATOM 2994 C CA . TRP B 1 96 ? -15.977 -12.812 17.578 1 98.62 96 TRP B CA 1
ATOM 2995 C C . TRP B 1 96 ? -16.641 -12.562 18.938 1 98.62 96 TRP B C 1
ATOM 2997 O O . TRP B 1 96 ? -17.312 -13.445 19.469 1 98.62 96 TRP B O 1
ATOM 3007 N N . VAL B 1 97 ? -16.484 -11.398 19.516 1 98.69 97 VAL B N 1
ATOM 3008 C CA . VAL B 1 97 ? -17.062 -11.062 20.812 1 98.69 97 VAL B CA 1
ATOM 3009 C C . VAL B 1 97 ? -18.594 -11.039 20.703 1 98.69 97 VAL B C 1
ATOM 3011 O O . VAL B 1 97 ? -19.297 -11.477 21.609 1 98.69 97 VAL B O 1
ATOM 3014 N N . ALA B 1 98 ? -19.078 -10.562 19.562 1 98.56 98 ALA B N 1
ATOM 3015 C CA . ALA B 1 98 ? -20.531 -10.477 19.359 1 98.56 98 ALA B CA 1
ATOM 3016 C C . ALA B 1 98 ? -21.172 -11.859 19.422 1 98.56 98 ALA B C 1
ATOM 3018 O O . ALA B 1 98 ? -22.234 -12.039 20.016 1 98.56 98 ALA B O 1
ATOM 3019 N N . VAL B 1 99 ? -20.516 -12.844 18.812 1 97.94 99 VAL B N 1
ATOM 3020 C CA . VAL B 1 99 ? -21.094 -14.188 18.703 1 97.94 99 VAL B CA 1
ATOM 3021 C C . VAL B 1 99 ? -20.891 -14.945 20.016 1 97.94 99 VAL B C 1
ATOM 3023 O O . VAL B 1 99 ? -21.75 -15.719 20.422 1 97.94 99 VAL B O 1
ATOM 3026 N N . ASN B 1 100 ? -19.797 -14.664 20.719 1 97.75 100 ASN B N 1
ATOM 3027 C CA . ASN B 1 100 ? -19.438 -15.516 21.844 1 97.75 100 ASN B CA 1
ATOM 3028 C C . ASN B 1 100 ? -19.797 -14.867 23.172 1 97.75 100 ASN B C 1
ATOM 3030 O O . ASN B 1 100 ? -19.891 -15.539 24.203 1 97.75 100 ASN B O 1
ATOM 3034 N N . ILE B 1 101 ? -19.953 -13.602 23.172 1 97.88 101 ILE B N 1
ATOM 3035 C CA . ILE B 1 101 ? -20.203 -12.922 24.438 1 97.88 101 ILE B CA 1
ATOM 3036 C C . ILE B 1 101 ? -21.438 -12.031 24.328 1 97.88 101 ILE B C 1
ATOM 3038 O O . ILE B 1 101 ? -22.5 -12.375 24.828 1 97.88 101 ILE B O 1
ATOM 3042 N N . ASP B 1 102 ? -21.312 -10.922 23.547 1 98.19 102 ASP B N 1
ATOM 3043 C CA . ASP B 1 102 ? -22.391 -9.938 23.453 1 98.19 102 ASP B CA 1
ATOM 3044 C C . ASP B 1 102 ? -22.203 -9.016 22.25 1 98.19 102 ASP B C 1
ATOM 3046 O O . ASP B 1 102 ? -21.109 -8.477 22.047 1 98.19 102 ASP B O 1
ATOM 3050 N N . PRO B 1 103 ? -23.25 -8.875 21.484 1 97.56 103 PRO B N 1
ATOM 3051 C CA . PRO B 1 103 ? -23.125 -8.062 20.281 1 97.56 103 PRO B CA 1
ATOM 3052 C C . PRO B 1 103 ? -22.766 -6.609 20.594 1 97.56 103 PRO B C 1
ATOM 3054 O O . PRO B 1 103 ? -21.969 -6 19.859 1 97.56 103 PRO B O 1
ATOM 3057 N N . VAL B 1 104 ? -23.328 -6.016 21.562 1 97.38 104 VAL B N 1
ATOM 3058 C CA . VAL B 1 104 ? -23.078 -4.621 21.906 1 97.38 104 VAL B CA 1
ATOM 3059 C C . VAL B 1 104 ? -21.641 -4.473 22.406 1 97.38 104 VAL B C 1
ATOM 3061 O O . VAL B 1 104 ? -20.953 -3.518 22.062 1 97.38 104 VAL B O 1
ATOM 3064 N N . LEU B 1 105 ? -21.234 -5.426 23.203 1 98 105 LEU B N 1
ATOM 3065 C CA . LEU B 1 105 ? -19.844 -5.426 23.672 1 98 105 LEU B CA 1
ATOM 3066 C C . LEU B 1 105 ? -18.875 -5.578 22.5 1 98 105 LEU B C 1
ATOM 3068 O O . LEU B 1 105 ? -17.797 -4.988 22.5 1 98 105 LEU B O 1
ATOM 3072 N N . GLY B 1 106 ? -19.266 -6.426 21.531 1 98.38 106 GLY B N 1
ATOM 3073 C CA . GLY B 1 106 ? -18.453 -6.59 20.328 1 98.38 106 GLY B CA 1
ATOM 3074 C C . GLY B 1 106 ? -18.188 -5.285 19.609 1 98.38 106 GLY B C 1
ATOM 3075 O O . GLY B 1 106 ? -17.047 -4.973 19.266 1 98.38 106 GLY B O 1
ATOM 3076 N N . LEU B 1 107 ? -19.203 -4.5 19.453 1 98.31 107 LEU B N 1
ATOM 3077 C CA . LEU B 1 107 ? -19.078 -3.219 18.766 1 98.31 107 LEU B CA 1
ATOM 3078 C C . LEU B 1 107 ? -18.281 -2.23 19.609 1 98.31 107 LEU B C 1
ATOM 3080 O O . LEU B 1 107 ? -17.484 -1.445 19.078 1 98.31 107 LEU B O 1
ATOM 3084 N N . ALA B 1 108 ? -18.391 -2.301 20.938 1 98.25 108 ALA B N 1
ATOM 3085 C CA . ALA B 1 108 ? -17.75 -1.358 21.844 1 98.25 108 ALA B CA 1
ATOM 3086 C C . ALA B 1 108 ? -16.25 -1.633 21.953 1 98.25 108 ALA B C 1
ATOM 3088 O O . ALA B 1 108 ? -15.461 -0.711 22.156 1 98.25 108 ALA B O 1
ATOM 3089 N N . ILE B 1 109 ? -15.836 -2.859 21.734 1 98.62 109 ILE B N 1
ATOM 3090 C CA . ILE B 1 109 ? -14.453 -3.232 21.984 1 98.62 109 ILE B CA 1
ATOM 3091 C C . ILE B 1 109 ? -13.602 -2.883 20.766 1 98.62 109 ILE B C 1
ATOM 3093 O O . ILE B 1 109 ? -12.383 -2.721 20.875 1 98.62 109 ILE B O 1
ATOM 3097 N N . ALA B 1 110 ? -14.234 -2.818 19.562 1 98.81 110 ALA B N 1
ATOM 3098 C CA . ALA B 1 110 ? -13.508 -2.623 18.312 1 98.81 110 ALA B CA 1
ATOM 3099 C C . ALA B 1 110 ? -12.68 -1.346 18.344 1 98.81 110 ALA B C 1
ATOM 3101 O O . ALA B 1 110 ? -11.477 -1.371 18.062 1 98.81 110 ALA B O 1
ATOM 3102 N N . PRO B 1 111 ? -13.25 -0.178 18.766 1 98.88 111 PRO B N 1
ATOM 3103 C CA . PRO B 1 111 ? -12.43 1.031 18.859 1 98.88 111 PRO B CA 1
ATOM 3104 C C . PRO B 1 111 ? -11.281 0.885 19.859 1 98.88 111 PRO B C 1
ATOM 3106 O O . PRO B 1 111 ? -10.188 1.411 19.625 1 98.88 111 PRO B O 1
ATOM 3109 N N . LEU B 1 112 ? -11.461 0.157 20.922 1 98.88 112 LEU B N 1
ATOM 3110 C CA . LEU B 1 112 ? -10.43 -0.037 21.938 1 98.88 112 LEU B CA 1
ATOM 3111 C C . LEU B 1 112 ? -9.289 -0.896 21.406 1 98.88 112 LEU B C 1
ATOM 3113 O O . LEU B 1 112 ? -8.125 -0.643 21.703 1 98.88 112 LEU B O 1
ATOM 3117 N N . VAL B 1 113 ? -9.688 -1.901 20.641 1 98.88 113 VAL B N 1
ATOM 3118 C CA . VAL B 1 113 ? -8.68 -2.738 20 1 98.88 113 VAL B CA 1
ATOM 3119 C C . VAL B 1 113 ? -7.828 -1.892 19.047 1 98.88 113 VAL B C 1
ATOM 3121 O O . VAL B 1 113 ? -6.598 -1.958 19.078 1 98.88 113 VAL B O 1
ATOM 3124 N N . GLY B 1 114 ? -8.5 -1.077 18.203 1 98.94 114 GLY B N 1
ATOM 3125 C CA . GLY B 1 114 ? -7.77 -0.177 17.328 1 98.94 114 GLY B CA 1
ATOM 3126 C C . GLY B 1 114 ? -6.855 0.773 18.078 1 98.94 114 GLY B C 1
ATOM 3127 O O . GLY B 1 114 ? -5.695 0.957 17.688 1 98.94 114 GLY B O 1
ATOM 3128 N N . LEU B 1 115 ? -7.383 1.33 19.109 1 98.94 115 LEU B N 1
ATOM 3129 C CA . LEU B 1 115 ? -6.602 2.246 19.938 1 98.94 115 LEU B CA 1
ATOM 3130 C C . LEU B 1 115 ? -5.348 1.563 20.469 1 98.94 115 LEU B C 1
ATOM 3132 O O . LEU B 1 115 ? -4.262 2.141 20.438 1 98.94 115 LEU B O 1
ATOM 3136 N N . ALA B 1 116 ? -5.461 0.398 20.953 1 98.94 116 ALA B N 1
ATOM 3137 C CA . ALA B 1 116 ? -4.336 -0.352 21.516 1 98.94 116 ALA B CA 1
ATOM 3138 C C . ALA B 1 116 ? -3.289 -0.641 20.438 1 98.94 116 ALA B C 1
ATOM 3140 O O . ALA B 1 116 ? -2.094 -0.431 20.656 1 98.94 116 ALA B O 1
ATOM 3141 N N . LEU B 1 117 ? -3.729 -1.108 19.312 1 98.88 117 LEU B N 1
ATOM 3142 C CA . LEU B 1 117 ? -2.809 -1.459 18.234 1 98.88 117 LEU B CA 1
ATOM 3143 C C . LEU B 1 117 ? -2.088 -0.221 17.703 1 98.88 117 LEU B C 1
ATOM 3145 O O . LEU B 1 117 ? -0.886 -0.265 17.438 1 98.88 117 LEU B O 1
ATOM 3149 N N . GLY B 1 118 ? -2.865 0.883 17.547 1 98.94 118 GLY B N 1
ATOM 3150 C CA . GLY B 1 118 ? -2.24 2.129 17.125 1 98.94 118 GLY B CA 1
ATOM 3151 C C . GLY B 1 118 ? -1.226 2.648 18.125 1 98.94 118 GLY B C 1
ATOM 3152 O O . GLY B 1 118 ? -0.178 3.172 17.75 1 98.94 118 GLY B O 1
ATOM 3153 N N . THR B 1 119 ? -1.534 2.52 19.391 1 98.94 119 THR B N 1
ATOM 3154 C CA . THR B 1 119 ? -0.608 2.932 20.438 1 98.94 119 THR B CA 1
ATOM 3155 C C . THR B 1 119 ? 0.673 2.104 20.391 1 98.94 119 THR B C 1
ATOM 3157 O O . THR B 1 119 ? 1.772 2.643 20.531 1 98.94 119 THR B O 1
ATOM 3160 N N . VAL B 1 120 ? 0.55 0.837 20.156 1 98.62 120 VAL B N 1
ATOM 3161 C CA . VAL B 1 120 ? 1.716 -0.029 20.016 1 98.62 120 VAL B CA 1
ATOM 3162 C C . VAL B 1 120 ? 2.59 0.462 18.859 1 98.62 120 VAL B C 1
ATOM 3164 O O . VAL B 1 120 ? 3.812 0.551 18.984 1 98.62 120 VAL B O 1
ATOM 3167 N N . ASN B 1 121 ? 1.961 0.793 17.766 1 98.44 121 ASN B N 1
ATOM 3168 C CA . ASN B 1 121 ? 2.713 1.325 16.625 1 98.44 121 ASN B CA 1
ATOM 3169 C C . ASN B 1 121 ? 3.479 2.59 17 1 98.44 121 ASN B C 1
ATOM 3171 O O . ASN B 1 121 ? 4.668 2.713 16.703 1 98.44 121 ASN B O 1
ATOM 3175 N N . GLY B 1 122 ? 2.715 3.502 17.656 1 98.5 122 GLY B N 1
ATOM 3176 C CA . GLY B 1 122 ? 3.377 4.723 18.078 1 98.5 122 GLY B CA 1
ATOM 3177 C C . GLY B 1 122 ? 4.566 4.473 18.984 1 98.5 122 GLY B C 1
ATOM 3178 O O . GLY B 1 122 ? 5.621 5.086 18.812 1 98.5 122 GLY B O 1
ATOM 3179 N N . LEU B 1 123 ? 4.453 3.57 19.875 1 98.12 123 LEU B N 1
ATOM 3180 C CA . LEU B 1 123 ? 5.508 3.26 20.828 1 98.12 123 LEU B CA 1
ATOM 3181 C C . LEU B 1 123 ? 6.691 2.592 20.141 1 98.12 123 LEU B C 1
ATOM 3183 O O . LEU B 1 123 ? 7.848 2.869 20.469 1 98.12 123 LEU B O 1
ATOM 3187 N N . VAL B 1 124 ? 6.414 1.747 19.234 1 96.56 124 VAL B N 1
ATOM 3188 C CA . VAL B 1 124 ? 7.469 1.059 18.5 1 96.56 124 VAL B CA 1
ATOM 3189 C C . VAL B 1 124 ? 8.25 2.062 17.656 1 96.56 124 VAL B C 1
ATOM 3191 O O . VAL B 1 124 ? 9.484 2.066 17.672 1 96.56 124 VAL B O 1
ATOM 3194 N N . ILE B 1 125 ? 7.535 2.912 16.984 1 95.94 125 ILE B N 1
ATOM 3195 C CA . ILE B 1 125 ? 8.133 3.896 16.094 1 95.94 125 ILE B CA 1
ATOM 3196 C C . ILE B 1 125 ? 9.016 4.852 16.891 1 95.94 125 ILE B C 1
ATOM 3198 O O . ILE B 1 125 ? 10.156 5.117 16.516 1 95.94 125 ILE B O 1
ATOM 3202 N N . THR B 1 126 ? 8.508 5.328 18.031 1 96.06 126 THR B N 1
ATOM 3203 C CA . THR B 1 126 ? 9.227 6.32 18.828 1 96.06 126 THR B CA 1
ATOM 3204 C C . THR B 1 126 ? 10.289 5.645 19.688 1 96.06 126 THR B C 1
ATOM 3206 O O . THR B 1 126 ? 11.375 6.195 19.891 1 96.06 126 THR B O 1
ATOM 3209 N N . GLY B 1 127 ? 9.992 4.484 20.203 1 94.31 127 GLY B N 1
ATOM 3210 C CA . GLY B 1 127 ? 10.914 3.787 21.078 1 94.31 127 GLY B CA 1
ATOM 3211 C C . GLY B 1 127 ? 12.117 3.219 20.359 1 94.31 127 GLY B C 1
ATOM 3212 O O . GLY B 1 127 ? 13.242 3.289 20.859 1 94.31 127 GLY B O 1
ATOM 3213 N N . LEU B 1 128 ? 11.867 2.732 19.156 1 90.69 128 LEU B N 1
ATOM 3214 C CA . LEU B 1 128 ? 12.945 2.113 18.391 1 90.69 128 LEU B CA 1
ATOM 3215 C C . LEU B 1 128 ? 13.531 3.096 17.391 1 90.69 128 LEU B C 1
ATOM 3217 O O . LEU B 1 128 ? 14.5 2.777 16.688 1 90.69 128 LEU B O 1
ATOM 3221 N N . LYS B 1 129 ? 12.898 4.281 17.312 1 90.12 129 LYS B N 1
ATOM 3222 C CA . LYS B 1 129 ? 13.352 5.34 16.406 1 90.12 129 LYS B CA 1
ATOM 3223 C C . LYS B 1 129 ? 13.445 4.844 14.969 1 90.12 129 LYS B C 1
ATOM 3225 O O . LYS B 1 129 ? 14.477 5.008 14.312 1 90.12 129 LYS B O 1
ATOM 3230 N N . VAL B 1 130 ? 12.406 4.176 14.617 1 88.25 130 VAL B N 1
ATOM 3231 C CA . VAL B 1 130 ? 12.328 3.676 13.25 1 88.25 130 VAL B CA 1
ATOM 3232 C C . VAL B 1 130 ? 11.312 4.5 12.453 1 88.25 130 VAL B C 1
ATOM 3234 O O . VAL B 1 130 ? 10.391 5.078 13.031 1 88.25 130 VAL B O 1
ATOM 3237 N N . HIS B 1 131 ? 11.578 4.488 11.156 1 87.31 131 HIS B N 1
ATOM 3238 C CA . HIS B 1 131 ? 10.641 5.207 10.297 1 87.31 131 HIS B CA 1
ATOM 3239 C C . HIS B 1 131 ? 9.266 4.547 10.312 1 87.31 131 HIS B C 1
ATOM 3241 O O . HIS B 1 131 ? 9.164 3.32 10.273 1 87.31 131 HIS B O 1
ATOM 3247 N N . SER B 1 132 ? 8.273 5.383 10.344 1 93.81 132 SER B N 1
ATOM 3248 C CA . SER B 1 132 ? 6.902 4.91 10.5 1 93.81 132 SER B CA 1
ATOM 3249 C C . SER B 1 132 ? 6.477 4.043 9.32 1 93.81 132 SER B C 1
ATOM 3251 O O . SER B 1 132 ? 5.727 3.082 9.492 1 93.81 132 SER B O 1
ATOM 3253 N N . PHE B 1 133 ? 7.012 4.328 8.133 1 89.31 133 PHE B N 1
ATOM 3254 C CA . PHE B 1 133 ? 6.648 3.58 6.938 1 89.31 133 PHE B CA 1
ATOM 3255 C C . PHE B 1 133 ? 6.969 2.1 7.105 1 89.31 133 PHE B C 1
ATOM 3257 O O . PHE B 1 133 ? 6.105 1.245 6.902 1 89.31 133 PHE B O 1
ATOM 3264 N N . LEU B 1 134 ? 8.141 1.771 7.418 1 89.38 134 LEU B N 1
ATOM 3265 C CA . LEU B 1 134 ? 8.594 0.392 7.562 1 89.38 134 LEU B CA 1
ATOM 3266 C C . LEU B 1 134 ? 7.93 -0.274 8.766 1 89.38 134 LEU B C 1
ATOM 3268 O O . LEU B 1 134 ? 7.5 -1.426 8.688 1 89.38 134 LEU B O 1
ATOM 3272 N N . ALA B 1 135 ? 7.852 0.47 9.875 1 94.06 135 ALA B N 1
ATOM 3273 C CA . ALA B 1 135 ? 7.262 -0.071 11.094 1 94.06 135 ALA B CA 1
ATOM 3274 C C . ALA B 1 135 ? 5.809 -0.484 10.867 1 94.06 135 ALA B C 1
ATOM 3276 O O . ALA B 1 135 ? 5.367 -1.522 11.367 1 94.06 135 ALA B O 1
ATOM 3277 N N . THR B 1 136 ? 5.152 0.294 10.062 1 96.25 136 THR B N 1
ATOM 3278 C CA . THR B 1 136 ? 3.725 0.029 9.953 1 96.25 136 THR B CA 1
ATOM 3279 C C . THR B 1 136 ? 3.445 -0.994 8.859 1 96.25 136 THR B C 1
ATOM 3281 O O . THR B 1 136 ? 2.398 -1.646 8.859 1 96.25 136 THR B O 1
ATOM 3284 N N . ILE B 1 137 ? 4.312 -1.141 7.898 1 93.19 137 ILE B N 1
ATOM 3285 C CA . ILE B 1 137 ? 4.219 -2.299 7.016 1 93.19 137 ILE B CA 1
ATOM 3286 C C . ILE B 1 137 ? 4.41 -3.58 7.824 1 93.19 137 ILE B C 1
ATOM 3288 O O . ILE B 1 137 ? 3.633 -4.527 7.691 1 93.19 137 ILE B O 1
ATOM 3292 N N . ALA B 1 138 ? 5.426 -3.574 8.641 1 94.94 138 ALA B N 1
ATOM 3293 C CA . ALA B 1 138 ? 5.715 -4.738 9.484 1 94.94 138 ALA B CA 1
ATOM 3294 C C . ALA B 1 138 ? 4.543 -5.051 10.406 1 94.94 138 ALA B C 1
ATOM 3296 O O . ALA B 1 138 ? 4.105 -6.199 10.5 1 94.94 138 ALA B O 1
ATOM 3297 N N . SER B 1 139 ? 4.066 -4.02 11.039 1 96.94 139 SER B N 1
ATOM 3298 C CA . SER B 1 139 ? 2.971 -4.27 11.969 1 96.94 139 SER B CA 1
ATOM 3299 C C . SER B 1 139 ? 1.701 -4.676 11.227 1 96.94 139 SER B C 1
ATOM 3301 O O . SER B 1 139 ? 0.884 -5.438 11.75 1 96.94 139 SER B O 1
ATOM 3303 N N . SER B 1 140 ? 1.54 -4.152 10.023 1 97 140 SER B N 1
ATOM 3304 C CA . SER B 1 140 ? 0.397 -4.578 9.227 1 97 140 SER B CA 1
ATOM 3305 C C . SER B 1 140 ? 0.404 -6.09 9.016 1 97 140 SER B C 1
ATOM 3307 O O . SER B 1 140 ? -0.649 -6.73 9.039 1 97 140 SER B O 1
ATOM 3309 N N . LEU B 1 141 ? 1.546 -6.664 8.812 1 95.94 141 LEU B N 1
ATOM 3310 C CA . LEU B 1 141 ? 1.66 -8.109 8.672 1 95.94 141 LEU B CA 1
ATOM 3311 C C . LEU B 1 141 ? 1.302 -8.812 9.977 1 95.94 141 LEU B C 1
ATOM 3313 O O . LEU B 1 141 ? 0.557 -9.797 9.969 1 95.94 141 LEU B O 1
ATOM 3317 N N . VAL B 1 142 ? 1.799 -8.273 11.023 1 97.56 142 VAL B N 1
ATOM 3318 C CA . VAL B 1 142 ? 1.521 -8.844 12.336 1 97.56 142 VAL B CA 1
ATOM 3319 C C . VAL B 1 142 ? 0.019 -8.812 12.609 1 97.56 142 VAL B C 1
ATOM 3321 O O . VAL B 1 142 ? -0.574 -9.828 12.977 1 97.56 142 VAL B O 1
ATOM 3324 N N . TYR B 1 143 ? -0.538 -7.668 12.398 1 98.19 143 TYR B N 1
ATOM 3325 C CA . TYR B 1 143 ? -1.961 -7.488 12.664 1 98.19 143 TYR B CA 1
ATOM 3326 C C . TYR B 1 143 ? -2.805 -8.32 11.703 1 98.19 143 TYR B C 1
ATOM 3328 O O . TYR B 1 143 ? -3.844 -8.859 12.094 1 98.19 143 TYR B O 1
ATOM 3336 N N . GLY B 1 144 ? -2.398 -8.406 10.484 1 97 144 GLY B N 1
ATOM 3337 C CA . GLY B 1 144 ? -3.078 -9.305 9.562 1 97 144 GLY B CA 1
ATOM 3338 C C . GLY B 1 144 ? -3.086 -10.742 10.039 1 97 144 GLY B C 1
ATOM 3339 O O . GLY B 1 144 ? -4.113 -11.422 9.953 1 97 144 GLY B O 1
ATOM 3340 N N . GLY B 1 145 ? -1.918 -11.172 10.508 1 96.62 145 GLY B N 1
ATOM 3341 C CA . GLY B 1 145 ? -1.841 -12.508 11.086 1 96.62 145 GLY B CA 1
ATOM 3342 C C . GLY B 1 145 ? -2.74 -12.688 12.297 1 96.62 145 GLY B C 1
ATOM 3343 O O . GLY B 1 145 ? -3.357 -13.742 12.469 1 96.62 145 GLY B O 1
ATOM 3344 N N . LEU B 1 146 ? -2.812 -11.695 13.078 1 97.94 146 LEU B N 1
ATOM 3345 C CA . LEU B 1 146 ? -3.676 -11.742 14.258 1 97.94 146 LEU B CA 1
ATOM 3346 C C . LEU B 1 146 ? -5.137 -11.914 13.852 1 97.94 146 LEU B C 1
ATOM 3348 O O . LEU B 1 146 ? -5.883 -12.656 14.492 1 97.94 146 LEU B O 1
ATOM 3352 N N . ALA B 1 147 ? -5.539 -11.195 12.82 1 98.19 147 ALA B N 1
ATOM 3353 C CA . ALA B 1 147 ? -6.91 -11.32 12.336 1 98.19 147 ALA B CA 1
ATOM 3354 C C . ALA B 1 147 ? -7.207 -12.75 11.883 1 98.19 147 ALA B C 1
ATOM 3356 O O . ALA B 1 147 ? -8.281 -13.281 12.172 1 98.19 147 ALA B O 1
ATOM 3357 N N . ILE B 1 148 ? -6.258 -13.336 11.266 1 97.25 148 ILE B N 1
ATOM 3358 C CA . ILE B 1 148 ? -6.414 -14.703 10.781 1 97.25 148 ILE B CA 1
ATOM 3359 C C . ILE B 1 148 ? -6.5 -15.664 11.969 1 97.25 148 ILE B C 1
ATOM 3361 O O . ILE B 1 148 ? -7.328 -16.578 11.984 1 97.25 148 ILE B O 1
ATOM 3365 N N . LEU B 1 149 ? -5.715 -15.438 12.938 1 97 149 LEU B N 1
ATOM 3366 C CA . LEU B 1 149 ? -5.695 -16.297 14.109 1 97 149 LEU B CA 1
ATOM 3367 C C . LEU B 1 149 ? -7.012 -16.219 14.875 1 97 149 LEU B C 1
ATOM 3369 O O . LEU B 1 149 ? -7.512 -17.219 15.383 1 97 149 LEU B O 1
ATOM 3373 N N . ILE B 1 150 ? -7.566 -15.039 14.945 1 97.38 150 ILE B N 1
ATOM 3374 C CA . ILE B 1 150 ? -8.82 -14.828 15.664 1 97.38 150 ILE B CA 1
ATOM 3375 C C . ILE B 1 150 ? -9.953 -15.57 14.953 1 97.38 150 ILE B C 1
ATOM 3377 O O . ILE B 1 150 ? -10.812 -16.172 15.609 1 97.38 150 ILE B O 1
ATOM 3381 N N . THR B 1 151 ? -9.953 -15.641 13.664 1 96.75 151 THR B N 1
ATOM 3382 C CA . THR B 1 151 ? -11.078 -16.172 12.898 1 96.75 151 THR B CA 1
ATOM 3383 C C . THR B 1 151 ? -10.828 -17.625 12.508 1 96.75 151 THR B C 1
ATOM 3385 O O . THR B 1 151 ? -11.742 -18.328 12.078 1 96.75 151 THR B O 1
ATOM 3388 N N . GLY B 1 152 ? -9.555 -18.062 12.672 1 94.62 152 GLY B N 1
ATOM 3389 C CA . GLY B 1 152 ? -9.188 -19.344 12.117 1 94.62 152 GLY B CA 1
ATOM 3390 C C . GLY B 1 152 ? -9.164 -19.359 10.602 1 94.62 152 GLY B C 1
ATOM 3391 O O . GLY B 1 152 ? -9.328 -20.406 9.977 1 94.62 152 GLY B O 1
ATOM 3392 N N . GLY B 1 153 ? -9.07 -18.172 10.031 1 93.31 153 GLY B N 1
ATOM 3393 C CA . GLY B 1 153 ? -9 -18.047 8.586 1 93.31 153 GLY B CA 1
ATOM 3394 C C . GLY B 1 153 ? -10.367 -18.047 7.926 1 93.31 153 GLY B C 1
ATOM 3395 O O . GLY B 1 153 ? -10.477 -17.922 6.703 1 93.31 153 GLY B O 1
ATOM 3396 N N . PHE B 1 154 ? -11.414 -18 8.758 1 95.12 154 PHE B N 1
ATOM 3397 C CA . PHE B 1 154 ? -12.766 -18.094 8.219 1 95.12 154 PHE B CA 1
ATOM 3398 C C . PHE B 1 154 ? -13.555 -16.828 8.555 1 95.12 154 PHE B C 1
ATOM 3400 O O . PHE B 1 154 ? -13.141 -16.031 9.398 1 95.12 154 PHE B O 1
ATOM 3407 N N . LEU B 1 155 ? -14.656 -16.672 7.797 1 96.81 155 LEU B N 1
ATOM 3408 C CA . LEU B 1 155 ? -15.594 -15.602 8.109 1 96.81 155 LEU B CA 1
ATOM 3409 C C . LEU B 1 155 ? -16.406 -15.922 9.359 1 96.81 155 LEU B C 1
ATOM 3411 O O . LEU B 1 155 ? -16.703 -17.078 9.625 1 96.81 155 LEU B O 1
ATOM 3415 N N . ILE B 1 156 ? -16.672 -14.875 10.156 1 98.25 156 ILE B N 1
ATOM 3416 C CA . ILE B 1 156 ? -17.547 -14.992 11.312 1 98.25 156 ILE B CA 1
ATOM 3417 C C . ILE B 1 156 ? -18.875 -14.281 11.039 1 98.25 156 ILE B C 1
ATOM 3419 O O . ILE B 1 156 ? -18.922 -13.047 10.984 1 98.25 156 ILE B O 1
ATOM 3423 N N . SER B 1 157 ? -19.891 -15.055 10.859 1 98 157 SER B N 1
ATOM 3424 C CA . SER B 1 157 ? -21.219 -14.477 10.664 1 98 157 SER B CA 1
ATOM 3425 C C . SER B 1 157 ? -21.859 -14.078 11.992 1 98 157 SER B C 1
ATOM 3427 O O . SER B 1 157 ? -21.781 -14.82 12.969 1 98 157 SER B O 1
ATOM 3429 N N . VAL B 1 158 ? -22.422 -12.844 11.953 1 98 158 VAL B N 1
ATOM 3430 C CA . VAL B 1 158 ? -23.078 -12.352 13.164 1 98 158 VAL B CA 1
ATOM 3431 C C . VAL B 1 158 ? -24.562 -12.102 12.883 1 98 158 VAL B C 1
ATOM 3433 O O . VAL B 1 158 ? -24.953 -10.984 12.516 1 98 158 VAL B O 1
ATOM 3436 N N . PRO B 1 159 ? -25.438 -13.016 13.172 1 93.56 159 PRO B N 1
ATOM 3437 C CA . PRO B 1 159 ? -26.844 -12.875 12.812 1 93.56 159 PRO B CA 1
ATOM 3438 C C . PRO B 1 159 ? -27.625 -12 13.797 1 93.56 159 PRO B C 1
ATOM 3440 O O . PRO B 1 159 ? -28.75 -11.602 13.516 1 93.56 159 PRO B O 1
ATOM 3443 N N . ASP B 1 160 ? -27.047 -11.492 14.773 1 95.25 160 ASP B N 1
ATOM 3444 C CA . ASP B 1 160 ? -27.75 -10.719 15.789 1 95.25 160 ASP B CA 1
ATOM 3445 C C . ASP B 1 160 ? -28.062 -9.312 15.289 1 95.25 160 ASP B C 1
ATOM 3447 O O . ASP B 1 160 ? -27.172 -8.594 14.844 1 95.25 160 ASP B O 1
ATOM 3451 N N . GLU B 1 161 ? -29.281 -8.922 15.461 1 94.75 161 GLU B N 1
ATOM 3452 C CA . GLU B 1 161 ? -29.75 -7.629 14.969 1 94.75 161 GLU B CA 1
ATOM 3453 C C . GLU B 1 161 ? -29.078 -6.48 15.727 1 94.75 161 GLU B C 1
ATOM 3455 O O . GLU B 1 161 ? -28.844 -5.414 15.156 1 94.75 161 GLU B O 1
ATOM 3460 N N . ALA B 1 162 ? -28.875 -6.684 16.953 1 96.38 162 ALA B N 1
ATOM 3461 C CA . ALA B 1 162 ? -28.219 -5.652 17.75 1 96.38 162 ALA B CA 1
ATOM 3462 C C . ALA B 1 162 ? -26.828 -5.324 17.188 1 96.38 162 ALA B C 1
ATOM 3464 O O . ALA B 1 162 ? -26.375 -4.18 17.266 1 96.38 162 ALA B O 1
ATOM 3465 N N . PHE B 1 163 ? -26.219 -6.312 16.578 1 97.31 163 PHE B N 1
ATOM 3466 C CA . PHE B 1 163 ? -24.891 -6.137 15.992 1 97.31 163 PHE B CA 1
ATOM 3467 C C . PHE B 1 163 ? -24.969 -5.27 14.742 1 97.31 163 PHE B C 1
ATOM 3469 O O . PHE B 1 163 ? -24.047 -4.508 14.445 1 97.31 163 PHE B O 1
ATOM 3476 N N . ALA B 1 164 ? -26.078 -5.312 14.117 1 96.5 164 ALA B N 1
ATOM 3477 C CA . ALA B 1 164 ? -26.234 -4.609 12.844 1 96.5 164 ALA B CA 1
ATOM 3478 C C . ALA B 1 164 ? -26.656 -3.16 13.062 1 96.5 164 ALA B C 1
ATOM 3480 O O . ALA B 1 164 ? -26.625 -2.348 12.141 1 96.5 164 ALA B O 1
ATOM 3481 N N . ALA B 1 165 ? -26.953 -2.799 14.227 1 94.38 165 ALA B N 1
ATOM 3482 C CA . ALA B 1 165 ? -27.578 -1.517 14.539 1 94.38 165 ALA B CA 1
ATOM 3483 C C . ALA B 1 165 ? -26.641 -0.357 14.227 1 94.38 165 ALA B C 1
ATOM 3485 O O . ALA B 1 165 ? -27.078 0.689 13.742 1 94.38 165 ALA B O 1
ATOM 3486 N N . LEU B 1 166 ? -25.375 -0.526 14.422 1 96.06 166 LEU B N 1
ATOM 3487 C CA . LEU B 1 166 ? -24.422 0.549 14.18 1 96.06 166 LEU B CA 1
ATOM 3488 C C . LEU B 1 166 ? -24.281 0.825 12.688 1 96.06 166 LEU B C 1
ATOM 3490 O O . LEU B 1 166 ? -24.328 1.979 12.258 1 96.06 166 LEU B O 1
ATOM 3494 N N . GLY B 1 167 ? -24.125 -0.239 11.938 1 95.75 167 GLY B N 1
ATOM 3495 C CA . GLY B 1 167 ? -23.859 -0.102 10.523 1 95.75 167 GLY B CA 1
ATOM 3496 C C . GLY B 1 167 ? -25.094 0.125 9.688 1 95.75 167 GLY B C 1
ATOM 3497 O O . GLY B 1 167 ? -25.031 0.74 8.617 1 95.75 167 GLY B O 1
ATOM 3498 N N . ARG B 1 168 ? -26.25 -0.328 10.203 1 96 168 ARG B N 1
ATOM 3499 C CA . ARG B 1 168 ? -27.469 -0.253 9.398 1 96 168 ARG B CA 1
ATOM 3500 C C . ARG B 1 168 ? -28.5 0.658 10.062 1 96 168 ARG B C 1
ATOM 3502 O O . ARG B 1 168 ? -29.484 1.045 9.43 1 96 168 ARG B O 1
ATOM 3509 N N . GLY B 1 169 ? -28.281 1.031 11.281 1 95.12 169 GLY B N 1
ATOM 3510 C CA . GLY B 1 169 ? -29.25 1.814 12.023 1 95.12 169 GLY B CA 1
ATOM 3511 C C . GLY B 1 169 ? -29.344 3.254 11.555 1 95.12 169 GLY B C 1
ATOM 3512 O O . GLY B 1 169 ? -28.422 3.762 10.906 1 95.12 169 GLY B O 1
ATOM 3513 N N . ARG B 1 170 ? -30.531 3.859 11.898 1 95.94 170 ARG B N 1
ATOM 3514 C CA . ARG B 1 170 ? -30.797 5.234 11.484 1 95.94 170 ARG B CA 1
ATOM 3515 C C . ARG B 1 170 ? -31.453 6.031 12.609 1 95.94 170 ARG B C 1
ATOM 3517 O O . ARG B 1 170 ? -32.125 5.457 13.469 1 95.94 170 ARG B O 1
ATOM 3524 N N . VAL B 1 171 ? -31.188 7.25 12.734 1 95.56 171 VAL B N 1
ATOM 3525 C CA . VAL B 1 171 ? -31.922 8.25 13.492 1 95.56 171 VAL B CA 1
ATOM 3526 C C . VAL B 1 171 ? -32.656 9.188 12.539 1 95.56 171 VAL B C 1
ATOM 3528 O O . VAL B 1 171 ? -32.062 10.125 11.992 1 95.56 171 VAL B O 1
ATOM 3531 N N . GLY B 1 172 ? -33.969 8.898 12.352 1 94.62 172 GLY B N 1
ATOM 3532 C CA . GLY B 1 172 ? -34.688 9.562 11.258 1 94.62 172 GLY B CA 1
ATOM 3533 C C . GLY B 1 172 ? -34.156 9.156 9.891 1 94.62 172 GLY B C 1
ATOM 3534 O O . GLY B 1 172 ? -34.031 7.961 9.602 1 94.62 172 GLY B O 1
ATOM 3535 N N . PRO B 1 173 ? -33.875 10.102 9.039 1 93.94 173 PRO B N 1
ATOM 3536 C CA . PRO B 1 173 ? -33.344 9.781 7.707 1 93.94 173 PRO B CA 1
ATOM 3537 C C . PRO B 1 173 ? -31.844 9.609 7.688 1 93.94 173 PRO B C 1
ATOM 3539 O O . PRO B 1 173 ? -31.266 9.227 6.66 1 93.94 173 PRO B O 1
ATOM 3542 N N . ILE B 1 174 ? -31.203 9.797 8.781 1 97.25 174 ILE B N 1
ATOM 3543 C CA . ILE B 1 174 ? -29.75 9.844 8.812 1 97.25 174 ILE B CA 1
ATOM 3544 C C . ILE B 1 174 ? -29.203 8.547 9.414 1 97.25 174 ILE B C 1
ATOM 3546 O O . ILE B 1 174 ? -29.594 8.148 10.508 1 97.25 174 ILE B O 1
ATOM 3550 N N . ASN B 1 175 ? -28.312 7.891 8.672 1 97.75 175 ASN B N 1
ATOM 3551 C CA . ASN B 1 175 ? -27.656 6.699 9.195 1 97.75 175 ASN B CA 1
ATOM 3552 C C . ASN B 1 175 ? -26.781 7.02 10.406 1 97.75 175 ASN B C 1
ATOM 3554 O O . ASN B 1 175 ? -26.156 8.078 10.461 1 97.75 175 ASN B O 1
ATOM 3558 N N . VAL B 1 176 ? -26.719 6.117 11.359 1 98.06 176 VAL B N 1
ATOM 3559 C CA . VAL B 1 176 ? -25.906 6.277 12.562 1 98.06 176 VAL B CA 1
ATOM 3560 C C . VAL B 1 176 ? -24.453 6.5 12.172 1 98.06 176 VAL B C 1
ATOM 3562 O O . VAL B 1 176 ? -23.75 7.316 12.789 1 98.06 176 VAL B O 1
ATOM 3565 N N . ALA B 1 177 ? -23.984 5.77 11.125 1 98.12 177 ALA B N 1
ATOM 3566 C CA . ALA B 1 177 ? -22.609 5.906 10.656 1 98.12 177 ALA B CA 1
ATOM 3567 C C . ALA B 1 177 ? -22.312 7.344 10.234 1 98.12 177 ALA B C 1
ATOM 3569 O O . ALA B 1 177 ? -21.203 7.844 10.445 1 98.12 177 ALA B O 1
ATOM 3570 N N . VAL B 1 178 ? -23.25 8.008 9.648 1 98.44 178 VAL B N 1
ATOM 3571 C CA . VAL B 1 178 ? -23.062 9.383 9.203 1 98.44 178 VAL B CA 1
ATOM 3572 C C . VAL B 1 178 ? -22.953 10.312 10.414 1 98.44 178 VAL B C 1
ATOM 3574 O O . VAL B 1 178 ? -22.172 11.266 10.398 1 98.44 178 VAL B O 1
ATOM 3577 N N . ILE B 1 179 ? -23.703 10.047 11.414 1 98.5 179 ILE B N 1
ATOM 3578 C CA . ILE B 1 179 ? -23.609 10.812 12.656 1 98.5 179 ILE B CA 1
ATOM 3579 C C . ILE B 1 179 ? -22.219 10.656 13.25 1 98.5 179 ILE B C 1
ATOM 3581 O O . ILE B 1 179 ? -21.594 11.641 13.672 1 98.5 179 ILE B O 1
ATOM 3585 N N . VAL B 1 180 ? -21.703 9.422 13.258 1 98.56 180 VAL B N 1
ATOM 3586 C CA . VAL B 1 180 ? -20.359 9.164 13.758 1 98.56 180 VAL B CA 1
ATOM 3587 C C . VAL B 1 180 ? -19.344 9.93 12.922 1 98.56 180 VAL B C 1
ATOM 3589 O O . VAL B 1 180 ? -18.375 10.469 13.453 1 98.56 180 VAL B O 1
ATOM 3592 N N . LEU B 1 181 ? -19.578 9.945 11.617 1 98.62 181 LEU B N 1
ATOM 3593 C CA . LEU B 1 181 ? -18.703 10.68 10.711 1 98.62 181 LEU B CA 1
ATOM 3594 C C . LEU B 1 181 ? -18.641 12.156 11.094 1 98.62 181 LEU B C 1
ATOM 3596 O O . LEU B 1 181 ? -17.547 12.734 11.18 1 98.62 181 LEU B O 1
ATOM 3600 N N . VAL B 1 182 ? -19.75 12.805 11.328 1 98.5 182 VAL B N 1
ATOM 3601 C CA . VAL B 1 182 ? -19.844 14.219 11.664 1 98.5 182 VAL B CA 1
ATOM 3602 C C . VAL B 1 182 ? -19.156 14.477 13.008 1 98.5 182 VAL B C 1
ATOM 3604 O O . VAL B 1 182 ? -18.422 15.453 13.164 1 98.5 182 VAL B O 1
ATOM 3607 N N . ILE B 1 183 ? -19.391 13.609 13.953 1 98.69 183 ILE B N 1
ATOM 3608 C CA . ILE B 1 183 ? -18.766 13.734 15.258 1 98.69 183 ILE B CA 1
ATOM 3609 C C . ILE B 1 183 ? -17.25 13.609 15.125 1 98.69 183 ILE B C 1
ATOM 3611 O O . ILE B 1 183 ? -16.5 14.406 15.695 1 98.69 183 ILE B O 1
ATOM 3615 N N . ALA B 1 184 ? -16.812 12.617 14.344 1 98.75 184 ALA B N 1
ATOM 3616 C CA . ALA B 1 184 ? -15.383 12.43 14.125 1 98.75 184 ALA B CA 1
ATOM 3617 C C . ALA B 1 184 ? -14.766 13.656 13.469 1 98.75 184 ALA B C 1
ATOM 3619 O O . ALA B 1 184 ? -13.672 14.086 13.836 1 98.75 184 ALA B O 1
ATOM 3620 N N . MET B 1 185 ? -15.484 14.172 12.477 1 98.62 185 MET B N 1
ATOM 3621 C CA . MET B 1 185 ? -14.984 15.367 11.805 1 98.62 185 MET B CA 1
ATOM 3622 C C . MET B 1 185 ? -14.82 16.516 12.789 1 98.62 185 MET B C 1
ATOM 3624 O O . MET B 1 185 ? -13.805 17.219 12.773 1 98.62 185 MET B O 1
ATOM 3628 N N . ALA B 1 186 ? -15.797 16.719 13.633 1 98.56 186 ALA B N 1
ATOM 3629 C CA . ALA B 1 186 ? -15.75 17.781 14.641 1 98.56 186 ALA B CA 1
ATOM 3630 C C . ALA B 1 186 ? -14.602 17.547 15.625 1 98.56 186 ALA B C 1
ATOM 3632 O O . ALA B 1 186 ? -13.852 18.469 15.945 1 98.56 186 ALA B O 1
ATOM 3633 N N . VAL B 1 187 ? -14.422 16.312 16.031 1 98.62 187 VAL B N 1
ATOM 3634 C CA . VAL B 1 187 ? -13.414 15.969 17.031 1 98.62 187 VAL B CA 1
ATOM 3635 C C . VAL B 1 187 ? -12.016 16.156 16.438 1 98.62 187 VAL B C 1
ATOM 3637 O O . VAL B 1 187 ? -11.164 16.812 17.031 1 98.62 187 VAL B O 1
ATOM 3640 N N . PHE B 1 188 ? -11.766 15.586 15.289 1 98.75 188 PHE B N 1
ATOM 3641 C CA . PHE B 1 188 ? -10.438 15.656 14.695 1 98.75 188 PHE B CA 1
ATOM 3642 C C . PHE B 1 188 ? -10.102 17.078 14.289 1 98.75 188 PHE B C 1
ATOM 3644 O O . PHE B 1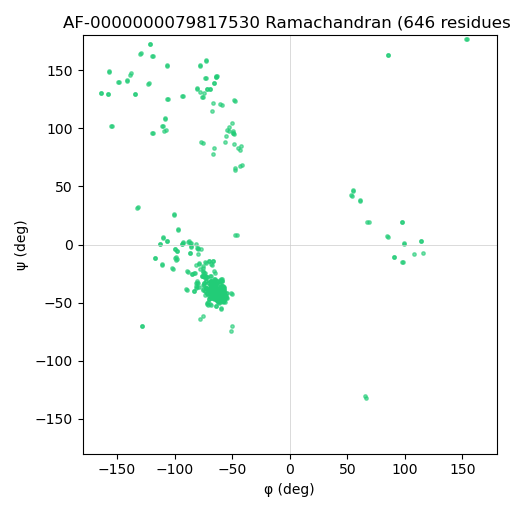 188 ? -8.945 17.516 14.391 1 98.75 188 PHE B O 1
ATOM 3651 N N . THR B 1 189 ? -11.148 17.844 13.797 1 98.31 189 THR B N 1
ATOM 3652 C CA . THR B 1 189 ? -10.93 19.25 13.484 1 98.31 189 THR B CA 1
ATOM 3653 C C . THR B 1 189 ? -10.586 20.031 14.75 1 98.31 189 THR B C 1
ATOM 3655 O O . THR B 1 189 ? -9.68 20.859 14.734 1 98.31 189 THR B O 1
ATOM 3658 N N . TYR B 1 190 ? -11.25 19.781 15.836 1 98.31 190 TYR B N 1
ATOM 3659 C CA . TYR B 1 190 ? -10.984 20.453 17.094 1 98.31 190 TYR B CA 1
ATOM 3660 C C . TYR B 1 190 ? -9.602 20.109 17.625 1 98.31 190 TYR B C 1
ATOM 3662 O O . TYR B 1 190 ? -8.867 20.984 18.094 1 98.31 190 TYR B O 1
ATOM 3670 N N . ILE B 1 191 ? -9.211 18.797 17.578 1 98.38 191 ILE B N 1
ATOM 3671 C CA . ILE B 1 191 ? -7.902 18.375 18.047 1 98.38 191 ILE B CA 1
ATOM 3672 C C . ILE B 1 191 ? -6.805 19.109 17.281 1 98.38 191 ILE B C 1
ATOM 3674 O O . ILE B 1 191 ? -5.863 19.625 17.875 1 98.38 191 ILE B O 1
ATOM 3678 N N . LEU B 1 192 ? -6.965 19.219 16 1 97.94 192 LEU B N 1
ATOM 3679 C CA . LEU B 1 192 ? -5.91 19.766 15.156 1 97.94 192 LEU B CA 1
ATOM 3680 C C . LEU B 1 192 ? -5.883 21.281 15.227 1 97.94 192 LEU B C 1
ATOM 3682 O O . LEU B 1 192 ? -4.809 21.891 15.227 1 97.94 192 LEU B O 1
ATOM 3686 N N . ASN B 1 193 ? -7.105 21.922 15.328 1 97.06 193 ASN B N 1
ATOM 3687 C CA . ASN B 1 193 ? -7.16 23.375 15.172 1 97.06 193 ASN B CA 1
ATOM 3688 C C . ASN B 1 193 ? -7.5 24.062 16.484 1 97.06 193 ASN B C 1
ATOM 3690 O O . ASN B 1 193 ? -7.309 25.281 16.625 1 97.06 193 ASN B O 1
ATOM 3694 N N . GLY B 1 194 ? -8.008 23.328 17.422 1 97.62 194 GLY B N 1
ATOM 3695 C CA . GLY B 1 194 ? -8.531 23.969 18.609 1 97.62 194 GLY B CA 1
ATOM 3696 C C . GLY B 1 194 ? -7.73 23.656 19.859 1 97.62 194 GLY B C 1
ATOM 3697 O O . GLY B 1 194 ? -8.062 24.125 20.953 1 97.62 194 GLY B O 1
ATOM 3698 N N . THR B 1 195 ? -6.668 22.875 19.75 1 98 195 THR B N 1
ATOM 3699 C CA . THR B 1 195 ? -5.945 22.469 20.953 1 98 195 THR B CA 1
ATOM 3700 C C . THR B 1 195 ? -4.449 22.719 20.781 1 98 195 THR B C 1
ATOM 3702 O O . THR B 1 195 ? -3.975 22.984 19.672 1 98 195 THR B O 1
ATOM 3705 N N . THR B 1 196 ? -3.727 22.703 21.938 1 97.81 196 THR B N 1
ATOM 3706 C CA . THR B 1 196 ? -2.273 22.812 21.938 1 97.81 196 THR B CA 1
ATOM 3707 C C . THR B 1 196 ? -1.631 21.594 21.266 1 97.81 196 THR B C 1
ATOM 3709 O O . THR B 1 196 ? -0.59 21.719 20.625 1 97.81 196 THR B O 1
ATOM 3712 N N . VAL B 1 197 ? -2.289 20.5 21.359 1 97.69 197 VAL B N 1
ATOM 3713 C CA . VAL B 1 197 ? -1.791 19.281 20.75 1 97.69 197 VAL B CA 1
ATOM 3714 C C . VAL B 1 197 ? -1.731 19.453 19.234 1 97.69 197 VAL B C 1
ATOM 3716 O O . VAL B 1 197 ? -0.765 19.031 18.594 1 97.69 197 VAL B O 1
ATOM 3719 N N . GLY B 1 198 ? -2.783 20 18.703 1 98.38 198 GLY B N 1
ATOM 3720 C CA . GLY B 1 198 ? -2.797 20.266 17.266 1 98.38 198 GLY B CA 1
ATOM 3721 C C . GLY B 1 198 ? -1.642 21.141 16.812 1 98.38 198 GLY B C 1
ATOM 3722 O O . GLY B 1 198 ? -1.02 20.875 15.789 1 98.38 198 GLY B O 1
ATOM 3723 N N . ARG B 1 199 ? -1.314 22.141 17.625 1 98.25 199 ARG B N 1
ATOM 3724 C CA . ARG B 1 199 ? -0.184 23 17.312 1 98.25 199 ARG B CA 1
ATOM 3725 C C . ARG B 1 199 ? 1.129 22.234 17.344 1 98.25 199 ARG B C 1
ATOM 3727 O O . ARG B 1 199 ? 2.018 22.453 16.531 1 98.25 199 ARG B O 1
ATOM 3734 N N . TYR B 1 200 ? 1.175 21.359 18.281 1 98.75 200 TYR B N 1
ATOM 3735 C CA . TYR B 1 200 ? 2.383 20.547 18.391 1 98.75 200 TYR B CA 1
ATOM 3736 C C . TYR B 1 200 ? 2.512 19.578 17.219 1 98.75 200 TYR B C 1
ATOM 3738 O O . TYR B 1 200 ? 3.619 19.312 16.75 1 98.75 200 TYR B O 1
ATOM 3746 N N . VAL B 1 201 ? 1.397 19.062 16.719 1 98.69 201 VAL B N 1
ATOM 3747 C CA . VAL B 1 201 ? 1.4 18.156 15.57 1 98.69 201 VAL B CA 1
ATOM 3748 C C . VAL B 1 201 ? 1.98 18.891 14.359 1 98.69 201 VAL B C 1
ATOM 3750 O O . VAL B 1 201 ? 2.859 18.359 13.672 1 98.69 201 VAL B O 1
ATOM 3753 N N . TYR B 1 202 ? 1.562 20.141 14.141 1 98.5 202 TYR B N 1
ATOM 3754 C CA . TYR B 1 202 ? 2.072 20.922 13.023 1 98.5 202 TYR B CA 1
ATOM 3755 C C . TYR B 1 202 ? 3.549 21.25 13.211 1 98.5 202 TYR B C 1
ATOM 3757 O O . TYR B 1 202 ? 4.332 21.188 12.266 1 98.5 202 TYR B O 1
ATOM 3765 N N . ALA B 1 203 ? 3.904 21.562 14.406 1 98.44 203 ALA B N 1
ATOM 3766 C CA . ALA B 1 203 ? 5.289 21.938 14.703 1 98.44 203 ALA B CA 1
ATOM 3767 C C . ALA B 1 203 ? 6.227 20.75 14.477 1 98.44 203 ALA B C 1
ATOM 3769 O O . ALA B 1 203 ? 7.289 20.891 13.867 1 98.44 203 ALA B O 1
ATOM 3770 N N . VAL B 1 204 ? 5.812 19.594 14.969 1 98.44 204 VAL B N 1
ATOM 3771 C CA . VAL B 1 204 ? 6.617 18.375 14.805 1 98.44 204 VAL B CA 1
ATOM 3772 C C . VAL B 1 204 ? 6.777 18.062 13.32 1 98.44 204 VAL B C 1
ATOM 3774 O O . VAL B 1 204 ? 7.867 17.703 12.867 1 98.44 204 VAL B O 1
ATOM 3777 N N . GLY B 1 205 ? 5.695 18.219 12.609 1 97.62 205 GLY B N 1
ATOM 3778 C CA . GLY B 1 205 ? 5.734 17.938 11.18 1 97.62 205 GLY B CA 1
ATOM 3779 C C . GLY B 1 205 ? 6.559 18.953 10.406 1 97.62 205 GLY B C 1
ATOM 3780 O O . GLY B 1 205 ? 7.145 18.625 9.375 1 97.62 205 GLY B O 1
ATOM 3781 N N . GLY B 1 206 ? 6.566 20.141 10.867 1 96.38 206 GLY B N 1
ATOM 3782 C CA . GLY B 1 206 ? 7.336 21.188 10.203 1 96.38 206 GLY B CA 1
ATOM 3783 C C . GLY B 1 206 ? 8.836 21.016 10.367 1 96.38 206 GLY B C 1
ATOM 3784 O O . GLY B 1 206 ? 9.586 21.078 9.391 1 96.38 206 GLY B O 1
ATOM 3785 N N . ASN B 1 207 ? 9.211 20.875 11.594 1 96.81 207 ASN B N 1
ATOM 3786 C CA . ASN B 1 207 ? 10.609 20.656 11.938 1 96.81 207 ASN B CA 1
ATOM 3787 C C . ASN B 1 207 ? 10.75 19.922 13.273 1 96.81 207 ASN B C 1
ATOM 3789 O O . ASN B 1 207 ? 10.719 20.547 14.336 1 96.81 207 ASN B O 1
ATOM 3793 N N . GLU B 1 208 ? 11.016 18.703 13.164 1 96.56 208 GLU B N 1
ATOM 3794 C CA . GLU B 1 208 ? 11.047 17.859 14.359 1 96.56 208 GLU B CA 1
ATOM 3795 C C . GLU B 1 208 ? 12.133 18.328 15.328 1 96.56 208 GLU B C 1
ATOM 3797 O O . GLU B 1 208 ? 11.914 18.359 16.547 1 96.56 208 GLU B O 1
ATOM 3802 N N . GLU B 1 209 ? 13.281 18.641 14.797 1 95.88 209 GLU B N 1
ATOM 3803 C CA . GLU B 1 209 ? 14.398 19.062 15.633 1 95.88 209 GLU B CA 1
ATOM 3804 C C . GLU B 1 209 ? 14.086 20.391 16.328 1 95.88 209 GLU B C 1
ATOM 3806 O O . GLU B 1 209 ? 14.328 20.531 17.531 1 95.88 209 GLU B O 1
ATOM 3811 N N . ALA B 1 210 ? 13.57 21.281 15.555 1 97.44 210 ALA B N 1
ATOM 3812 C CA . ALA B 1 210 ? 13.203 22.578 16.125 1 97.44 210 ALA B CA 1
ATOM 3813 C C . ALA B 1 210 ? 12.117 22.406 17.188 1 97.44 210 ALA B C 1
ATOM 3815 O O . ALA B 1 210 ? 12.148 23.078 18.219 1 97.44 210 ALA B O 1
ATOM 3816 N N . ALA B 1 211 ? 11.188 21.516 16.906 1 98.06 211 ALA B N 1
ATOM 3817 C CA . ALA B 1 211 ? 10.117 21.266 17.859 1 98.06 211 ALA B CA 1
ATOM 3818 C C . ALA B 1 211 ? 10.672 20.703 19.172 1 98.06 211 ALA B C 1
ATOM 3820 O O . ALA B 1 211 ? 10.281 21.125 20.25 1 98.06 211 ALA B O 1
ATOM 3821 N N . SER B 1 212 ? 11.586 19.781 19.047 1 97.38 212 SER B N 1
ATOM 3822 C CA . SER B 1 212 ? 12.203 19.188 20.234 1 97.38 212 SER B CA 1
ATOM 3823 C C . SER B 1 212 ? 12.953 20.234 21.047 1 97.38 212 SER B C 1
ATOM 3825 O O . SER B 1 212 ? 12.867 20.25 22.281 1 97.38 212 SER B O 1
ATOM 3827 N N . LEU B 1 213 ? 13.664 21.062 20.406 1 97.12 213 LEU B N 1
ATOM 3828 C CA . LEU B 1 213 ? 14.445 22.109 21.062 1 97.12 213 LEU B CA 1
ATOM 3829 C C . LEU B 1 213 ? 13.539 23.125 21.75 1 97.12 213 LEU B C 1
ATOM 3831 O O . LEU B 1 213 ? 13.961 23.812 22.688 1 97.12 213 LEU B O 1
ATOM 3835 N N . SER B 1 214 ? 12.312 23.203 21.297 1 97.5 214 SER B N 1
ATOM 3836 C CA . SER B 1 214 ? 11.359 24.141 21.891 1 97.5 214 SER B CA 1
ATOM 3837 C C . SER B 1 214 ? 10.617 23.5 23.062 1 97.5 214 SER B C 1
ATOM 3839 O O . SER B 1 214 ? 9.68 24.094 23.594 1 97.5 214 SER B O 1
ATOM 3841 N N . GLY B 1 215 ? 10.984 22.25 23.375 1 97.44 215 GLY B N 1
ATOM 3842 C CA . GLY B 1 215 ? 10.438 21.625 24.562 1 97.44 215 GLY B CA 1
ATOM 3843 C C . GLY B 1 215 ? 9.289 20.688 24.281 1 97.44 215 GLY B C 1
ATOM 3844 O O . GLY B 1 215 ? 8.727 20.094 25.203 1 97.44 215 GLY B O 1
ATOM 3845 N N . ILE B 1 216 ? 8.961 20.547 23.078 1 98.19 216 ILE B N 1
ATOM 3846 C CA . ILE B 1 216 ? 7.879 19.641 22.719 1 98.19 216 ILE B CA 1
ATOM 3847 C C . ILE B 1 216 ? 8.359 18.188 22.797 1 98.19 216 ILE B C 1
ATOM 3849 O O . ILE B 1 216 ? 9.43 17.859 22.266 1 98.19 216 ILE B O 1
ATOM 3853 N N . ARG B 1 217 ? 7.594 17.391 23.562 1 98.31 217 ARG B N 1
ATOM 3854 C CA . ARG B 1 217 ? 7.914 15.969 23.609 1 98.31 217 ARG B CA 1
ATOM 3855 C C . ARG B 1 217 ? 7.457 15.273 22.328 1 98.31 217 ARG B C 1
ATOM 3857 O O . ARG B 1 217 ? 6.383 14.672 22.297 1 98.31 217 ARG B O 1
ATOM 3864 N N . VAL B 1 218 ? 8.297 15.273 21.328 1 98.19 218 VAL B N 1
ATOM 3865 C CA . VAL B 1 218 ? 7.996 14.797 19.984 1 98.19 218 VAL B CA 1
ATOM 3866 C C . VAL B 1 218 ? 7.469 13.367 20.031 1 98.19 218 VAL B C 1
ATOM 3868 O O . VAL B 1 218 ? 6.492 13.031 19.359 1 98.19 218 VAL B O 1
ATOM 3871 N N . GLY B 1 219 ? 8.062 12.547 20.844 1 98.12 219 GLY B N 1
ATOM 3872 C CA . GLY B 1 219 ? 7.637 11.156 20.969 1 98.12 219 GLY B CA 1
ATOM 3873 C C . GLY B 1 219 ? 6.188 11.016 21.375 1 98.12 219 GLY B C 1
ATOM 3874 O O . GLY B 1 219 ? 5.453 10.195 20.812 1 98.12 219 GLY B O 1
ATOM 3875 N N . ARG B 1 220 ? 5.77 11.773 22.297 1 98.56 220 ARG B N 1
ATOM 3876 C CA . ARG B 1 220 ? 4.398 11.703 22.781 1 98.56 220 ARG B CA 1
ATOM 3877 C C . ARG B 1 220 ? 3.41 12.133 21.703 1 98.56 220 ARG B C 1
ATOM 3879 O O . ARG B 1 220 ? 2.312 11.578 21.609 1 98.56 220 ARG B O 1
ATOM 3886 N N . ILE B 1 221 ? 3.834 13.133 20.984 1 98.75 221 ILE B N 1
ATOM 3887 C CA . ILE B 1 221 ? 2.969 13.625 19.922 1 98.75 221 ILE B CA 1
ATOM 3888 C C . ILE B 1 221 ? 2.793 12.547 18.859 1 98.75 221 ILE B C 1
ATOM 3890 O O . ILE B 1 221 ? 1.674 12.281 18.406 1 98.75 221 ILE B O 1
ATOM 3894 N N . LYS B 1 222 ? 3.859 11.93 18.484 1 98.56 222 LYS B N 1
ATOM 3895 C CA . LYS B 1 222 ? 3.791 10.867 17.484 1 98.56 222 LYS B CA 1
ATOM 3896 C C . LYS B 1 222 ? 2.957 9.695 17.984 1 98.56 222 LYS B C 1
ATOM 3898 O O . LYS B 1 222 ? 2.094 9.18 17.266 1 98.56 222 LYS B O 1
ATOM 3903 N N . VAL B 1 223 ? 3.199 9.32 19.203 1 98.81 223 VAL B N 1
ATOM 3904 C CA . VAL B 1 223 ? 2.443 8.211 19.781 1 98.81 223 VAL B CA 1
ATOM 3905 C C . VAL B 1 223 ? 0.952 8.547 19.766 1 98.81 223 VAL B C 1
ATOM 3907 O O . VAL B 1 223 ? 0.126 7.695 19.422 1 98.81 223 VAL B O 1
ATOM 3910 N N . MET B 1 224 ? 0.647 9.727 20.078 1 98.81 224 MET B N 1
ATOM 3911 C CA . MET B 1 224 ? -0.751 10.141 20.125 1 98.81 224 MET B CA 1
ATOM 3912 C C . MET B 1 224 ? -1.377 10.07 18.734 1 98.81 224 MET B C 1
ATOM 3914 O O . MET B 1 224 ? -2.506 9.594 18.578 1 98.81 224 MET B O 1
ATOM 3918 N N . THR B 1 225 ? -0.682 10.531 17.703 1 98.88 225 THR B N 1
ATOM 3919 C CA . THR B 1 225 ? -1.256 10.516 16.359 1 98.88 225 THR B CA 1
ATOM 3920 C C . THR B 1 225 ? -1.479 9.078 15.891 1 98.88 225 THR B C 1
ATOM 3922 O O . THR B 1 225 ? -2.498 8.773 15.266 1 98.88 225 THR B O 1
ATOM 3925 N N . PHE B 1 226 ? -0.614 8.164 16.234 1 98.94 226 PHE B N 1
ATOM 3926 C CA . PHE B 1 226 ? -0.784 6.77 15.836 1 98.94 226 PHE B CA 1
ATOM 3927 C C . PHE B 1 226 ? -1.876 6.105 16.672 1 98.94 226 PHE B C 1
ATOM 3929 O O . PHE B 1 226 ? -2.598 5.238 16.172 1 98.94 226 PHE B O 1
ATOM 3936 N N . ALA B 1 227 ? -1.97 6.492 17.891 1 98.94 227 ALA B N 1
ATOM 3937 C CA . ALA B 1 227 ? -3.068 6.004 18.719 1 98.94 227 ALA B CA 1
ATOM 3938 C C . ALA B 1 227 ? -4.418 6.402 18.141 1 98.94 227 ALA B C 1
ATOM 3940 O O . ALA B 1 227 ? -5.332 5.578 18.047 1 98.94 227 ALA B O 1
ATOM 3941 N N . LEU B 1 228 ? -4.488 7.621 17.719 1 98.94 228 LEU B N 1
ATOM 3942 C CA . LEU B 1 228 ? -5.723 8.117 17.125 1 98.94 228 LEU B CA 1
ATOM 3943 C C . LEU B 1 228 ? -5.996 7.438 15.781 1 98.94 228 LEU B C 1
ATOM 3945 O O . LEU B 1 228 ? -7.152 7.191 15.438 1 98.94 228 LEU B O 1
ATOM 3949 N N . SER B 1 229 ? -4.945 7.199 15.031 1 98.94 229 SER B N 1
ATOM 3950 C CA . SER B 1 229 ? -5.09 6.445 13.789 1 98.94 229 SER B CA 1
ATOM 3951 C C . SER B 1 229 ? -5.676 5.059 14.055 1 98.94 229 SER B C 1
ATOM 3953 O O . SER B 1 229 ? -6.559 4.605 13.32 1 98.94 229 SER B O 1
ATOM 3955 N N . GLY B 1 230 ? -5.188 4.434 15.117 1 98.94 230 GLY B N 1
ATOM 3956 C CA . GLY B 1 230 ? -5.723 3.139 15.508 1 98.94 230 GLY B CA 1
ATOM 3957 C C . GLY B 1 230 ? -7.168 3.203 15.969 1 98.94 230 GLY B C 1
ATOM 3958 O O . GLY B 1 230 ? -7.984 2.363 15.586 1 98.94 230 GLY B O 1
ATOM 3959 N N . LEU B 1 231 ? -7.445 4.168 16.766 1 98.94 231 LEU B N 1
ATOM 3960 C CA . LEU B 1 231 ? -8.812 4.359 17.219 1 98.94 231 LEU B CA 1
ATOM 3961 C C . LEU B 1 231 ? -9.766 4.527 16.047 1 98.94 231 LEU B C 1
ATOM 3963 O O . LEU B 1 231 ? -10.828 3.91 16 1 98.94 231 LEU B O 1
ATOM 3967 N N . ALA B 1 232 ? -9.375 5.352 15.102 1 98.94 232 ALA B N 1
ATOM 3968 C CA . ALA B 1 232 ? -10.18 5.59 13.906 1 98.94 232 ALA B CA 1
ATOM 3969 C C . ALA B 1 232 ? -10.375 4.305 13.109 1 98.94 232 ALA B C 1
ATOM 3971 O O . ALA B 1 232 ? -11.477 4.027 12.625 1 98.94 232 ALA B O 1
ATOM 3972 N N . SER B 1 233 ? -9.336 3.523 12.992 1 98.94 233 SER B N 1
ATOM 3973 C CA . SER B 1 233 ? -9.43 2.256 12.273 1 98.94 233 SER B CA 1
ATOM 3974 C C . SER B 1 233 ? -10.383 1.296 12.969 1 98.94 233 SER B C 1
ATOM 3976 O O . SER B 1 233 ? -11.141 0.575 12.312 1 98.94 233 SER B O 1
ATOM 3978 N N . GLY B 1 234 ? -10.312 1.331 14.281 1 98.94 234 GLY B N 1
ATOM 3979 C CA . GLY B 1 234 ? -11.227 0.503 15.047 1 98.94 234 GLY B CA 1
ATOM 3980 C C . GLY B 1 234 ? -12.68 0.913 14.891 1 98.94 234 GLY B C 1
ATOM 3981 O O . GLY B 1 234 ? -13.555 0.062 14.711 1 98.94 234 GLY B O 1
ATOM 3982 N N . VAL B 1 235 ? -12.938 2.201 14.922 1 98.88 235 VAL B N 1
ATOM 3983 C CA . VAL B 1 235 ? -14.281 2.725 14.734 1 98.88 235 VAL B CA 1
ATOM 3984 C C . VAL B 1 235 ? -14.781 2.375 13.328 1 98.88 235 VAL B C 1
ATOM 3986 O O . VAL B 1 235 ? -15.906 1.903 13.164 1 98.88 235 VAL B O 1
ATOM 3989 N N . ALA B 1 236 ? -13.945 2.596 12.352 1 98.88 236 ALA B N 1
ATOM 3990 C CA . ALA B 1 236 ? -14.273 2.266 10.969 1 98.88 236 ALA B CA 1
ATOM 3991 C C . ALA B 1 236 ? -14.586 0.779 10.82 1 98.88 236 ALA B C 1
ATOM 3993 O O . ALA B 1 236 ? -15.547 0.403 10.141 1 98.88 236 ALA B O 1
ATOM 3994 N N . GLY B 1 237 ? -13.766 -0.027 11.5 1 98.81 237 GLY B N 1
ATOM 3995 C CA . GLY B 1 237 ? -13.992 -1.464 11.469 1 98.81 237 GLY B CA 1
ATOM 3996 C C . GLY B 1 237 ? -15.32 -1.873 12.078 1 98.81 237 GLY B C 1
ATOM 3997 O O . GLY B 1 237 ? -16.016 -2.723 11.531 1 98.81 237 G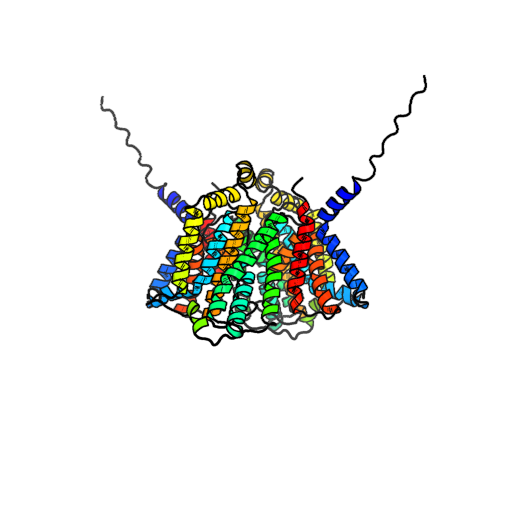LY B O 1
ATOM 3998 N N . ALA B 1 238 ? -15.648 -1.257 13.164 1 98.75 238 ALA B N 1
ATOM 3999 C CA . ALA B 1 238 ? -16.906 -1.552 13.836 1 98.75 238 ALA B CA 1
ATOM 4000 C C . ALA B 1 238 ? -18.094 -1.214 12.938 1 98.75 238 ALA B C 1
ATOM 4002 O O . ALA B 1 238 ? -19.062 -1.989 12.844 1 98.75 238 ALA B O 1
ATOM 4003 N N . ILE B 1 239 ? -18.031 -0.106 12.289 1 98.75 239 ILE B N 1
ATOM 4004 C CA . ILE B 1 239 ? -19.109 0.329 11.414 1 98.75 239 ILE B CA 1
ATOM 4005 C C . ILE B 1 239 ? -19.25 -0.639 10.242 1 98.75 239 ILE B C 1
ATOM 4007 O O . ILE B 1 239 ? -20.344 -1.097 9.93 1 98.75 239 ILE B O 1
ATOM 4011 N N . ALA B 1 240 ? -18.188 -0.97 9.648 1 98.25 240 ALA B N 1
ATOM 4012 C CA . ALA B 1 240 ? -18.203 -1.788 8.438 1 98.25 240 ALA B CA 1
ATOM 4013 C C . ALA B 1 240 ? -18.672 -3.207 8.742 1 98.25 240 ALA B C 1
ATOM 4015 O O . ALA B 1 240 ? -19.484 -3.768 8.008 1 98.25 240 ALA B O 1
ATOM 4016 N N . VAL B 1 241 ? -18.078 -3.752 9.836 1 98.31 241 VAL B N 1
ATOM 4017 C CA . VAL B 1 241 ? -18.438 -5.125 10.172 1 98.31 241 VAL B CA 1
ATOM 4018 C C . VAL B 1 241 ? -19.906 -5.188 10.594 1 98.31 241 VAL B C 1
ATOM 4020 O O . VAL B 1 241 ? -20.609 -6.164 10.305 1 98.31 241 VAL B O 1
ATOM 4023 N N . SER B 1 242 ? -20.375 -4.219 11.281 1 98.38 242 SER B N 1
ATOM 4024 C CA . SER B 1 242 ? -21.781 -4.117 11.688 1 98.38 242 SER B CA 1
ATOM 4025 C C . SER B 1 242 ? -22.688 -4.031 10.469 1 98.38 242 SER B C 1
ATOM 4027 O O . SER B 1 242 ? -23.766 -4.629 10.461 1 98.38 242 SER B O 1
ATOM 4029 N N . ARG B 1 243 ? -22.281 -3.334 9.484 1 97.38 243 ARG B N 1
ATOM 4030 C CA . ARG B 1 243 ? -23.094 -3.123 8.281 1 97.38 243 ARG B CA 1
ATOM 4031 C C . ARG B 1 243 ? -23.328 -4.434 7.539 1 97.38 243 ARG B C 1
ATOM 4033 O O . ARG B 1 243 ? -24.438 -4.707 7.086 1 97.38 243 ARG B O 1
ATOM 4040 N N . ILE B 1 244 ? -22.312 -5.219 7.449 1 96.19 244 ILE B N 1
ATOM 4041 C CA . ILE B 1 244 ? -22.422 -6.445 6.664 1 96.19 244 ILE B CA 1
ATOM 4042 C C . ILE B 1 244 ? -22.688 -7.629 7.59 1 96.19 244 ILE B C 1
ATOM 4044 O O . ILE B 1 244 ? -22.953 -8.742 7.129 1 96.19 244 ILE B O 1
ATOM 4048 N N . ALA B 1 245 ? -22.578 -7.488 8.836 1 97.44 245 ALA B N 1
ATOM 4049 C CA . ALA B 1 245 ? -22.859 -8.484 9.867 1 97.44 245 ALA B CA 1
ATOM 4050 C C . ALA B 1 245 ? -21.953 -9.711 9.703 1 97.44 245 ALA B C 1
ATOM 4052 O O . ALA B 1 245 ? -22.422 -10.844 9.859 1 97.44 245 ALA B O 1
ATOM 4053 N N . SER B 1 246 ? -20.797 -9.469 9.352 1 97.06 246 SER B N 1
ATOM 4054 C CA . SER B 1 246 ? -19.828 -10.547 9.18 1 97.06 246 SER B CA 1
ATOM 4055 C C . SER B 1 246 ? -18.406 -10.031 9.281 1 97.06 246 SER B C 1
ATOM 4057 O O . SER B 1 246 ? -18.062 -9.008 8.688 1 97.06 246 SER B O 1
ATO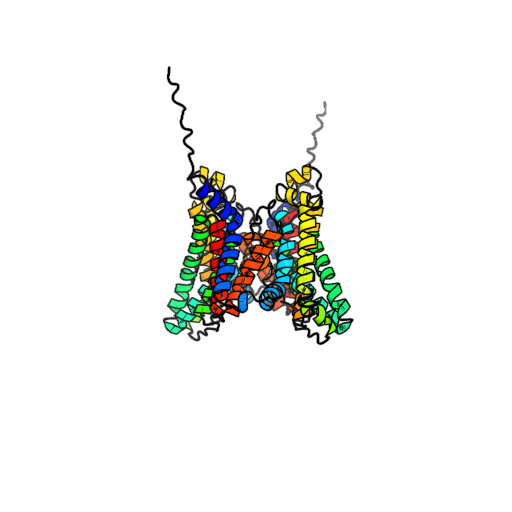M 4059 N N . GLY B 1 247 ? -17.641 -10.719 10.125 1 97.69 247 GLY B N 1
ATOM 4060 C CA . GLY B 1 247 ? -16.219 -10.406 10.234 1 97.69 247 GLY B CA 1
ATOM 4061 C C . GLY B 1 247 ? -15.352 -11.25 9.328 1 97.69 247 GLY B C 1
ATOM 4062 O O . GLY B 1 247 ? -15.516 -12.477 9.273 1 97.69 247 GLY B O 1
ATOM 4063 N N . GLN B 1 248 ? -14.523 -10.578 8.555 1 96.88 248 GLN B N 1
ATOM 4064 C CA . GLN B 1 248 ? -13.578 -11.258 7.668 1 96.88 248 GLN B CA 1
ATOM 4065 C C . GLN B 1 248 ? -12.141 -10.828 7.961 1 96.88 248 GLN B C 1
ATOM 4067 O O . GLN B 1 248 ? -11.875 -9.648 8.18 1 96.88 248 GLN B O 1
ATOM 4072 N N . PRO B 1 249 ? -11.18 -11.789 7.973 1 93.69 249 PRO B N 1
ATOM 4073 C CA . PRO B 1 249 ? -9.805 -11.461 8.352 1 93.69 249 PRO B CA 1
ATOM 4074 C C . PRO B 1 249 ? -9.18 -10.398 7.441 1 93.69 249 PRO B C 1
ATOM 4076 O O . PRO B 1 249 ? -8.391 -9.578 7.902 1 93.69 249 PRO B O 1
ATOM 4079 N N . GLN B 1 250 ? -9.406 -10.344 6.191 1 91.62 250 GLN B N 1
ATOM 4080 C CA . GLN B 1 250 ? -8.766 -9.406 5.277 1 91.62 250 GLN B CA 1
ATOM 4081 C C . GLN B 1 250 ? -9.68 -8.227 4.965 1 91.62 250 GLN B C 1
ATOM 4083 O O . GLN B 1 250 ? -9.484 -7.527 3.971 1 91.62 250 GLN B O 1
ATOM 4088 N N . ALA B 1 251 ? -10.539 -8.102 6.062 1 92.12 251 ALA B N 1
ATOM 4089 C CA . ALA B 1 251 ? -11.414 -6.945 5.895 1 92.12 251 ALA B CA 1
ATOM 4090 C C . ALA B 1 251 ? -10.625 -5.645 5.965 1 92.12 251 ALA B C 1
ATOM 4092 O O . ALA B 1 251 ? -9.758 -5.48 6.832 1 92.12 251 ALA B O 1
ATOM 4093 N N . GLY B 1 252 ? -10.477 -4.824 4.996 1 94.88 252 GLY B N 1
ATOM 4094 C CA . GLY B 1 252 ? -9.844 -3.518 5 1 94.88 252 GLY B CA 1
ATOM 4095 C C . GLY B 1 252 ? -8.602 -3.459 4.129 1 94.88 252 GLY B C 1
ATOM 4096 O O . GLY B 1 252 ? -7.949 -2.416 4.039 1 94.88 252 GLY B O 1
ATOM 4097 N N . ALA B 1 253 ? -8.219 -4.652 3.641 1 91.25 253 ALA B N 1
ATOM 4098 C CA . ALA B 1 253 ? -7.055 -4.676 2.758 1 91.25 253 ALA B CA 1
ATOM 4099 C C . ALA B 1 253 ? -7.156 -3.592 1.688 1 91.25 253 ALA B C 1
ATOM 4101 O O . ALA B 1 253 ? -8.172 -3.49 0.993 1 91.25 253 ALA B O 1
ATOM 4102 N N . GLY B 1 254 ? -6.172 -2.762 1.633 1 90.5 254 GLY B N 1
ATOM 4103 C CA . GLY B 1 254 ? -6.141 -1.718 0.622 1 90.5 254 GLY B CA 1
ATOM 4104 C C . GLY B 1 254 ? -6.629 -0.376 1.135 1 90.5 254 GLY B C 1
ATOM 4105 O O . GLY B 1 254 ? -6.352 0.663 0.53 1 90.5 254 GLY B O 1
ATOM 4106 N N . LEU B 1 255 ? -7.301 -0.375 2.295 1 94.75 255 LEU B N 1
ATOM 4107 C CA . LEU B 1 255 ? -7.863 0.85 2.85 1 94.75 255 LEU B CA 1
ATOM 4108 C C . LEU B 1 255 ? -6.762 1.825 3.248 1 94.75 255 LEU B C 1
ATOM 4110 O O . LEU B 1 255 ? -6.945 3.041 3.17 1 94.75 255 LEU B O 1
ATOM 4114 N N . GLU B 1 256 ? -5.652 1.282 3.676 1 95.19 256 G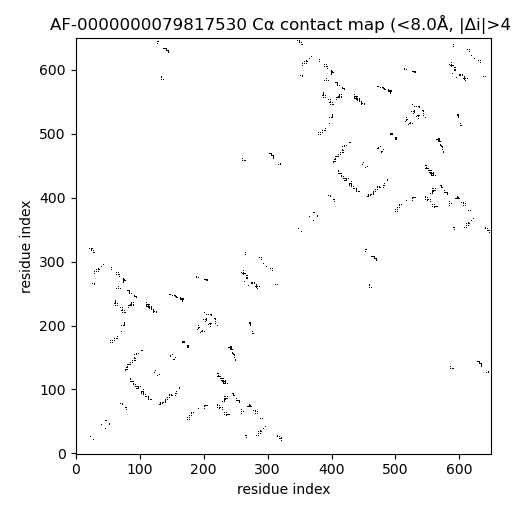LU B N 1
ATOM 4115 C CA . GLU B 1 256 ? -4.559 2.145 4.105 1 95.19 256 GLU B CA 1
ATOM 4116 C C . GLU B 1 256 ? -4.043 2.998 2.947 1 95.19 256 GLU B C 1
ATOM 4118 O O . GLU B 1 256 ? -3.803 4.195 3.113 1 95.19 256 GLU B O 1
ATOM 4123 N N . LEU B 1 257 ? -3.889 2.396 1.768 1 92.38 257 LEU B N 1
ATOM 4124 C CA . LEU B 1 257 ? -3.391 3.133 0.61 1 92.38 257 LEU B CA 1
ATOM 4125 C C . LEU B 1 257 ? -4.449 4.094 0.081 1 92.38 257 LEU B C 1
ATOM 4127 O O . LEU B 1 257 ? -4.129 5.195 -0.368 1 92.38 257 LEU B O 1
ATOM 4131 N N . GLU B 1 258 ? -5.672 3.641 0.135 1 94.44 258 GLU B N 1
ATOM 4132 C CA . GLU B 1 258 ? -6.762 4.516 -0.286 1 94.44 258 GLU B CA 1
ATOM 4133 C C . GLU B 1 258 ? -6.863 5.742 0.614 1 94.44 258 GLU B C 1
ATOM 4135 O O . GLU B 1 258 ? -7.074 6.859 0.131 1 94.44 258 GLU B O 1
ATOM 4140 N N . ALA B 1 259 ? -6.738 5.5 1.89 1 97.69 259 ALA B N 1
ATOM 4141 C CA . ALA B 1 259 ? -6.785 6.602 2.848 1 97.69 259 ALA B CA 1
ATOM 4142 C C . ALA B 1 259 ? -5.633 7.57 2.623 1 97.69 259 ALA B C 1
ATOM 4144 O O . ALA B 1 259 ? -5.832 8.789 2.602 1 97.69 259 ALA B O 1
ATOM 4145 N N . VAL B 1 260 ? -4.48 7.016 2.484 1 94.94 260 VAL B N 1
ATOM 4146 C CA . VAL B 1 260 ? -3.311 7.852 2.25 1 94.94 260 VAL B CA 1
ATOM 4147 C C . VAL B 1 260 ? -3.496 8.656 0.962 1 94.94 260 VAL B C 1
ATOM 4149 O O . VAL B 1 260 ? -3.225 9.852 0.926 1 94.94 260 VAL B O 1
ATOM 4152 N N . ALA B 1 261 ? -3.971 7.996 -0.071 1 93.38 261 ALA B N 1
ATOM 4153 C CA . ALA B 1 261 ? -4.223 8.672 -1.341 1 93.38 261 ALA B CA 1
ATOM 4154 C C . ALA B 1 261 ? -5.203 9.828 -1.163 1 93.38 261 ALA B C 1
ATOM 4156 O O . ALA B 1 261 ? -4.984 10.922 -1.688 1 93.38 261 ALA B O 1
ATOM 4157 N N . ALA B 1 262 ? -6.234 9.57 -0.423 1 95.81 262 ALA B N 1
ATOM 4158 C CA . ALA B 1 262 ? -7.25 10.594 -0.201 1 95.81 262 ALA B CA 1
ATOM 4159 C C . ALA B 1 262 ? -6.672 11.781 0.566 1 95.81 262 ALA B C 1
ATOM 4161 O O . ALA B 1 262 ? -6.98 12.938 0.26 1 95.81 262 ALA B O 1
ATOM 4162 N N . VAL B 1 263 ? -5.898 11.539 1.582 1 96.06 263 VAL B N 1
ATOM 4163 C CA . VAL B 1 263 ? -5.301 12.578 2.41 1 96.06 263 VAL B CA 1
ATOM 4164 C C . VAL B 1 263 ? -4.383 13.453 1.56 1 96.06 263 VAL B C 1
ATOM 4166 O O . VAL B 1 263 ? -4.453 14.688 1.622 1 96.06 263 VAL B O 1
ATOM 4169 N N . ILE B 1 264 ? -3.592 12.797 0.767 1 90.81 264 ILE B N 1
ATOM 4170 C CA . ILE B 1 264 ? -2.631 13.523 -0.051 1 90.81 264 ILE B CA 1
ATOM 4171 C C . ILE B 1 264 ? -3.363 14.266 -1.171 1 90.81 264 ILE B C 1
ATOM 4173 O O . ILE B 1 264 ? -3.045 15.414 -1.477 1 90.81 264 ILE B O 1
ATOM 4177 N N . LEU B 1 265 ? -4.293 13.57 -1.699 1 91.06 265 LEU B N 1
ATOM 4178 C CA . LEU B 1 265 ? -5.137 14.188 -2.719 1 91.06 265 LEU B CA 1
ATOM 4179 C C . LEU B 1 265 ? -5.824 15.438 -2.176 1 91.06 265 LEU B C 1
ATOM 4181 O O . LEU B 1 265 ? -6 16.422 -2.9 1 91.06 265 LEU B O 1
ATOM 4185 N N . GLY B 1 266 ? -6.203 15.414 -0.939 1 91.94 266 GLY B N 1
ATOM 4186 C CA . GLY B 1 266 ? -6.848 16.531 -0.282 1 91.94 266 GLY B CA 1
ATOM 4187 C C . GLY B 1 266 ? -5.91 17.703 -0.042 1 91.94 266 GLY B C 1
ATOM 4188 O O . GLY B 1 266 ? -6.352 18.797 0.334 1 91.94 266 GLY B O 1
ATOM 4189 N N . GLY B 1 267 ? -4.625 17.531 -0.164 1 88.62 267 GLY B N 1
ATOM 4190 C CA . GLY B 1 267 ? -3.711 18.672 -0.084 1 88.62 267 GLY B CA 1
ATOM 4191 C C . GLY B 1 267 ? -2.807 18.609 1.134 1 88.62 267 GLY B C 1
ATOM 4192 O O . GLY B 1 267 ? -2.078 19.562 1.413 1 88.62 267 GLY B O 1
ATOM 4193 N N . THR B 1 268 ? -2.939 17.531 1.888 1 90.94 268 THR B N 1
ATOM 4194 C CA . THR B 1 268 ? -2.012 17.391 3.004 1 90.94 268 THR B CA 1
ATOM 4195 C C . THR B 1 268 ? -0.599 17.109 2.502 1 90.94 268 THR B C 1
ATOM 4197 O O . THR B 1 268 ? -0.407 16.297 1.593 1 90.94 268 THR B O 1
ATOM 4200 N N . SER B 1 269 ? 0.384 17.828 3.062 1 89.81 269 SER B N 1
ATOM 4201 C CA . SER B 1 269 ? 1.77 17.688 2.627 1 89.81 269 SER B CA 1
ATOM 4202 C C . SER B 1 269 ? 2.359 16.359 3.088 1 89.81 269 SER B C 1
ATOM 4204 O O . SER B 1 269 ? 2.273 16.016 4.266 1 89.81 269 SER B O 1
ATOM 4206 N N . ILE B 1 270 ? 2.979 15.75 2.215 1 86.19 270 ILE B N 1
ATOM 4207 C CA . ILE B 1 270 ? 3.623 14.477 2.543 1 86.19 270 ILE B CA 1
ATOM 4208 C C . ILE B 1 270 ? 4.863 14.734 3.396 1 86.19 270 ILE B C 1
ATOM 4210 O O . ILE B 1 270 ? 5.422 13.812 3.984 1 86.19 270 ILE B O 1
ATOM 4214 N N . TYR B 1 271 ? 5.332 15.961 3.447 1 87.25 271 TYR B N 1
ATOM 4215 C CA . TYR B 1 271 ? 6.543 16.312 4.18 1 87.25 271 TYR B CA 1
ATOM 4216 C C . TYR B 1 271 ? 6.215 16.766 5.598 1 87.25 271 TYR B C 1
ATOM 4218 O O . TYR B 1 271 ? 7.113 17.062 6.387 1 87.25 271 TYR B O 1
ATOM 4226 N N . GLY B 1 272 ? 4.941 16.719 5.895 1 92.5 272 GLY B N 1
ATOM 4227 C CA . GLY B 1 272 ? 4.523 17.109 7.234 1 92.5 272 GLY B CA 1
ATOM 4228 C C . GLY B 1 272 ? 4.316 18.594 7.395 1 92.5 272 GLY B C 1
ATOM 4229 O O . GLY B 1 272 ? 4.648 19.375 6.496 1 92.5 272 GLY B O 1
ATOM 4230 N N . GLY B 1 273 ? 3.65 19 8.383 1 95.88 273 GLY B N 1
ATOM 4231 C CA . GLY B 1 273 ? 3.564 20.375 8.82 1 95.88 273 GLY B CA 1
ATOM 4232 C C . GLY B 1 273 ? 2.41 21.141 8.195 1 95.88 273 GLY B C 1
ATOM 4233 O O . GLY B 1 273 ? 2.123 22.266 8.578 1 95.88 273 GLY B O 1
ATOM 4234 N N . GLU B 1 274 ? 1.782 20.531 7.195 1 95 274 GLU B N 1
ATOM 4235 C CA . GLU B 1 274 ? 0.677 21.219 6.539 1 95 274 GLU B CA 1
ATOM 4236 C C . GLU B 1 274 ? -0.449 20.25 6.188 1 95 274 GLU B C 1
ATOM 4238 O O . GLU B 1 274 ? -0.195 19.141 5.73 1 95 274 GLU B O 1
ATOM 4243 N N . GLY B 1 275 ? -1.655 20.688 6.363 1 94.56 275 GLY B N 1
ATOM 4244 C CA . GLY B 1 275 ? -2.834 19.906 6.031 1 94.56 275 GLY B CA 1
ATOM 4245 C C . GLY B 1 275 ? -4.055 20.297 6.84 1 94.56 275 GLY B C 1
ATOM 4246 O O . GLY B 1 275 ? -4.008 21.234 7.637 1 94.56 275 GLY B O 1
ATOM 4247 N N . ALA B 1 276 ? -5.113 19.688 6.539 1 96.44 276 ALA B N 1
ATOM 4248 C CA . ALA B 1 276 ? -6.363 19.938 7.254 1 96.44 276 ALA B CA 1
ATOM 4249 C C . ALA B 1 276 ? -7.309 18.75 7.125 1 96.44 276 ALA B C 1
ATOM 4251 O O . ALA B 1 276 ? -7.348 18.078 6.082 1 96.44 276 ALA B O 1
ATOM 4252 N N . VAL B 1 277 ? -8.062 18.594 8.164 1 97.81 277 VAL B N 1
ATOM 4253 C CA . VAL B 1 277 ? -8.969 17.453 8.242 1 97.81 277 VAL B CA 1
ATOM 4254 C C . VAL B 1 277 ? -10.008 17.547 7.121 1 97.81 277 VAL B C 1
ATOM 4256 O O . VAL B 1 277 ? -10.266 16.562 6.422 1 97.81 277 VAL B O 1
ATOM 4259 N N . TRP B 1 278 ? -10.516 18.719 6.883 1 95.81 278 TRP B N 1
ATOM 4260 C CA . TRP B 1 278 ? -11.594 18.859 5.906 1 95.81 278 TRP B CA 1
ATOM 4261 C C . TRP B 1 278 ? -11.086 18.609 4.492 1 95.81 278 TRP B C 1
ATOM 4263 O O . TRP B 1 278 ? -11.844 18.156 3.627 1 95.81 278 TRP B O 1
ATOM 4273 N N . ARG B 1 279 ? -9.875 18.828 4.227 1 94.38 279 ARG B N 1
ATOM 4274 C CA . ARG B 1 279 ? -9.297 18.562 2.912 1 94.38 279 ARG B CA 1
ATOM 4275 C C . ARG B 1 279 ? -9.227 17.078 2.631 1 94.38 279 ARG B C 1
ATOM 4277 O O . ARG B 1 279 ? -9.469 16.625 1.505 1 94.38 279 ARG B O 1
ATOM 4284 N N . SER B 1 280 ? -8.867 16.359 3.682 1 96.19 280 SER B N 1
ATOM 4285 C CA . SER B 1 280 ? -8.828 14.906 3.539 1 96.19 280 SER B CA 1
ATOM 4286 C C . SER B 1 280 ? -10.219 14.336 3.287 1 96.19 280 SER B C 1
ATOM 4288 O O . SER B 1 280 ? -10.375 13.398 2.504 1 96.19 280 SER B O 1
ATOM 4290 N N . VAL B 1 281 ? -11.164 14.922 3.941 1 97.69 281 VAL B N 1
ATOM 4291 C CA . VAL B 1 281 ? -12.539 14.5 3.717 1 97.69 281 VAL B CA 1
ATOM 4292 C C . VAL B 1 281 ? -12.945 14.812 2.277 1 97.69 281 VAL B C 1
ATOM 4294 O O . VAL B 1 281 ? -13.633 14.008 1.633 1 97.69 281 VAL B O 1
ATOM 4297 N N . ALA B 1 282 ? -12.516 15.938 1.755 1 96.25 282 ALA B N 1
ATOM 4298 C CA . ALA B 1 282 ? -12.773 16.281 0.358 1 96.25 282 ALA B CA 1
ATOM 4299 C C . ALA B 1 282 ? -12.148 15.25 -0.581 1 96.25 282 ALA B C 1
ATOM 4301 O O . ALA B 1 282 ? -12.742 14.891 -1.599 1 96.25 282 ALA B O 1
ATOM 4302 N N . GLY B 1 283 ? -10.977 14.828 -0.224 1 95.94 283 GLY B N 1
ATOM 4303 C CA . GLY B 1 283 ? -10.352 13.773 -1.003 1 95.94 283 GLY B CA 1
ATOM 4304 C C . GLY B 1 283 ? -11.156 12.492 -1.034 1 95.94 283 GLY B C 1
ATOM 4305 O O . GLY B 1 283 ? -11.336 11.891 -2.096 1 95.94 283 GLY B O 1
ATOM 4306 N N . VAL B 1 284 ? -11.633 12.086 0.112 1 98.12 284 VAL B N 1
ATOM 4307 C CA . VAL B 1 284 ? -12.461 10.883 0.212 1 98.12 284 VAL B CA 1
ATOM 4308 C C . VAL B 1 284 ? -13.742 11.07 -0.602 1 98.12 284 VAL B C 1
ATOM 4310 O O . VAL B 1 284 ? -14.188 10.148 -1.283 1 98.12 284 VAL B O 1
ATOM 4313 N N . MET B 1 285 ? -14.289 12.273 -0.549 1 97.88 285 MET B N 1
ATOM 4314 C CA . MET B 1 285 ? -15.547 12.531 -1.243 1 97.88 285 MET B CA 1
ATOM 4315 C C . MET B 1 285 ? -15.352 12.492 -2.756 1 97.88 285 MET B C 1
ATOM 4317 O O . MET B 1 285 ? -16.25 12.094 -3.494 1 97.88 285 MET B O 1
ATOM 4321 N N . LEU B 1 286 ? -14.211 12.938 -3.189 1 96.62 286 LEU B N 1
ATOM 4322 C CA . LEU B 1 286 ? -13.93 12.844 -4.617 1 96.62 286 LEU B CA 1
ATOM 4323 C C . LEU B 1 286 ? -13.953 11.391 -5.082 1 96.62 286 LEU B C 1
ATOM 4325 O O . LEU B 1 286 ? -14.578 11.07 -6.094 1 96.62 286 LEU B O 1
ATOM 4329 N N . LEU B 1 287 ? -13.289 10.602 -4.316 1 96.44 287 LEU B N 1
ATOM 4330 C CA . LEU B 1 287 ? -13.281 9.18 -4.633 1 96.44 287 LEU B CA 1
ATOM 4331 C C . LEU B 1 287 ? -14.688 8.594 -4.543 1 96.44 287 LEU B C 1
ATOM 4333 O O . LEU B 1 287 ? -15.078 7.773 -5.375 1 96.44 287 LEU B O 1
ATOM 4337 N N . ALA B 1 288 ? -15.375 9.031 -3.576 1 98 288 ALA B N 1
ATOM 4338 C CA . ALA B 1 288 ? -16.734 8.562 -3.342 1 98 288 ALA B CA 1
ATOM 4339 C C . ALA B 1 288 ? -17.656 8.922 -4.512 1 98 288 ALA B C 1
ATOM 4341 O O . ALA B 1 288 ? -18.516 8.125 -4.91 1 98 288 ALA B O 1
ATOM 4342 N N . LEU B 1 289 ? -17.453 10.086 -5.02 1 98 289 LEU B N 1
ATOM 4343 C CA . LEU B 1 289 ? -18.297 10.539 -6.125 1 98 289 LEU B CA 1
ATOM 4344 C C . LEU B 1 289 ? -18.016 9.719 -7.383 1 98 289 LEU B C 1
ATOM 4346 O O . LEU B 1 289 ? -18.938 9.43 -8.156 1 98 289 LEU B O 1
ATOM 4350 N N . ILE B 1 290 ? -16.797 9.383 -7.586 1 97.19 290 ILE B N 1
ATOM 4351 C CA . ILE B 1 290 ? -16.469 8.555 -8.742 1 97.19 290 ILE B CA 1
ATOM 4352 C C . ILE B 1 290 ? -17.156 7.199 -8.617 1 97.19 290 ILE B C 1
ATOM 4354 O O . ILE B 1 290 ? -17.797 6.734 -9.57 1 97.19 290 ILE B O 1
ATOM 4358 N N . GLN B 1 291 ? -17.016 6.648 -7.422 1 96.88 291 GLN B N 1
ATOM 4359 C CA . GLN B 1 291 ? -17.641 5.355 -7.176 1 96.88 291 GLN B CA 1
ATOM 4360 C C . GLN B 1 291 ? -19.141 5.434 -7.355 1 96.88 291 GLN B C 1
ATOM 4362 O O . GLN B 1 291 ? -19.75 4.578 -8.008 1 96.88 291 GLN B O 1
ATOM 4367 N N . ASN B 1 292 ? -19.75 6.445 -6.777 1 97.69 292 ASN B N 1
ATOM 4368 C CA . ASN B 1 292 ? -21.203 6.621 -6.898 1 97.69 292 ASN B CA 1
ATOM 4369 C C . ASN B 1 292 ? -21.609 6.871 -8.344 1 97.69 292 ASN B C 1
ATOM 4371 O O . ASN B 1 292 ? -22.672 6.398 -8.781 1 97.69 292 ASN B O 1
ATOM 4375 N N . GLY B 1 293 ? -20.875 7.633 -9.078 1 97.38 293 GLY B N 1
ATOM 4376 C CA . GLY B 1 293 ? -21.172 7.906 -10.477 1 97.38 293 GLY B CA 1
ATOM 4377 C C . GLY B 1 293 ? -21.281 6.652 -11.32 1 97.38 293 GLY B C 1
ATOM 4378 O O . GLY B 1 293 ? -22.188 6.527 -12.141 1 97.38 293 GLY B O 1
ATOM 4379 N N . PHE B 1 294 ? -20.375 5.773 -11.109 1 97.12 294 PHE B N 1
ATOM 4380 C CA . PHE B 1 294 ? -20.422 4.523 -11.859 1 97.12 294 PHE B CA 1
ATOM 4381 C C . PHE B 1 294 ? -21.688 3.732 -11.508 1 97.12 294 PHE B C 1
ATOM 4383 O O . PHE B 1 294 ? -22.281 3.096 -12.375 1 97.12 294 PHE B O 1
ATOM 4390 N N . ASN B 1 295 ? -22.016 3.846 -10.211 1 95.38 295 ASN B N 1
ATOM 4391 C CA . ASN B 1 295 ? -23.203 3.125 -9.758 1 95.38 295 ASN B CA 1
ATOM 4392 C C . ASN B 1 295 ? -24.484 3.76 -10.289 1 95.38 295 ASN B C 1
ATOM 4394 O O . ASN B 1 295 ? -25.312 3.08 -10.898 1 95.38 295 ASN B O 1
ATOM 4398 N N . ILE B 1 296 ? -24.625 5 -10.141 1 95.88 296 ILE B N 1
ATOM 4399 C CA . ILE B 1 296 ? -25.891 5.676 -10.422 1 95.88 296 ILE B CA 1
ATOM 4400 C C . ILE B 1 296 ? -26.109 5.75 -11.93 1 95.88 296 ILE B C 1
ATOM 4402 O O . ILE B 1 296 ? -27.25 5.738 -12.398 1 95.88 296 ILE B O 1
ATOM 4406 N N . LEU B 1 297 ? -25.031 5.781 -12.75 1 96.56 297 LEU B N 1
ATOM 4407 C CA . LEU B 1 297 ? -25.125 5.84 -14.203 1 96.56 297 LEU B CA 1
ATOM 4408 C C . LEU B 1 297 ? -25.078 4.441 -14.805 1 96.56 297 LEU B C 1
ATOM 4410 O O . LEU B 1 297 ? -25.078 4.289 -16.031 1 96.56 297 LEU B O 1
ATOM 4414 N N . ASN B 1 298 ? -24.969 3.469 -13.906 1 95.81 298 ASN B N 1
ATOM 4415 C CA . ASN B 1 298 ? -24.859 2.078 -14.328 1 95.81 298 ASN B CA 1
ATOM 4416 C C . ASN B 1 298 ? -23.734 1.881 -15.344 1 95.81 298 ASN B C 1
ATOM 4418 O O . ASN B 1 298 ? -23.938 1.246 -16.375 1 95.81 298 ASN B O 1
ATOM 4422 N N . ALA B 1 299 ? -22.656 2.529 -15.055 1 95.19 299 ALA B N 1
ATOM 4423 C CA . ALA B 1 299 ? -21.5 2.404 -15.922 1 95.19 299 ALA B CA 1
ATOM 4424 C C . ALA B 1 299 ? -20.766 1.085 -15.68 1 95.19 299 ALA B C 1
ATOM 4426 O O . ALA B 1 299 ? -20.906 0.483 -14.609 1 95.19 299 ALA B O 1
ATOM 4427 N N . ASN B 1 300 ? -20.031 0.609 -16.734 1 95.44 300 ASN B N 1
ATOM 4428 C CA . ASN B 1 300 ? -19.25 -0.613 -16.625 1 95.44 300 ASN B CA 1
ATOM 4429 C C . ASN B 1 300 ? -18.188 -0.5 -15.531 1 95.44 300 ASN B C 1
ATOM 4431 O O . ASN B 1 300 ? -17.281 0.33 -15.625 1 95.44 300 ASN B O 1
ATOM 4435 N N . PRO B 1 301 ? -18.234 -1.373 -14.555 1 93.56 301 PRO B N 1
ATOM 4436 C CA . PRO B 1 301 ? -17.328 -1.269 -13.414 1 93.56 301 PRO B CA 1
ATOM 4437 C C . PRO B 1 301 ? -15.867 -1.51 -13.797 1 93.56 301 PRO B C 1
ATOM 4439 O O . PRO B 1 301 ? -14.961 -1.144 -13.047 1 93.56 301 PRO B O 1
ATOM 4442 N N . PHE B 1 302 ? -15.625 -2.039 -14.977 1 92.69 302 PHE B N 1
ATOM 4443 C CA . PHE B 1 302 ? -14.266 -2.338 -15.406 1 92.69 302 PHE B CA 1
ATOM 4444 C C . PHE B 1 302 ? -13.469 -1.054 -15.633 1 92.69 302 PHE B C 1
ATOM 4446 O O . PHE B 1 302 ? -12.242 -1.062 -15.578 1 92.69 302 PHE B O 1
ATOM 4453 N N . TYR B 1 303 ? -14.203 0.025 -15.75 1 95.25 303 TYR B N 1
ATOM 4454 C CA . TYR B 1 303 ? -13.539 1.293 -16.031 1 95.25 303 TYR B CA 1
ATOM 4455 C C . TYR B 1 303 ? -13.375 2.121 -14.766 1 95.25 303 TYR B C 1
ATOM 4457 O O . TYR B 1 303 ? -12.781 3.201 -14.797 1 95.25 303 TYR B O 1
ATOM 4465 N N . LYS B 1 304 ? -13.875 1.666 -13.688 1 95.12 304 LYS B N 1
ATOM 4466 C CA . LYS B 1 304 ? -13.93 2.48 -12.477 1 95.12 304 LYS B CA 1
ATOM 4467 C C . LYS B 1 304 ? -12.531 2.826 -11.977 1 95.12 304 LYS B C 1
ATOM 4469 O O . LYS B 1 304 ? -12.211 3.996 -11.766 1 95.12 304 LYS B O 1
ATOM 4474 N N . ASP B 1 305 ? -11.672 1.808 -11.797 1 93.88 305 ASP B N 1
ATOM 4475 C CA . ASP B 1 305 ? -10.328 2.055 -11.281 1 93.88 305 ASP B CA 1
ATOM 4476 C C . ASP B 1 305 ? -9.508 2.875 -12.273 1 93.88 305 ASP B C 1
ATOM 4478 O O . ASP B 1 305 ? -8.742 3.756 -11.875 1 93.88 305 ASP B O 1
ATOM 4482 N N . LEU B 1 306 ? -9.664 2.576 -13.523 1 95.5 306 LEU B N 1
ATOM 4483 C CA . LEU B 1 306 ? -9 3.359 -14.562 1 95.5 306 LEU B CA 1
ATOM 4484 C C . LEU B 1 306 ? -9.406 4.828 -14.477 1 95.5 306 LEU B C 1
ATOM 4486 O O . LEU B 1 306 ? -8.547 5.711 -14.484 1 95.5 306 LEU B O 1
ATOM 4490 N N . THR B 1 307 ? -10.695 5.055 -14.359 1 95.62 307 THR B N 1
ATOM 4491 C CA . THR B 1 307 ? -11.227 6.41 -14.258 1 95.62 307 THR B CA 1
ATOM 4492 C C . THR B 1 307 ? -10.742 7.09 -12.984 1 95.62 307 THR B C 1
ATOM 4494 O O . THR B 1 307 ? -10.305 8.242 -13.016 1 95.62 307 THR B O 1
ATOM 4497 N N . THR B 1 308 ? -10.82 6.363 -11.914 1 95.44 308 THR B N 1
ATOM 4498 C CA . THR B 1 308 ? -10.391 6.906 -10.625 1 95.44 308 THR B CA 1
ATOM 4499 C C . THR B 1 308 ? -8.93 7.348 -10.688 1 95.44 308 THR B C 1
ATOM 4501 O O . THR B 1 308 ? -8.594 8.461 -10.281 1 95.44 308 THR B O 1
ATOM 4504 N N . GLY B 1 309 ? -8.07 6.457 -11.219 1 95.31 309 GLY B N 1
ATOM 4505 C CA . GLY B 1 309 ? -6.668 6.797 -11.352 1 95.31 309 GLY B CA 1
ATOM 4506 C C . GLY B 1 309 ? -6.43 8.023 -12.211 1 95.31 309 GLY B C 1
ATOM 4507 O O . GLY B 1 309 ? -5.629 8.891 -11.859 1 95.31 309 GLY B O 1
ATOM 4508 N N . LEU B 1 310 ? -7.105 8.125 -13.281 1 95.44 310 LEU B N 1
ATOM 4509 C CA . LEU B 1 310 ? -6.957 9.25 -14.195 1 95.44 310 LEU B CA 1
ATOM 4510 C C . LEU B 1 310 ? -7.414 10.547 -13.539 1 95.44 310 LEU B C 1
ATOM 4512 O O . LEU B 1 310 ? -6.789 11.594 -13.719 1 95.44 310 LEU B O 1
ATOM 4516 N N . VAL B 1 311 ? -8.484 10.438 -12.805 1 93.44 311 VAL B N 1
ATOM 4517 C CA . VAL B 1 311 ? -8.984 11.617 -12.109 1 93.44 311 VAL B CA 1
ATOM 4518 C C . VAL B 1 311 ? -7.977 12.07 -11.062 1 93.44 311 VAL B C 1
ATOM 4520 O O . VAL B 1 311 ? -7.746 13.266 -10.891 1 93.44 311 VAL B O 1
ATOM 4523 N N . ILE B 1 312 ? -7.391 11.078 -10.367 1 91.69 312 ILE B N 1
ATOM 4524 C CA . ILE B 1 312 ? -6.406 11.422 -9.352 1 91.69 312 ILE B CA 1
ATOM 4525 C C . ILE B 1 312 ? -5.203 12.102 -10.008 1 91.69 312 ILE B C 1
ATOM 4527 O O . ILE B 1 312 ? -4.715 13.125 -9.523 1 91.69 312 ILE B O 1
ATOM 4531 N N . VAL B 1 313 ? -4.723 11.555 -11.094 1 89.62 313 VAL B N 1
ATOM 4532 C CA . VAL B 1 313 ? -3.596 12.148 -11.812 1 89.62 313 VAL B CA 1
ATOM 4533 C C . VAL B 1 313 ? -3.943 13.57 -12.234 1 89.62 313 VAL B C 1
ATOM 4535 O O . VAL B 1 313 ? -3.125 14.484 -12.094 1 89.62 313 VAL B O 1
ATOM 4538 N N . LEU B 1 314 ? -5.133 13.75 -12.711 1 89.31 314 LEU B N 1
ATOM 4539 C CA . LEU B 1 314 ? -5.582 15.078 -13.125 1 89.31 314 LEU B CA 1
ATOM 4540 C C . LEU B 1 314 ? -5.648 16.031 -11.938 1 89.31 314 LEU B C 1
ATOM 4542 O O . LEU B 1 314 ? -5.258 17.188 -12.039 1 89.31 314 LEU B O 1
ATOM 4546 N N . ALA B 1 315 ? -6.156 15.508 -10.891 1 87.81 315 ALA B N 1
ATOM 4547 C CA . ALA B 1 315 ? -6.27 16.312 -9.68 1 87.81 315 ALA B CA 1
ATOM 4548 C C . ALA B 1 315 ? -4.898 16.781 -9.203 1 87.81 315 ALA B C 1
ATOM 4550 O O . ALA B 1 315 ? -4.727 17.938 -8.812 1 87.81 315 ALA B O 1
ATOM 4551 N N . VAL B 1 316 ? -4.02 15.906 -9.211 1 81.12 316 VAL B N 1
ATOM 4552 C CA . VAL B 1 316 ? -2.67 16.203 -8.742 1 81.12 316 VAL B CA 1
ATOM 4553 C C . VAL B 1 316 ? -1.987 17.172 -9.719 1 81.12 316 VAL B C 1
ATOM 4555 O O . VAL B 1 316 ? -1.25 18.062 -9.297 1 81.12 316 VAL B O 1
ATOM 4558 N N . ALA B 1 317 ? -2.186 16.953 -10.953 1 81.94 317 ALA B N 1
ATOM 4559 C CA . ALA B 1 317 ? -1.629 17.844 -11.969 1 81.94 317 ALA B CA 1
ATOM 4560 C C . ALA B 1 317 ? -2.135 19.281 -11.789 1 81.94 317 ALA B C 1
ATOM 4562 O O . ALA B 1 317 ? -1.379 20.234 -11.961 1 81.94 317 ALA B O 1
ATOM 4563 N N . LEU B 1 318 ? -3.307 19.375 -11.398 1 79.5 318 LEU B N 1
ATOM 4564 C CA . LEU B 1 318 ? -3.906 20.688 -11.188 1 79.5 318 LEU B CA 1
ATOM 4565 C C . LEU B 1 318 ? -3.354 21.344 -9.93 1 79.5 318 LEU B C 1
ATOM 4567 O O . LEU B 1 318 ? -3.234 22.578 -9.859 1 79.5 318 LEU B O 1
ATOM 4571 N N . SER B 1 319 ? -2.914 20.453 -8.984 1 72.12 319 SER B N 1
ATOM 4572 C CA . SER B 1 319 ? -2.441 20.969 -7.703 1 72.12 319 SER B CA 1
ATOM 4573 C C . SER B 1 319 ? -0.945 21.266 -7.742 1 72.12 319 SER B C 1
ATOM 4575 O O . SER B 1 319 ? -0.439 22.047 -6.938 1 72.12 319 SER B O 1
ATOM 4577 N N . ALA B 1 320 ? -0.03 20.453 -8.422 1 66.88 320 ALA B N 1
ATOM 4578 C CA . ALA B 1 320 ? 1.427 20.547 -8.477 1 66.88 320 ALA B CA 1
ATOM 4579 C C . ALA B 1 320 ? 1.868 21.828 -9.164 1 66.88 320 ALA B C 1
ATOM 4581 O O . ALA B 1 320 ? 2.965 22.344 -8.914 1 66.88 320 ALA B O 1
ATOM 4582 N N . GLY B 1 321 ? 1.304 22.391 -10.086 1 54.88 321 GLY B N 1
ATOM 4583 C CA . GLY B 1 321 ? 1.781 23.594 -10.75 1 54.88 321 GLY B CA 1
ATOM 4584 C C . GLY B 1 321 ? 2.25 24.672 -9.781 1 54.88 321 GLY B C 1
ATOM 4585 O O . GLY B 1 321 ? 2.631 25.766 -10.203 1 54.88 321 GLY B O 1
ATOM 4586 N N . ARG B 1 322 ? 2.361 24.438 -8.5 1 49.78 322 ARG B N 1
ATOM 4587 C CA . ARG B 1 322 ? 2.691 25.406 -7.461 1 49.78 322 ARG B CA 1
ATOM 4588 C C . ARG B 1 322 ? 4.184 25.703 -7.453 1 49.78 322 ARG B C 1
ATOM 4590 O O . ARG B 1 322 ? 4.59 26.844 -7.195 1 49.78 322 ARG B O 1
ATOM 4597 N N . LYS B 1 323 ? 5.164 24.703 -7.148 1 48.31 323 LYS B N 1
ATOM 4598 C CA . LYS B 1 323 ? 6.402 24.984 -6.434 1 48.31 323 LYS B CA 1
ATOM 4599 C C . LYS B 1 323 ? 7.43 25.656 -7.344 1 48.31 323 LYS B C 1
ATOM 4601 O O . LYS B 1 323 ? 8.539 25.969 -6.91 1 48.31 323 LYS B O 1
ATOM 4606 N N . GLY B 1 324 ? 7.117 25.797 -8.539 1 38.22 324 GLY B N 1
ATOM 4607 C CA . GLY B 1 324 ? 8.227 26.453 -9.219 1 38.22 324 GLY B CA 1
ATOM 4608 C C . GLY B 1 324 ? 8.242 27.953 -9.023 1 38.22 324 GLY B C 1
ATOM 4609 O O . GLY B 1 324 ? 9.133 28.641 -9.531 1 38.22 324 GLY B O 1
ATOM 4610 N N . LYS B 1 325 ? 7.277 28.672 -8.625 1 34.66 325 LYS B N 1
ATOM 4611 C CA . LYS B 1 325 ? 7.723 30.062 -8.664 1 34.66 325 LYS B CA 1
ATOM 4612 C C . LYS B 1 325 ? 8.359 30.484 -7.344 1 34.66 325 LYS B C 1
ATOM 4614 O O . LYS B 1 325 ? 7.977 29.984 -6.281 1 34.66 325 LYS B O 1
#

InterPro domains:
  IPR001851 ABC transporter, permease [PF02653] (52-316)